Protein AF-A0A1T4X5J5-F1 (afdb_monomer)

pLDDT: mean 80.96, std 17.94, range [27.83, 98.69]

Solvent-accessible surface area (backbone atoms only — not comparable to full-atom values): 34701 Å² total; per-residue (Å²): 102,84,91,79,51,57,72,49,66,31,42,28,34,46,36,58,62,66,48,71,59,71,36,56,87,47,97,46,80,82,33,47,14,43,29,82,81,59,96,52,58,62,82,31,63,36,29,54,43,45,46,61,49,40,46,50,49,56,46,23,37,24,47,37,24,42,35,38,38,34,44,69,53,42,74,35,44,44,94,82,64,77,42,73,54,72,42,67,48,62,58,39,51,51,52,53,37,42,74,51,57,28,44,78,76,51,59,32,37,36,71,53,63,44,67,59,49,25,65,77,67,65,36,59,33,56,35,72,64,31,53,74,75,43,50,88,58,44,48,83,64,69,37,34,32,38,40,30,28,27,32,71,64,69,43,81,80,67,69,70,28,56,44,32,85,89,87,30,64,83,25,82,36,47,67,67,57,47,57,57,65,68,65,38,50,49,81,81,67,52,66,79,44,51,66,81,67,65,66,82,31,61,70,66,85,63,73,95,62,55,25,35,25,66,73,31,33,30,37,35,55,71,13,45,40,38,51,84,73,56,51,60,66,41,40,29,37,22,76,85,28,45,78,31,40,24,71,37,66,44,78,53,44,72,40,65,25,25,35,49,36,28,64,29,25,55,71,35,35,23,21,52,68,21,32,28,43,27,22,52,39,80,62,92,89,72,87,86,64,62,94,83,67,62,59,75,66,61,41,50,56,41,22,73,74,37,73,72,44,80,39,33,48,77,70,38,65,67,18,24,38,33,29,51,57,58,58,74,46,92,66,94,65,50,45,68,54,31,18,51,51,16,27,31,72,48,42,32,45,56,51,100,84,68,47,42,30,36,52,40,48,71,85,51,42,64,64,50,48,64,74,44,45,76,32,52,50,64,75,45,83,53,98,84,32,28,36,37,29,54,47,55,52,93,60,102,71,24,67,59,59,61,50,49,54,57,60,26,38,56,58,73,60,50,27,28,38,24,39,74,62,62,12,38,50,43,70,38,20,37,26,23,49,53,17,25,38,69,53,44,41,45,76,40,73,95,73,54,25,43,33,33,68,39,58,13,60,36,30,43,57,39,49,29,52,30,41,32,57,39,68,66,21,76,25,34,37,39,80,54,56,70,58,50,74,46,74,59,93,87,38,84,41,80,44,65,47,28,28,33,34,37,39,56,79,61,62,80,77,44,44,78,55,98,74,27,37,32,22,40,24,76,45,74,44,81,71,52,67,37,50,24,31,40,65,41,36,54,90,77,36,30,32,29,42,36,63,25,29,34,52,60,91,64,70,43,44,64,63,50,47,51,54,50,55,61,60,43,50,73,68,38,33,37,32,15,78,59,26,49,40,25,59,54,42,38,48,27,43,75,63,48,22,35,56,48,68,37,60,89,46,68,46,18,39,57,45,14,51,53,50,41,54,51,51,52,48,55,49,50,53,48,51,51,52,50,64,73,63,54,76,84,74,71,84,82,72,93,83,68,99,71,93,75,94,78,85,83,134

Sequence (649 aa):
MAEHLADESVDLCVSSIPFGALFMYSGKAEDIGNNADGVDMRANQFGLHMRFFIEQLRRVLKPGRNACIHIQQLLRYVNQHGYMGRRDFRGAVVDLFAAGGLEWVGEVVIPKNPQVIAQRLSLHSLMFVTAKTNATKLAPAVNDYVMIFQKPGDCEPPVRAMRCAEKNPGGWVSSEEWIKWAHGVWDDIQETDVLDGWKSAREKDEEKHVCLASGSLVLTRNGYVPIETVESGDMVLTHMGRWRRVLEKRHMGFKPVVQVEAQGVAELKCTSDHRFWTRNCAGRGGKGRAAGSMNPSGHRRRARSAQPEWMEAHQTLGSYVNLPLPPVEDSPLTADDWWIIGRWLGDGHLDSRERAHISCSHAEAEGLLTRLGKRAGSVAKRETATQIALKDRQGQHSTQFTAMLKRCGRGAAGKRLPVEALSLEPVKAESLLAGYLSADGHYVAKHKRWTASSVSRALLLGMAMVAQRARGVAASVYAGRPAGSTAIQGRTVNTRQDWILGIPPRNVSAMMLNDGAWKKVRKIEATGEAEVWDLQVEGDESFVAEGCVVHNCPLQLEVIRRCVKLYTSPGETVLDPFMGIGSTAYVAIEQGRNAVGFELKESYHALALRNLEKQQREMEDAAVSDLFSLPVLGTLDIDNHRMVEGSLP

Structure (mmCIF, N/CA/C/O backbone):
data_AF-A0A1T4X5J5-F1
#
_entry.id   AF-A0A1T4X5J5-F1
#
loop_
_atom_site.group_PDB
_atom_site.id
_atom_site.type_symbol
_atom_site.label_atom_id
_atom_site.label_alt_id
_atom_site.label_comp_id
_atom_site.label_asym_id
_atom_site.label_entity_id
_atom_site.label_seq_id
_atom_site.pdbx_PDB_ins_code
_atom_site.Cartn_x
_atom_site.Cartn_y
_atom_site.Cartn_z
_atom_site.occupancy
_atom_site.B_iso_or_equiv
_atom_site.auth_seq_id
_atom_site.auth_comp_id
_atom_site.auth_asym_id
_atom_site.auth_atom_id
_atom_site.pdbx_PDB_model_num
ATOM 1 N N . MET A 1 1 ? -14.152 -17.483 28.104 1.00 85.44 1 MET A N 1
ATOM 2 C CA . MET A 1 1 ? -14.584 -16.619 29.232 1.00 85.44 1 MET A CA 1
ATOM 3 C C . MET A 1 1 ? -15.067 -17.419 30.435 1.00 85.44 1 MET A C 1
ATOM 5 O O . MET A 1 1 ? -14.413 -17.318 31.461 1.00 85.44 1 MET A O 1
ATOM 9 N N . ALA A 1 2 ? -16.150 -18.206 30.329 1.00 87.62 2 ALA A N 1
ATOM 10 C CA . ALA A 1 2 ? -16.723 -18.985 31.443 1.00 87.62 2 ALA A CA 1
ATOM 11 C C . ALA A 1 2 ? -15.684 -19.780 32.257 1.00 87.62 2 ALA A C 1
ATOM 13 O O . ALA A 1 2 ? -15.658 -19.688 33.476 1.00 87.62 2 ALA A O 1
ATOM 14 N N . GLU A 1 3 ? -14.787 -20.486 31.572 1.00 88.69 3 GLU A N 1
ATOM 15 C CA . GLU A 1 3 ? -13.794 -21.371 32.199 1.00 88.69 3 GLU A CA 1
ATOM 16 C C . GLU A 1 3 ? -12.540 -20.655 32.728 1.00 88.69 3 GLU A C 1
ATOM 18 O O . GLU A 1 3 ? -11.802 -21.221 33.527 1.00 88.69 3 GLU A O 1
ATOM 23 N N . HIS A 1 4 ? -12.270 -19.426 32.275 1.00 90.88 4 HIS A N 1
ATOM 24 C CA . HIS A 1 4 ? -10.964 -18.773 32.462 1.00 90.88 4 HIS A CA 1
ATOM 25 C C . HIS A 1 4 ? -11.011 -17.483 33.277 1.00 90.88 4 HIS A C 1
ATOM 27 O O . HIS A 1 4 ? -9.964 -16.978 33.669 1.00 90.88 4 HIS A O 1
ATOM 33 N N . LEU A 1 5 ? -12.199 -16.926 33.510 1.00 95.06 5 LEU A N 1
ATOM 34 C CA . LEU A 1 5 ? -12.370 -15.687 34.260 1.00 95.06 5 LEU A CA 1
ATOM 35 C C . LEU A 1 5 ? -13.346 -15.894 35.404 1.00 95.06 5 LEU A C 1
ATOM 37 O O . LEU A 1 5 ? -14.464 -16.376 35.191 1.00 95.06 5 LEU A O 1
ATOM 41 N N . ALA A 1 6 ? -12.918 -15.482 36.594 1.00 96.38 6 ALA A N 1
ATOM 42 C CA . ALA A 1 6 ? -13.771 -15.406 37.765 1.00 96.38 6 ALA A CA 1
ATOM 43 C C . ALA A 1 6 ? -14.861 -14.340 37.580 1.00 96.38 6 ALA A C 1
ATOM 45 O O . ALA A 1 6 ? -14.776 -13.464 36.715 1.00 96.38 6 ALA A O 1
ATOM 46 N N . ASP A 1 7 ? -15.904 -14.436 38.393 1.00 97.19 7 ASP A N 1
ATOM 47 C CA . ASP A 1 7 ? -16.925 -13.399 38.472 1.00 97.19 7 ASP A CA 1
ATOM 48 C C . ASP A 1 7 ? -16.274 -12.090 38.935 1.00 97.19 7 ASP A C 1
ATOM 50 O O . ASP A 1 7 ? -15.387 -12.098 39.789 1.00 97.19 7 ASP A O 1
ATOM 54 N N . GLU A 1 8 ? -16.707 -10.971 38.354 1.00 96.81 8 GLU A N 1
ATOM 55 C CA . GLU A 1 8 ? -16.295 -9.625 38.782 1.00 96.81 8 GLU A CA 1
ATOM 56 C C . GLU A 1 8 ? -14.766 -9.415 38.801 1.00 96.81 8 GLU A C 1
ATOM 58 O O . GLU A 1 8 ? -14.205 -8.738 39.663 1.00 96.81 8 GLU A O 1
ATOM 63 N N . SER A 1 9 ? -14.067 -10.000 37.827 1.00 96.00 9 SER A N 1
ATOM 64 C CA . SER A 1 9 ? -12.610 -9.962 37.725 1.00 96.00 9 SER A CA 1
ATOM 65 C C . SER A 1 9 ? -12.057 -8.869 36.803 1.00 96.00 9 SER A C 1
ATOM 67 O O . SER A 1 9 ? -10.846 -8.666 36.802 1.00 96.00 9 SER A O 1
ATOM 69 N N . VAL A 1 10 ? -12.885 -8.187 35.999 1.00 96.75 10 VAL A N 1
ATOM 70 C CA . VAL A 1 10 ? -12.421 -7.168 35.030 1.00 96.75 10 VAL A CA 1
ATOM 71 C C . VAL A 1 10 ? -13.000 -5.781 35.311 1.00 96.75 10 VAL A C 1
ATOM 73 O O . VAL A 1 10 ? -14.137 -5.647 35.770 1.00 96.75 10 VAL A O 1
ATOM 76 N N . ASP A 1 11 ? -12.211 -4.744 35.025 1.00 98.06 11 ASP A N 1
ATOM 77 C CA . ASP A 1 11 ? -12.502 -3.348 35.378 1.00 98.06 11 ASP A CA 1
ATOM 78 C C . ASP A 1 11 ? -13.024 -2.514 34.199 1.00 98.06 11 ASP A C 1
ATOM 80 O O . ASP A 1 11 ? -13.681 -1.495 34.399 1.00 98.06 11 ASP A O 1
ATOM 84 N N . LEU A 1 12 ? -12.749 -2.940 32.967 1.00 98.06 12 LEU A N 1
ATOM 85 C CA . LEU A 1 12 ? -13.254 -2.329 31.739 1.00 98.06 12 LEU A CA 1
ATOM 86 C C . LEU A 1 12 ? -13.264 -3.376 30.629 1.00 98.06 12 LEU A C 1
ATOM 88 O O . LEU A 1 12 ? -12.326 -4.156 30.514 1.00 98.06 12 LEU A O 1
ATOM 92 N N . CYS A 1 13 ? -14.276 -3.360 29.768 1.00 97.56 13 CYS A N 1
ATOM 93 C CA . CYS A 1 13 ? -14.206 -4.025 28.468 1.00 97.56 13 CYS A CA 1
ATOM 94 C C . CYS A 1 13 ? -14.053 -2.971 27.371 1.00 97.56 13 CYS A C 1
ATOM 96 O O . CYS A 1 13 ? -14.857 -2.046 27.316 1.00 97.56 13 CYS A O 1
ATOM 98 N N . VAL A 1 14 ? -13.071 -3.111 26.480 1.00 95.69 14 VAL A N 1
ATOM 99 C CA . VAL A 1 14 ? -12.978 -2.313 25.246 1.00 95.69 14 VAL A CA 1
ATOM 100 C C . VAL A 1 14 ? -12.821 -3.281 24.095 1.00 95.69 14 VAL A C 1
ATOM 102 O O . VAL A 1 14 ? -11.878 -4.062 24.075 1.00 95.69 14 VAL A O 1
ATOM 105 N N . SER A 1 15 ? -13.767 -3.279 23.164 1.00 90.31 15 SER A N 1
ATOM 106 C CA . SER A 1 15 ? -13.728 -4.248 22.075 1.00 90.31 15 SER A CA 1
ATOM 107 C C . SER A 1 15 ? -14.522 -3.787 20.866 1.00 90.31 15 SER A C 1
ATOM 109 O O . SER A 1 15 ? -15.482 -3.025 20.988 1.00 90.31 15 SER A O 1
ATOM 111 N N . SER A 1 16 ? -14.140 -4.283 19.693 1.00 84.69 16 SER A N 1
ATOM 112 C CA . SER A 1 16 ? -14.941 -4.188 18.478 1.00 84.69 16 SER A CA 1
ATOM 113 C C . SER A 1 16 ? -15.661 -5.512 18.276 1.00 84.69 16 SER A C 1
ATOM 115 O O . SER A 1 16 ? -15.030 -6.514 17.950 1.00 84.69 16 SER A O 1
ATOM 117 N N . ILE A 1 17 ? -16.981 -5.523 18.454 1.00 83.88 17 ILE A N 1
ATOM 118 C CA . ILE A 1 17 ? -17.762 -6.753 18.268 1.00 83.88 17 ILE A CA 1
ATOM 119 C C . ILE A 1 17 ? -17.903 -7.090 16.775 1.00 83.88 17 ILE A C 1
ATOM 121 O O . ILE A 1 17 ? -17.870 -6.182 15.943 1.00 83.88 17 ILE A O 1
ATOM 125 N N . PRO A 1 18 ? -18.122 -8.364 16.411 1.00 71.38 18 PRO A N 1
ATOM 126 C CA . PRO A 1 18 ? -18.452 -8.745 15.041 1.00 71.38 18 PRO A CA 1
ATOM 127 C C . PRO A 1 18 ? -19.659 -7.965 14.498 1.00 71.38 18 PRO A C 1
ATOM 129 O O . PRO A 1 18 ? -20.720 -7.913 15.128 1.00 71.38 18 PRO A O 1
ATOM 132 N N . PHE A 1 19 ? -19.529 -7.381 13.304 1.00 64.38 19 PHE A N 1
ATOM 133 C CA . PHE A 1 19 ? -20.654 -6.739 12.619 1.00 64.38 19 PHE A CA 1
ATOM 134 C C . PHE A 1 19 ? -21.373 -7.808 11.798 1.00 64.38 19 PHE A C 1
ATOM 136 O O . PHE A 1 19 ? -20.808 -8.326 10.834 1.00 64.38 19 PHE A O 1
ATOM 143 N N . GLY A 1 20 ? -22.585 -8.191 12.216 1.00 51.22 20 GLY A N 1
ATOM 144 C CA . GLY A 1 20 ? -23.312 -9.333 11.648 1.00 51.22 20 GLY A CA 1
ATOM 145 C C . GLY A 1 20 ? -23.287 -9.366 10.113 1.00 51.22 20 GLY A C 1
ATOM 146 O O . GLY A 1 20 ? -23.591 -8.360 9.469 1.00 51.22 20 GLY A O 1
ATOM 147 N N . ALA A 1 21 ? -22.903 -10.519 9.551 1.00 42.94 21 ALA A N 1
ATOM 148 C CA . ALA A 1 21 ? -22.738 -10.792 8.115 1.00 42.94 21 ALA A CA 1
ATOM 149 C C . ALA A 1 21 ? -21.656 -9.977 7.366 1.00 42.94 21 ALA A C 1
ATOM 151 O O . ALA A 1 21 ? -21.479 -10.169 6.162 1.00 42.94 21 ALA A O 1
ATOM 152 N N . LEU A 1 22 ? -20.920 -9.085 8.040 1.00 42.25 22 LEU A N 1
ATOM 153 C CA . LEU A 1 22 ? -19.794 -8.347 7.455 1.00 42.25 22 LEU A CA 1
ATOM 154 C C . LEU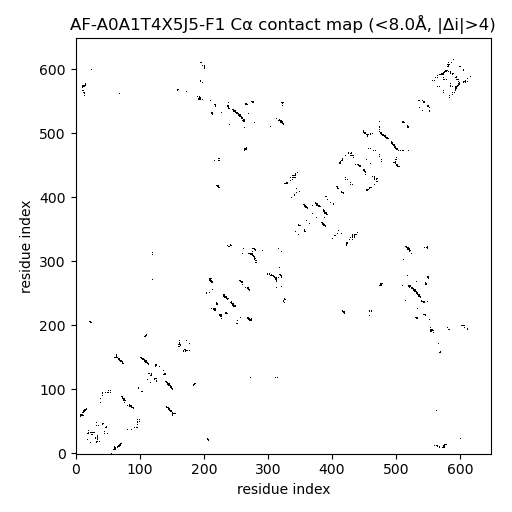 A 1 22 ? -18.424 -8.934 7.833 1.00 42.25 22 LEU A C 1
ATOM 156 O O . LEU A 1 22 ? -17.484 -8.785 7.054 1.00 42.25 22 LEU A O 1
ATOM 160 N N . PHE A 1 23 ? -18.318 -9.575 9.001 1.00 46.19 23 PHE A N 1
ATOM 161 C CA . PHE A 1 23 ? -17.075 -10.108 9.565 1.00 46.19 23 PHE A CA 1
ATOM 162 C C . PHE A 1 23 ? -17.346 -11.532 10.051 1.00 46.19 23 PHE A C 1
ATOM 164 O O . PHE A 1 23 ? -18.145 -11.708 10.966 1.00 46.19 23 PHE A O 1
ATOM 171 N N . MET A 1 24 ? -16.714 -12.526 9.429 1.00 47.69 24 MET A N 1
ATOM 172 C CA . MET A 1 24 ? -16.675 -13.918 9.889 1.00 47.69 24 MET A CA 1
ATOM 173 C C . MET A 1 24 ? -15.277 -14.157 10.469 1.00 47.69 24 MET A C 1
ATOM 175 O O . MET A 1 24 ? -14.316 -13.577 9.967 1.00 47.69 24 MET A O 1
ATOM 179 N N . TYR A 1 25 ? -15.171 -14.906 11.565 1.00 52.28 25 TYR A N 1
ATOM 180 C CA . TYR A 1 25 ? -13.908 -15.193 12.256 1.00 52.28 25 TYR A CA 1
ATOM 181 C C . TYR A 1 25 ? -13.624 -16.700 12.326 1.00 52.28 25 TYR A C 1
ATOM 183 O O . TYR A 1 25 ? -12.489 -17.105 12.579 1.00 52.28 25 TYR A O 1
ATOM 191 N N . SER A 1 26 ? -14.632 -17.542 12.087 1.00 50.41 26 SER A N 1
ATOM 192 C CA . SER A 1 26 ? -14.492 -18.965 11.802 1.00 50.41 26 SER A CA 1
ATOM 193 C C . SER A 1 26 ? -15.698 -19.487 11.014 1.00 50.41 26 SER A C 1
ATOM 195 O O . SER A 1 26 ? -16.817 -19.015 11.184 1.00 50.41 26 SER A O 1
ATOM 197 N N . GLY A 1 27 ? -15.509 -20.561 10.241 1.00 51.41 27 GLY A N 1
ATOM 198 C CA . GLY A 1 27 ? -16.607 -21.246 9.544 1.00 51.41 27 GLY A CA 1
ATOM 199 C C . GLY A 1 27 ? -17.570 -22.023 10.455 1.00 51.41 27 GLY A C 1
ATOM 200 O O . GLY A 1 27 ? -18.414 -22.769 9.960 1.00 51.41 27 GLY A O 1
ATOM 201 N N . LYS A 1 28 ? -17.440 -21.903 11.782 1.00 56.34 28 LYS A N 1
ATOM 202 C CA . LYS A 1 28 ? -18.290 -22.600 12.749 1.00 56.34 28 LYS A CA 1
ATOM 203 C C . LYS A 1 28 ? -19.645 -21.918 12.874 1.00 56.34 28 LYS A C 1
ATOM 205 O O . LYS A 1 28 ? -19.735 -20.697 12.786 1.00 56.34 28 LYS A O 1
ATOM 210 N N . ALA A 1 29 ? -20.687 -22.706 13.117 1.00 57.44 29 ALA A N 1
ATOM 211 C CA . ALA A 1 29 ? -22.035 -22.179 13.289 1.00 57.44 29 ALA A CA 1
ATOM 212 C C . ALA A 1 29 ? -22.171 -21.333 14.562 1.00 57.44 29 ALA A C 1
ATOM 214 O O . ALA A 1 29 ? -23.060 -20.500 14.621 1.00 57.44 29 ALA A O 1
ATOM 215 N N . GLU A 1 30 ? -21.306 -21.519 15.563 1.00 66.19 30 GLU A N 1
ATOM 216 C CA . GLU A 1 30 ? -21.361 -20.784 16.833 1.00 66.19 30 GLU A CA 1
ATOM 217 C C . GLU A 1 30 ? -20.639 -19.424 16.784 1.00 66.19 30 GLU A C 1
ATOM 219 O O . GLU A 1 30 ? -20.669 -18.671 17.758 1.00 66.19 30 GLU A O 1
ATOM 224 N N . ASP A 1 31 ? -19.981 -19.086 15.669 1.00 67.06 31 ASP A N 1
ATOM 225 C CA . ASP A 1 31 ? -19.337 -17.785 15.502 1.00 67.06 31 ASP A CA 1
ATOM 226 C C . ASP A 1 31 ? -20.393 -16.673 15.401 1.00 67.06 31 ASP A C 1
ATOM 228 O O . ASP A 1 31 ? -21.312 -16.702 14.581 1.00 67.06 31 ASP A O 1
ATOM 232 N N . ILE A 1 32 ? -20.258 -15.652 16.247 1.00 73.25 32 ILE A N 1
ATOM 233 C CA . ILE A 1 32 ? -21.113 -14.457 16.258 1.00 73.25 32 ILE A CA 1
ATOM 234 C C . ILE A 1 32 ? -21.062 -13.733 14.896 1.00 73.25 32 ILE A C 1
ATOM 236 O O . ILE A 1 32 ? -22.044 -13.110 14.483 1.00 73.25 32 ILE A O 1
ATOM 240 N N . GLY A 1 33 ? -19.949 -13.842 14.171 1.00 62.94 33 GLY A N 1
ATOM 241 C CA . GLY A 1 33 ? -19.781 -13.311 12.822 1.00 62.94 33 GLY A CA 1
ATOM 242 C C . GLY A 1 33 ? -20.431 -14.141 11.705 1.00 62.94 33 GLY A C 1
ATOM 243 O O . GLY A 1 33 ? -20.899 -13.578 10.711 1.00 62.94 33 GLY A O 1
ATOM 244 N N . ASN A 1 34 ? -20.529 -15.464 11.879 1.00 65.88 34 ASN A N 1
ATOM 245 C CA . ASN A 1 34 ? -20.974 -16.427 10.862 1.00 65.88 34 ASN A CA 1
ATOM 246 C C . ASN A 1 34 ? -22.490 -16.685 10.893 1.00 65.88 34 ASN A C 1
ATOM 248 O O . ASN A 1 34 ? -22.956 -17.815 11.026 1.00 65.88 34 ASN A O 1
ATOM 252 N N . ASN A 1 35 ? -23.282 -15.619 10.801 1.00 65.94 35 ASN A N 1
ATOM 253 C CA . ASN A 1 35 ? -24.736 -15.707 10.907 1.00 65.94 35 ASN A CA 1
ATOM 254 C C . ASN A 1 35 ? -25.425 -15.294 9.609 1.00 65.94 35 ASN A C 1
ATOM 256 O O . ASN A 1 35 ? -25.031 -14.318 8.967 1.00 65.94 35 ASN A O 1
ATOM 260 N N . ALA A 1 36 ? -26.494 -16.012 9.247 1.00 58.25 36 ALA A N 1
ATOM 261 C CA . ALA A 1 36 ? -27.310 -15.669 8.088 1.00 58.25 36 ALA A CA 1
ATOM 262 C C . ALA A 1 36 ? -27.851 -14.235 8.214 1.00 58.25 36 ALA A C 1
ATOM 264 O O . ALA A 1 36 ? -28.400 -13.840 9.252 1.00 58.25 36 ALA A O 1
ATOM 265 N N . ASP A 1 37 ? -27.687 -13.451 7.147 1.00 58.66 37 ASP A N 1
ATOM 266 C CA . ASP A 1 37 ? -28.062 -12.047 7.179 1.00 58.66 37 ASP A CA 1
ATOM 267 C C . ASP A 1 37 ? -29.589 -11.884 7.258 1.00 58.66 37 ASP A C 1
ATOM 269 O O . ASP A 1 37 ? -30.342 -12.508 6.510 1.00 58.66 37 ASP A O 1
ATOM 273 N N . GLY A 1 38 ? -30.059 -11.059 8.194 1.00 61.56 38 GLY A N 1
ATOM 274 C CA . GLY A 1 38 ? -31.473 -10.966 8.554 1.00 61.56 38 GLY A CA 1
ATOM 275 C C . GLY A 1 38 ? -31.917 -9.547 8.891 1.00 61.56 38 GLY A C 1
ATOM 276 O O . GLY A 1 38 ? -31.186 -8.757 9.483 1.00 61.56 38 GLY A O 1
ATOM 277 N N . VAL A 1 39 ? -33.156 -9.210 8.532 1.00 62.94 39 VAL A N 1
ATOM 278 C CA . VAL A 1 39 ? -33.751 -7.882 8.765 1.00 62.94 39 VAL A CA 1
ATOM 279 C C . VAL A 1 39 ? -33.794 -7.514 10.250 1.00 62.94 39 VAL A C 1
ATOM 281 O O . VAL A 1 39 ? -33.568 -6.344 10.563 1.00 62.94 39 VAL A O 1
ATOM 284 N N . ASP A 1 40 ? -34.077 -8.481 11.125 1.00 75.00 40 ASP A N 1
ATOM 285 C CA . ASP A 1 40 ? -34.136 -8.315 12.578 1.00 75.00 40 ASP A CA 1
ATOM 286 C C . ASP A 1 40 ? -32.905 -8.947 13.235 1.00 75.00 40 ASP A C 1
ATOM 288 O O . ASP A 1 40 ? -32.778 -10.168 13.309 1.00 75.00 40 ASP A O 1
ATOM 292 N N . MET A 1 41 ? -31.991 -8.099 13.709 1.00 75.56 41 MET A N 1
ATOM 293 C CA . MET A 1 41 ? -30.733 -8.534 14.325 1.00 75.56 41 MET A CA 1
ATOM 294 C C . MET A 1 41 ? -30.901 -8.998 15.776 1.00 75.56 41 MET A C 1
ATOM 296 O O . MET A 1 41 ? -29.967 -9.535 16.358 1.00 75.56 41 MET A O 1
ATOM 300 N N . ARG A 1 42 ? -32.080 -8.801 16.376 1.00 76.69 42 ARG A N 1
ATOM 301 C CA . ARG A 1 42 ? -32.369 -9.253 17.745 1.00 76.69 42 ARG A CA 1
ATOM 302 C C . ARG A 1 42 ? -32.877 -10.689 17.762 1.00 76.69 42 ARG A C 1
ATOM 304 O O . ARG A 1 42 ? -32.589 -11.427 18.701 1.00 76.69 42 ARG A O 1
ATOM 311 N N . ALA A 1 43 ? -33.654 -11.053 16.743 1.00 75.06 43 ALA A N 1
ATOM 312 C CA . ALA A 1 43 ? -34.307 -12.354 16.624 1.00 75.06 43 ALA A CA 1
ATOM 313 C C . ALA A 1 43 ? -33.531 -13.364 15.760 1.00 75.06 43 ALA A C 1
ATOM 315 O O . ALA A 1 43 ? -33.882 -14.542 15.745 1.00 75.06 43 ALA A O 1
ATOM 316 N N . ASN A 1 44 ? -32.500 -12.927 15.030 1.00 76.50 44 ASN A N 1
ATOM 317 C CA . ASN A 1 44 ? -31.660 -13.818 14.230 1.00 76.50 44 ASN A CA 1
ATOM 318 C C . ASN A 1 44 ? -30.546 -14.482 15.069 1.00 76.50 44 ASN A C 1
ATOM 320 O O . ASN A 1 44 ? -30.388 -14.217 16.262 1.00 76.50 44 ASN A O 1
ATOM 324 N N . GLN A 1 45 ? -29.755 -15.349 14.432 1.00 79.06 45 GLN A N 1
ATOM 325 C CA . GLN A 1 45 ? -28.675 -16.088 15.098 1.00 79.06 45 GLN A CA 1
ATOM 326 C C . GLN A 1 45 ? -27.601 -15.172 15.711 1.00 79.06 45 GLN A C 1
ATOM 328 O O . GLN A 1 45 ? -27.090 -15.482 16.783 1.00 79.06 45 GLN A O 1
ATOM 333 N N . PHE A 1 46 ? -27.339 -13.999 15.116 1.00 82.81 46 PHE A N 1
ATOM 334 C CA . PHE A 1 46 ? -26.459 -12.993 15.722 1.00 82.81 46 PHE A CA 1
ATOM 335 C C . PHE A 1 46 ? -26.973 -12.571 17.103 1.00 82.81 46 PHE A C 1
ATOM 337 O O . PHE A 1 46 ? -26.226 -12.625 18.078 1.00 82.81 46 PHE A O 1
ATOM 344 N N . GLY A 1 47 ? -28.258 -12.216 17.211 1.00 85.62 47 GLY A N 1
ATOM 345 C CA . GLY A 1 47 ? -28.871 -11.851 18.488 1.00 85.62 47 GLY A CA 1
ATOM 346 C C . GLY A 1 47 ? -28.814 -12.981 19.519 1.00 85.62 47 GLY A C 1
ATOM 347 O O . GLY A 1 47 ? -28.578 -12.719 20.697 1.00 85.62 47 GLY A O 1
ATOM 348 N N . LEU A 1 48 ? -28.968 -14.237 19.087 1.00 86.62 48 LEU A N 1
ATOM 349 C CA . LEU A 1 48 ? -28.826 -15.406 19.958 1.00 86.62 48 LEU A CA 1
ATOM 350 C C . LEU A 1 48 ? -27.389 -15.567 20.479 1.00 86.62 48 LEU A C 1
ATOM 352 O O . LEU A 1 48 ? -27.202 -15.670 21.689 1.00 86.62 48 LEU A O 1
ATOM 356 N N . HIS A 1 49 ? -26.377 -15.556 19.604 1.00 86.94 49 HIS A N 1
ATOM 357 C CA . HIS A 1 49 ? -24.980 -15.740 20.023 1.00 86.94 49 HIS A CA 1
ATOM 358 C C . HIS A 1 49 ? -24.487 -14.571 20.882 1.00 86.94 49 HIS A C 1
ATOM 360 O O . HIS A 1 49 ? -23.799 -14.778 21.882 1.00 86.94 49 HIS A O 1
ATOM 366 N N . MET A 1 50 ? -24.914 -13.346 20.561 1.00 89.56 50 MET A N 1
ATOM 367 C CA . MET A 1 50 ? -24.605 -12.171 21.371 1.00 89.56 50 MET A CA 1
ATOM 368 C C . MET A 1 50 ? -25.134 -12.282 22.802 1.00 89.56 50 MET A C 1
ATOM 370 O O . MET A 1 50 ? -24.459 -11.814 23.712 1.00 89.56 50 MET A O 1
ATOM 374 N N . ARG A 1 51 ? -26.288 -12.921 23.046 1.00 90.44 51 ARG A N 1
ATOM 375 C CA . ARG A 1 51 ? -26.816 -13.094 24.415 1.00 90.44 51 ARG A CA 1
ATOM 376 C C . ARG A 1 51 ? -25.878 -13.911 25.299 1.00 90.44 51 ARG A C 1
ATOM 378 O O . ARG A 1 51 ? -25.615 -13.490 26.420 1.00 90.44 51 ARG A O 1
ATOM 385 N N . PHE A 1 52 ? -25.327 -15.011 24.783 1.00 90.75 52 PHE A N 1
ATOM 386 C CA . PHE A 1 52 ? -24.351 -15.821 25.521 1.00 90.75 52 PHE A CA 1
ATOM 387 C C . PHE A 1 52 ? -23.076 -15.032 25.831 1.00 90.75 52 PHE A C 1
ATOM 389 O O . PHE A 1 52 ? -22.541 -15.110 26.936 1.00 90.75 52 PHE A O 1
ATOM 396 N N . PHE A 1 53 ? -22.606 -14.229 24.874 1.00 92.44 53 PHE A N 1
ATOM 397 C CA . PHE A 1 53 ? -21.472 -13.337 25.095 1.00 92.44 53 PHE A CA 1
ATOM 398 C C . PHE A 1 53 ? -21.768 -12.289 26.180 1.00 92.44 53 PHE A C 1
ATOM 400 O O . PHE A 1 53 ? -20.981 -12.131 27.111 1.00 92.44 53 PHE A O 1
ATOM 407 N N . ILE A 1 54 ? -22.908 -11.600 26.088 1.00 95.88 54 ILE A N 1
ATOM 408 C CA . ILE A 1 54 ? -23.296 -10.528 27.015 1.00 95.88 54 ILE A CA 1
ATOM 409 C C . ILE A 1 54 ? -23.487 -11.070 28.435 1.00 95.88 54 ILE A C 1
ATOM 411 O O . ILE A 1 54 ? -23.059 -10.426 29.391 1.00 95.88 54 ILE A O 1
ATOM 415 N N . GLU A 1 55 ? -24.076 -12.259 28.584 1.00 95.56 55 GLU A N 1
ATOM 416 C CA . GLU A 1 55 ? -24.211 -12.936 29.877 1.00 95.56 55 GLU A CA 1
ATOM 417 C C . GLU A 1 55 ? -22.842 -13.125 30.545 1.00 95.56 55 GLU A C 1
ATOM 419 O O . GLU A 1 55 ? -22.646 -12.758 31.706 1.00 95.56 55 GLU A O 1
ATOM 424 N N . GLN A 1 56 ? -21.859 -13.619 29.787 1.00 95.94 56 GLN A N 1
ATOM 425 C CA . GLN A 1 56 ? -20.502 -13.803 30.293 1.00 95.94 56 GLN A CA 1
ATOM 426 C C . GLN A 1 56 ? -19.790 -12.477 30.551 1.00 95.94 56 GLN A C 1
ATOM 428 O O . GLN A 1 56 ? -19.099 -12.357 31.560 1.00 95.94 56 GLN A O 1
ATOM 433 N N . LEU A 1 57 ? -19.974 -11.474 29.689 1.00 96.94 57 LEU A N 1
ATOM 434 C CA . LEU A 1 57 ? -19.421 -10.137 29.889 1.00 96.94 57 LEU A CA 1
ATOM 435 C C . LEU A 1 57 ? -19.939 -9.510 31.188 1.00 96.94 57 LEU A C 1
ATOM 437 O O . LEU A 1 57 ? -19.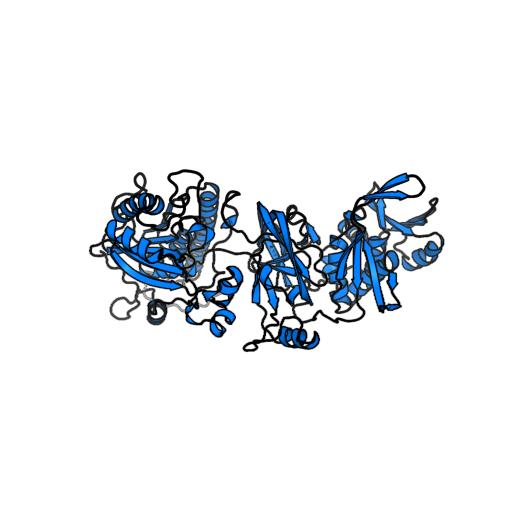147 -9.023 31.991 1.00 96.94 57 LEU A O 1
ATOM 441 N N . ARG A 1 58 ? -21.250 -9.573 31.437 1.00 97.62 58 ARG A N 1
ATOM 442 C CA . ARG A 1 58 ? -21.851 -9.065 32.676 1.00 97.62 58 ARG A CA 1
ATOM 443 C C . ARG A 1 58 ? -21.340 -9.802 33.913 1.00 97.62 58 ARG A C 1
ATOM 445 O O . ARG A 1 58 ? -21.148 -9.173 34.953 1.00 97.62 58 ARG A O 1
ATOM 452 N N . ARG A 1 59 ? -21.152 -11.120 33.821 1.00 97.62 59 ARG A N 1
ATOM 453 C CA . ARG A 1 59 ? -20.627 -11.931 34.926 1.00 97.62 59 ARG A CA 1
ATOM 454 C C . ARG A 1 59 ? -19.223 -11.478 35.332 1.00 97.62 59 ARG A C 1
ATOM 456 O O . ARG A 1 59 ? -18.981 -11.250 36.513 1.00 97.62 59 ARG A O 1
ATOM 463 N N . VAL A 1 60 ? -18.318 -11.313 34.366 1.00 97.75 60 VAL A N 1
ATOM 464 C CA . VAL A 1 60 ? -16.906 -10.992 34.650 1.00 97.75 60 VAL A CA 1
ATOM 465 C C . VAL A 1 60 ? -16.665 -9.517 34.969 1.00 97.75 60 VAL A C 1
ATOM 467 O O . VAL A 1 60 ? -15.700 -9.197 35.655 1.00 97.75 60 VAL A O 1
ATOM 470 N N . LEU A 1 61 ? -17.501 -8.601 34.476 1.00 97.62 61 LEU A N 1
ATOM 471 C CA . LEU A 1 61 ? -17.349 -7.167 34.725 1.00 97.62 61 LEU A CA 1
ATOM 472 C C . LEU A 1 61 ? -17.691 -6.843 36.187 1.00 97.62 61 LEU A C 1
ATOM 474 O O . LEU A 1 61 ? -18.686 -7.344 36.712 1.00 97.62 61 LEU A O 1
ATOM 478 N N . LYS A 1 62 ? -16.892 -6.018 36.869 1.00 98.00 62 LYS A N 1
ATOM 479 C CA . LYS A 1 62 ? -17.224 -5.560 38.231 1.00 98.00 62 LYS A CA 1
ATOM 480 C C . LYS A 1 62 ? -18.442 -4.623 38.238 1.00 98.00 62 LYS A C 1
ATOM 482 O O . LYS A 1 62 ? -18.702 -3.958 37.231 1.00 98.00 62 LYS A O 1
ATOM 487 N N . PRO A 1 63 ? -19.203 -4.549 39.345 1.00 97.94 63 PRO A N 1
ATOM 488 C CA . PRO A 1 63 ? -20.274 -3.566 39.500 1.00 97.94 63 PRO A CA 1
ATOM 489 C C . PRO A 1 63 ? -19.780 -2.134 39.238 1.00 97.94 63 PRO A C 1
ATOM 491 O O . PRO A 1 63 ? -18.635 -1.796 39.541 1.00 97.94 63 PRO A O 1
ATOM 494 N N . GLY A 1 64 ? -20.611 -1.314 38.594 1.00 96.75 64 GLY A N 1
ATOM 495 C CA . GLY A 1 64 ? -20.291 0.075 38.250 1.00 96.75 64 GLY A CA 1
ATOM 496 C C . GLY A 1 64 ? -19.256 0.265 37.136 1.00 96.75 64 GLY A C 1
ATOM 497 O O . GLY A 1 64 ? -18.959 1.405 36.773 1.00 96.75 64 GLY A O 1
ATOM 498 N N . ARG A 1 65 ? -18.705 -0.811 36.557 1.00 97.44 65 ARG A N 1
ATOM 499 C CA . ARG A 1 65 ? -17.698 -0.737 35.485 1.00 97.44 65 ARG A CA 1
ATOM 500 C C . ARG A 1 65 ? -18.297 -0.726 34.089 1.00 97.44 65 ARG A C 1
ATOM 502 O O . ARG A 1 65 ? -19.426 -1.171 33.873 1.00 97.44 65 ARG A O 1
ATOM 509 N N . ASN A 1 66 ? -17.522 -0.209 33.135 1.00 97.81 66 ASN A N 1
ATOM 510 C CA . ASN A 1 66 ? -17.983 0.046 31.777 1.00 97.81 66 ASN A CA 1
ATOM 511 C C . ASN A 1 66 ? -17.590 -1.047 30.775 1.00 97.81 66 ASN A C 1
ATOM 513 O O . ASN A 1 66 ? -16.573 -1.726 30.908 1.00 97.81 66 ASN A O 1
ATOM 517 N N . ALA A 1 67 ? -18.389 -1.158 29.718 1.00 97.88 67 ALA A N 1
ATOM 518 C CA . ALA A 1 67 ? -18.042 -1.843 28.485 1.00 97.88 67 ALA A CA 1
ATOM 519 C C . ALA A 1 67 ? -18.176 -0.864 27.310 1.00 97.88 67 ALA A C 1
ATOM 521 O O . ALA A 1 67 ? -19.272 -0.402 26.999 1.00 97.88 67 ALA A O 1
ATOM 522 N N . CYS A 1 68 ? -17.054 -0.542 26.674 1.00 97.44 68 CYS A N 1
ATOM 523 C CA . CYS A 1 68 ? -16.949 0.293 25.485 1.00 97.44 68 CYS A CA 1
ATOM 524 C C . CYS A 1 68 ? -16.907 -0.598 24.239 1.00 97.44 68 CYS A C 1
ATOM 526 O O . CYS A 1 68 ? -15.912 -1.268 23.964 1.00 97.44 68 CYS A O 1
ATOM 528 N N . ILE A 1 69 ? -18.000 -0.607 23.486 1.00 95.56 69 ILE A N 1
ATOM 529 C CA . ILE A 1 69 ? -18.213 -1.502 22.355 1.00 95.56 69 ILE A CA 1
ATOM 530 C C . ILE A 1 69 ? -18.202 -0.702 21.060 1.00 95.56 69 ILE A C 1
ATOM 532 O O . ILE A 1 69 ? -19.128 0.055 20.770 1.00 95.56 69 ILE A O 1
ATOM 536 N N . HIS A 1 70 ? -17.143 -0.873 20.279 1.00 91.69 70 HIS A N 1
ATOM 537 C CA . HIS A 1 70 ? -17.022 -0.281 18.958 1.00 91.69 70 HIS A CA 1
ATOM 538 C C . HIS A 1 70 ? -17.922 -1.009 17.951 1.00 91.69 70 HIS A C 1
ATOM 540 O O . HIS A 1 70 ? -17.886 -2.239 17.852 1.00 91.69 70 HIS A O 1
ATOM 546 N N . ILE A 1 71 ? -18.713 -0.239 17.197 1.00 87.75 71 ILE A N 1
ATOM 547 C CA . ILE A 1 71 ? -19.571 -0.722 16.118 1.00 87.75 71 ILE A CA 1
ATOM 548 C C . ILE A 1 71 ? -19.551 0.162 14.876 1.00 87.75 71 ILE A C 1
ATOM 550 O O . ILE A 1 71 ? -19.491 1.383 14.976 1.00 87.75 71 ILE A O 1
ATOM 554 N N . GLN A 1 72 ? -19.724 -0.445 13.702 1.00 80.75 72 GLN A N 1
ATOM 555 C CA . GLN A 1 72 ? -20.071 0.276 12.476 1.00 80.75 72 GLN A CA 1
ATOM 556 C C . GLN A 1 72 ? -21.575 0.153 12.191 1.00 80.75 72 GLN A C 1
ATOM 558 O O . GLN A 1 72 ? -22.139 -0.942 12.238 1.00 80.75 72 GLN A O 1
ATOM 563 N N . GLN A 1 73 ? -22.236 1.260 11.827 1.00 82.94 73 GLN A N 1
ATOM 564 C CA . GLN A 1 73 ? -23.649 1.204 11.441 1.00 82.94 73 GLN A CA 1
ATOM 565 C C . GLN A 1 73 ? -23.851 0.592 10.044 1.00 82.94 73 GLN A C 1
ATOM 567 O O . GLN A 1 73 ? -23.122 0.878 9.090 1.00 82.94 73 GLN A O 1
ATOM 572 N N . LEU A 1 74 ? -24.889 -0.238 9.917 1.00 76.50 74 LEU A N 1
ATOM 573 C CA . LEU A 1 74 ? -25.110 -1.101 8.757 1.00 76.50 74 LEU A CA 1
ATOM 574 C C . LEU A 1 74 ? -26.097 -0.515 7.729 1.00 76.50 74 LEU A C 1
ATOM 576 O O . LEU A 1 74 ? -27.042 0.215 8.048 1.00 76.50 74 LEU A O 1
ATOM 580 N N . LEU A 1 75 ? -25.908 -0.882 6.460 1.00 74.00 75 LEU A N 1
ATOM 581 C CA . LEU A 1 75 ? -26.767 -0.488 5.336 1.00 74.00 75 LEU A CA 1
ATOM 582 C C . LEU A 1 75 ? -27.672 -1.647 4.893 1.00 74.00 75 LEU A C 1
ATOM 584 O O . LEU A 1 75 ? -27.329 -2.813 5.069 1.00 74.00 75 LEU A O 1
ATOM 588 N N . ARG A 1 76 ? -28.828 -1.327 4.293 1.00 71.25 76 ARG A N 1
ATOM 589 C CA . ARG A 1 76 ? -29.700 -2.296 3.605 1.00 71.25 76 ARG A CA 1
ATOM 590 C C . ARG A 1 76 ? -29.545 -2.185 2.099 1.00 71.25 76 ARG A C 1
ATOM 592 O O . ARG A 1 76 ? -29.624 -1.091 1.534 1.00 71.25 76 ARG A O 1
ATOM 599 N N . TYR A 1 77 ? -29.453 -3.343 1.463 1.00 64.75 77 TYR A N 1
ATOM 600 C CA . TYR A 1 77 ? -29.410 -3.496 0.014 1.00 64.75 77 TYR A CA 1
ATOM 601 C C . TYR A 1 77 ? -30.664 -4.202 -0.492 1.00 64.75 77 TYR A C 1
ATOM 603 O O . TYR A 1 77 ? -31.097 -5.184 0.109 1.00 64.75 77 TYR A O 1
ATOM 611 N N . VAL A 1 78 ? -31.191 -3.754 -1.636 1.00 62.25 78 VAL A N 1
ATOM 612 C CA . VAL A 1 78 ? -32.399 -4.320 -2.269 1.00 62.25 78 VAL A CA 1
ATOM 613 C C . VAL A 1 78 ? -32.265 -5.828 -2.480 1.00 62.25 78 VAL A C 1
ATOM 615 O O . VAL A 1 78 ? -33.160 -6.579 -2.113 1.00 62.25 78 VAL A O 1
ATOM 618 N N . ASN A 1 79 ? -31.116 -6.269 -2.991 1.00 53.41 79 ASN A N 1
ATOM 619 C CA . ASN A 1 79 ? -30.889 -7.664 -3.369 1.00 53.41 79 ASN A CA 1
ATOM 620 C C . ASN A 1 79 ? -30.793 -8.620 -2.167 1.00 53.41 79 ASN A C 1
ATOM 622 O O . ASN A 1 79 ? -30.992 -9.814 -2.336 1.00 53.41 79 ASN A O 1
ATOM 626 N N . GLN A 1 80 ? -30.477 -8.105 -0.974 1.00 58.75 80 GLN A N 1
ATOM 627 C CA . GLN A 1 80 ? -30.341 -8.903 0.253 1.00 58.75 80 GLN A CA 1
ATOM 628 C C . GLN A 1 80 ? -31.547 -8.750 1.189 1.00 58.75 80 GLN A C 1
ATOM 630 O O . GLN A 1 80 ? -31.920 -9.688 1.877 1.00 58.75 80 GLN A O 1
ATOM 635 N N . HIS A 1 81 ? -32.164 -7.566 1.223 1.00 65.69 81 HIS A N 1
ATOM 636 C CA . HIS A 1 81 ? -33.131 -7.185 2.257 1.00 65.69 81 HIS A CA 1
ATOM 637 C C . HIS A 1 81 ? -34.506 -6.793 1.695 1.00 65.69 81 HIS A C 1
ATOM 639 O O . HIS A 1 81 ? -35.370 -6.353 2.451 1.00 65.69 81 HIS A O 1
ATOM 645 N N . GLY A 1 82 ? -34.703 -6.872 0.375 1.00 61.53 82 GLY A N 1
ATOM 646 C CA . GLY A 1 82 ? -35.948 -6.506 -0.310 1.00 61.53 82 GLY A CA 1
ATOM 647 C C . GLY A 1 82 ? -36.157 -5.000 -0.516 1.00 61.53 82 GLY A C 1
ATOM 648 O O . GLY A 1 82 ? -36.995 -4.606 -1.321 1.00 61.53 82 GLY A O 1
ATOM 649 N N . TYR A 1 83 ? -35.388 -4.139 0.159 1.00 64.62 83 TYR A N 1
ATOM 650 C CA . TYR A 1 83 ? -35.440 -2.683 -0.005 1.00 64.62 83 TYR A CA 1
ATOM 651 C C . TYR A 1 83 ? -34.113 -2.007 0.373 1.00 64.62 83 TYR A C 1
ATOM 653 O O . TYR A 1 83 ? -33.279 -2.568 1.084 1.00 64.62 83 TYR A O 1
ATOM 661 N N . MET A 1 84 ? -33.909 -0.784 -0.122 1.00 68.00 84 MET A N 1
ATOM 662 C CA . MET A 1 84 ? -32.731 0.038 0.177 1.00 68.00 84 MET A CA 1
ATOM 663 C C . MET A 1 84 ? -32.987 0.906 1.411 1.00 68.00 84 MET A C 1
ATOM 665 O O . MET A 1 84 ? -34.061 1.489 1.544 1.00 68.00 84 MET A O 1
ATOM 669 N N . GLY A 1 85 ? -32.006 1.023 2.305 1.00 74.12 85 GLY A N 1
ATOM 670 C CA . GLY A 1 85 ? -32.169 1.798 3.535 1.00 74.12 85 GLY A CA 1
ATOM 671 C C . GLY A 1 85 ? -31.029 1.603 4.526 1.00 74.12 85 GLY A C 1
ATOM 672 O O . GLY A 1 85 ? -29.909 1.269 4.148 1.00 74.12 85 GLY A O 1
ATOM 673 N N . ARG A 1 86 ? -31.320 1.803 5.811 1.00 76.12 86 ARG A N 1
ATOM 674 C CA . ARG A 1 86 ? -30.377 1.576 6.912 1.00 76.12 86 ARG A CA 1
ATOM 675 C C . ARG A 1 86 ? -30.846 0.421 7.784 1.00 76.12 86 ARG A C 1
ATOM 677 O O . ARG A 1 86 ? -32.045 0.138 7.856 1.00 76.12 86 ARG A O 1
ATOM 684 N N . ARG A 1 87 ? -29.901 -0.246 8.436 1.00 77.50 87 ARG A N 1
ATOM 685 C CA . ARG A 1 87 ? -30.188 -1.165 9.537 1.00 77.50 87 ARG A CA 1
ATOM 686 C C . ARG A 1 87 ? -29.761 -0.477 10.808 1.00 77.50 87 ARG A C 1
ATOM 688 O O . ARG A 1 87 ? -28.663 0.071 10.870 1.00 77.50 87 ARG A O 1
ATOM 695 N N . ASP A 1 88 ? -30.645 -0.499 11.790 1.00 81.94 88 ASP A N 1
ATOM 696 C CA . ASP A 1 88 ? -30.306 0.016 13.098 1.00 81.94 88 ASP A CA 1
ATOM 697 C C . ASP A 1 88 ? -29.548 -1.048 13.895 1.00 81.94 88 ASP A C 1
ATOM 699 O O . ASP A 1 88 ? -30.108 -1.733 14.748 1.00 81.94 88 ASP A O 1
ATOM 703 N N . PHE A 1 89 ? -28.278 -1.245 13.538 1.00 85.81 89 PHE A N 1
ATOM 704 C CA . PHE A 1 89 ? -27.411 -2.179 14.246 1.00 85.81 89 PHE A CA 1
ATOM 705 C C . PHE A 1 89 ? -27.111 -1.666 15.648 1.00 85.81 89 PHE A C 1
ATOM 707 O O . PHE A 1 89 ? -27.224 -2.409 16.615 1.00 85.81 89 PHE A O 1
ATOM 714 N N . ARG A 1 90 ? -26.845 -0.366 15.761 1.00 90.50 90 ARG A N 1
ATOM 715 C CA . ARG A 1 90 ? -26.736 0.326 17.040 1.00 90.50 90 ARG A CA 1
ATOM 716 C C . ARG A 1 90 ? -27.912 0.034 17.977 1.00 90.50 90 ARG A C 1
ATOM 718 O O . ARG A 1 90 ? -27.674 -0.402 19.097 1.00 90.50 90 ARG A O 1
ATOM 725 N N . GLY A 1 91 ? -29.152 0.262 17.543 1.00 90.69 91 GLY A N 1
ATOM 726 C CA . GLY A 1 91 ? -30.339 0.003 18.364 1.00 90.69 91 GLY A CA 1
ATOM 727 C C . GLY A 1 91 ? -30.452 -1.464 18.775 1.00 90.69 91 GLY A C 1
ATOM 728 O O . GLY A 1 91 ? -30.709 -1.758 19.937 1.00 90.69 91 GLY A O 1
ATOM 729 N N . ALA A 1 92 ? -30.149 -2.394 17.864 1.00 89.44 92 ALA A N 1
ATOM 730 C CA . ALA A 1 92 ? -30.115 -3.816 18.195 1.00 89.44 92 ALA A CA 1
ATOM 731 C C . ALA A 1 92 ? -29.065 -4.148 19.270 1.00 89.44 92 ALA A C 1
ATOM 733 O O . ALA A 1 92 ? -29.349 -4.935 20.169 1.00 89.44 92 ALA A O 1
ATOM 734 N N . VAL A 1 93 ? -27.874 -3.544 19.206 1.00 92.19 93 VAL A N 1
ATOM 735 C CA . VAL A 1 93 ? -26.820 -3.727 20.216 1.00 92.19 93 VAL A CA 1
ATOM 736 C C . VAL A 1 93 ? -27.256 -3.152 21.565 1.00 92.19 93 VAL A C 1
ATOM 738 O O . VAL A 1 93 ? -27.088 -3.829 22.575 1.00 92.19 93 VAL A O 1
ATOM 741 N N . VAL A 1 94 ? -27.877 -1.965 21.594 1.00 95.19 94 VAL A N 1
ATOM 742 C CA . VAL A 1 94 ? -28.436 -1.387 22.831 1.00 95.19 94 VAL A CA 1
ATOM 743 C C . VAL A 1 94 ? -29.459 -2.328 23.460 1.00 95.19 94 VAL A C 1
ATOM 745 O O . VAL A 1 94 ? -29.327 -2.668 24.633 1.00 95.19 94 VAL A O 1
ATOM 748 N N . ASP A 1 95 ? -30.426 -2.802 22.675 1.00 93.44 95 ASP A N 1
ATOM 749 C CA . ASP A 1 95 ? -31.478 -3.701 23.154 1.00 93.44 95 ASP A CA 1
ATOM 750 C C . ASP A 1 95 ? -30.907 -5.023 23.686 1.00 93.44 95 ASP A C 1
ATOM 752 O O . ASP A 1 95 ? -31.337 -5.511 24.730 1.00 93.44 95 ASP A O 1
ATOM 756 N N . LEU A 1 96 ? -29.937 -5.617 22.981 1.00 93.88 96 LEU A N 1
ATOM 757 C CA . LEU A 1 96 ? -29.316 -6.881 23.384 1.00 93.88 96 LEU A CA 1
ATOM 758 C C . LEU A 1 96 ? -28.536 -6.735 24.696 1.00 93.88 96 LEU A C 1
ATOM 760 O O . LEU A 1 96 ? -28.682 -7.576 25.584 1.00 93.88 96 LEU A O 1
ATOM 764 N N . PHE A 1 97 ? -27.738 -5.673 24.839 1.00 96.19 97 PHE A N 1
ATOM 765 C CA . PHE A 1 97 ? -26.971 -5.415 26.062 1.00 96.19 97 PHE A CA 1
ATOM 766 C C . PHE A 1 97 ? -27.887 -5.083 27.242 1.00 96.19 97 PHE A C 1
ATOM 768 O O . PHE A 1 97 ? -27.706 -5.644 28.325 1.00 96.19 97 PHE A O 1
ATOM 775 N N . ALA A 1 98 ? -28.923 -4.270 27.018 1.00 95.44 98 ALA A N 1
ATOM 776 C CA . ALA A 1 98 ? -29.933 -3.964 28.025 1.00 95.44 98 ALA A CA 1
ATOM 777 C C . ALA A 1 98 ? -30.695 -5.221 28.473 1.00 95.44 98 ALA A C 1
ATOM 779 O O . ALA A 1 98 ? -30.895 -5.424 29.668 1.00 95.44 98 ALA A O 1
ATOM 780 N N . ALA A 1 99 ? -31.056 -6.115 27.545 1.00 94.38 99 ALA A N 1
ATOM 781 C CA . ALA A 1 99 ? -31.687 -7.396 27.874 1.00 94.38 99 ALA A CA 1
ATOM 782 C C . ALA A 1 99 ? -30.759 -8.330 28.671 1.00 94.38 99 ALA A C 1
ATOM 784 O O . ALA A 1 99 ? -31.229 -9.089 29.516 1.00 94.38 99 ALA A O 1
ATOM 785 N N . GLY A 1 100 ? -29.443 -8.250 28.448 1.00 94.75 100 GLY A N 1
ATOM 786 C CA . GLY A 1 100 ? -28.437 -8.895 29.297 1.00 94.75 100 GLY A CA 1
ATOM 787 C C . GLY A 1 100 ? -28.193 -8.180 30.634 1.00 94.75 100 GLY A C 1
ATOM 788 O O . GLY A 1 100 ? -27.477 -8.695 31.491 1.00 94.75 100 GLY A O 1
ATOM 789 N N . GLY A 1 101 ? -28.811 -7.014 30.840 1.00 95.69 1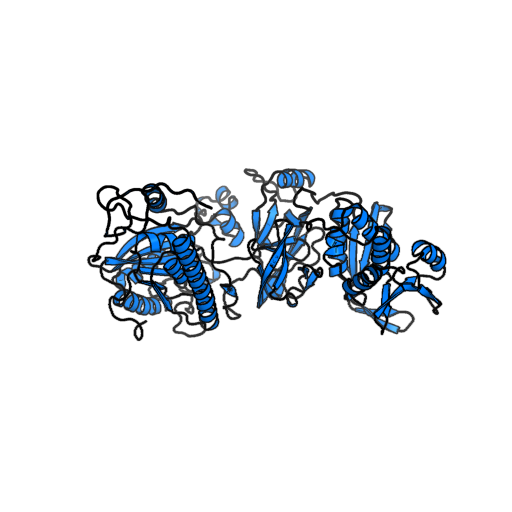01 GLY A N 1
ATOM 790 C CA . GLY A 1 101 ? -28.717 -6.142 32.011 1.00 95.69 101 GLY A CA 1
ATOM 791 C C . GLY A 1 101 ? -27.367 -5.455 32.187 1.00 95.69 101 GLY A C 1
ATOM 792 O O . GLY A 1 101 ? -26.867 -5.338 33.306 1.00 95.69 101 GLY A O 1
ATOM 793 N N . LEU A 1 102 ? -26.797 -5.008 31.071 1.00 97.44 102 LEU A N 1
ATOM 794 C CA . LEU A 1 102 ? -25.825 -3.923 31.025 1.00 97.44 102 LEU A CA 1
ATOM 795 C C . LEU A 1 102 ? -26.554 -2.650 30.576 1.00 97.44 102 LEU A C 1
ATOM 797 O O . LEU A 1 102 ? -27.202 -2.629 29.531 1.00 97.44 102 LEU A O 1
ATOM 801 N N . GLU A 1 103 ? -26.465 -1.591 31.370 1.00 96.88 103 GLU A N 1
ATOM 802 C CA . GLU A 1 103 ? -27.173 -0.334 31.134 1.00 96.88 103 GLU A CA 1
ATOM 803 C C . GLU A 1 103 ? -26.442 0.500 30.090 1.00 96.88 103 GLU A C 1
ATOM 805 O O . GLU A 1 103 ? -25.235 0.700 30.182 1.00 96.88 103 GLU A O 1
ATOM 810 N N . TRP A 1 104 ? -27.153 1.004 29.085 1.00 97.06 104 TRP A N 1
ATOM 811 C CA . TRP A 1 104 ? -26.573 1.940 28.127 1.00 97.06 104 TRP A CA 1
ATOM 812 C C . TRP A 1 104 ? -26.465 3.328 28.764 1.00 97.06 104 TRP A C 1
ATOM 814 O O . TRP A 1 104 ? -27.482 3.944 29.079 1.00 97.06 104 TRP A O 1
ATOM 824 N N . VAL A 1 105 ? -25.239 3.815 28.955 1.00 95.31 105 VAL A N 1
ATOM 825 C CA . VAL A 1 105 ? -24.963 5.071 29.680 1.00 95.31 105 VAL A CA 1
ATOM 826 C C . VAL A 1 105 ? -24.451 6.187 28.777 1.00 95.31 105 VAL A C 1
ATOM 828 O O . VAL A 1 105 ? -24.417 7.348 29.177 1.00 95.31 105 VAL A O 1
ATOM 831 N N . GLY A 1 106 ? -24.057 5.861 27.549 1.00 93.81 106 GLY A N 1
ATOM 832 C CA . GLY A 1 106 ? -23.614 6.866 26.602 1.00 93.81 106 GLY A CA 1
ATOM 833 C C . GLY A 1 106 ? -23.013 6.278 25.344 1.00 93.81 106 GLY A C 1
ATOM 834 O O . GLY A 1 106 ? -23.002 5.069 25.111 1.00 93.81 106 GLY A O 1
ATOM 835 N N . GLU A 1 107 ? -22.511 7.167 24.506 1.00 95.19 107 GLU A N 1
ATOM 836 C CA . GLU A 1 107 ? -21.877 6.797 23.257 1.00 95.19 107 GLU A CA 1
ATOM 837 C C . GLU A 1 107 ? -21.049 7.934 22.690 1.00 95.19 107 GLU A C 1
ATOM 839 O O . GLU A 1 107 ? -21.202 9.098 23.065 1.00 95.19 107 GLU A O 1
ATOM 844 N N . VAL A 1 108 ? -20.242 7.581 21.701 1.00 94.75 108 VAL A N 1
ATOM 845 C CA . VAL A 1 108 ? -19.495 8.533 20.900 1.00 94.75 108 VAL A CA 1
ATOM 846 C C . VAL A 1 108 ? -19.636 8.177 19.432 1.00 94.75 108 VAL A C 1
ATOM 848 O O . VAL A 1 108 ? -19.560 7.009 19.057 1.00 94.75 108 VAL A O 1
ATOM 851 N N . VAL A 1 109 ? -19.806 9.195 18.594 1.00 94.25 109 VAL A N 1
ATOM 852 C CA . VAL A 1 109 ? -19.762 9.082 17.138 1.00 94.25 109 VAL A CA 1
ATOM 853 C C . VAL A 1 109 ? -18.335 9.291 16.641 1.00 94.25 109 VAL A C 1
ATOM 855 O O . VAL A 1 109 ? -17.707 10.303 16.946 1.00 94.25 109 VAL A O 1
ATOM 858 N N . ILE A 1 110 ? -17.850 8.383 15.801 1.00 89.38 110 ILE A N 1
ATOM 859 C CA . ILE A 1 110 ? -16.615 8.558 15.035 1.00 89.38 110 ILE A CA 1
ATOM 860 C C . ILE A 1 110 ? -17.038 8.878 13.595 1.00 89.38 110 ILE A C 1
ATOM 862 O O . ILE A 1 110 ? -17.446 7.978 12.846 1.00 89.38 110 ILE A O 1
ATOM 866 N N . PRO A 1 111 ? -17.047 10.169 13.209 1.00 83.69 111 PRO A N 1
ATOM 867 C CA . PRO A 1 111 ? -17.564 10.586 11.925 1.00 83.69 111 PRO A CA 1
ATOM 868 C C . PRO A 1 111 ? -16.672 10.062 10.809 1.00 83.69 111 PRO A C 1
ATOM 870 O O . PRO A 1 111 ? -15.448 10.181 10.835 1.00 83.69 111 PRO A O 1
ATOM 873 N N . LYS A 1 112 ? -17.309 9.519 9.778 1.00 69.62 112 LYS A N 1
ATOM 874 C CA . LYS A 1 112 ? -16.621 9.129 8.553 1.00 69.62 112 LYS A CA 1
ATOM 875 C C . LYS A 1 112 ? -16.792 10.202 7.501 1.00 69.62 112 LYS A C 1
ATOM 877 O O . LYS A 1 112 ? -17.808 10.895 7.452 1.00 69.62 112 LYS A O 1
ATOM 882 N N . ASN A 1 113 ? -15.823 10.313 6.599 1.00 67.75 113 ASN A N 1
ATOM 883 C CA . ASN A 1 113 ? -15.937 11.261 5.502 1.00 67.75 113 ASN A CA 1
ATOM 884 C C . ASN A 1 113 ? -17.091 10.833 4.561 1.00 67.75 113 ASN A C 1
ATOM 886 O O . ASN A 1 113 ? -16.984 9.809 3.875 1.00 67.75 113 ASN A O 1
ATOM 890 N N . PRO A 1 114 ? -18.191 11.610 4.477 1.00 65.56 114 PRO A N 1
ATOM 891 C CA . PRO A 1 114 ? -19.373 11.214 3.719 1.00 65.56 114 PRO A CA 1
ATOM 892 C C . PRO A 1 114 ? -19.098 11.142 2.220 1.00 65.56 114 PRO A C 1
ATOM 894 O O . PRO A 1 114 ? -19.752 10.382 1.513 1.00 65.56 114 PRO A O 1
ATOM 897 N N . GLN A 1 115 ? -18.122 11.904 1.724 1.00 56.91 115 GLN A N 1
ATOM 898 C CA . GLN A 1 115 ? -17.739 11.891 0.320 1.00 56.91 115 GLN A CA 1
ATOM 899 C C . GLN A 1 115 ? -16.957 10.619 -0.027 1.00 56.91 115 GLN A C 1
ATOM 901 O O . GLN A 1 115 ? -17.243 10.010 -1.056 1.00 56.91 115 GLN A O 1
ATOM 906 N N . VAL A 1 116 ? -16.065 10.174 0.865 1.00 53.41 116 VAL A N 1
ATOM 907 C CA . VAL A 1 116 ? -15.346 8.893 0.736 1.00 53.41 116 VAL A CA 1
ATOM 908 C C . VAL A 1 116 ? -16.333 7.724 0.754 1.00 53.41 116 VAL A C 1
ATOM 910 O O . VAL A 1 116 ? -16.289 6.870 -0.127 1.00 53.41 116 VAL A O 1
ATOM 913 N N . ILE A 1 117 ? -17.297 7.720 1.683 1.00 52.44 117 ILE A N 1
ATOM 914 C CA . ILE A 1 117 ? -18.342 6.683 1.761 1.00 52.44 117 ILE A CA 1
ATOM 915 C C . ILE A 1 117 ? -19.245 6.686 0.521 1.00 52.44 117 ILE A C 1
ATOM 917 O O . ILE A 1 117 ? -19.542 5.624 -0.031 1.00 52.44 117 ILE A O 1
ATOM 921 N N . ALA A 1 118 ? -19.687 7.865 0.069 1.00 55.12 118 ALA A N 1
ATOM 922 C CA . ALA A 1 118 ? -20.540 8.006 -1.111 1.00 55.12 118 ALA A CA 1
ATOM 923 C C . ALA A 1 118 ? -19.896 7.400 -2.357 1.00 55.12 118 ALA A C 1
ATOM 925 O O . ALA A 1 118 ? -20.580 6.776 -3.168 1.00 55.12 118 ALA A O 1
ATOM 926 N N . GLN A 1 119 ? -18.588 7.610 -2.499 1.00 43.69 119 GLN A N 1
ATOM 927 C CA . GLN A 1 119 ? -17.810 7.114 -3.618 1.00 43.69 119 GLN A CA 1
ATOM 928 C C . GLN A 1 119 ? -17.532 5.607 -3.462 1.00 43.69 119 GLN A C 1
ATOM 930 O O . GLN A 1 119 ? -17.847 4.867 -4.390 1.00 43.69 119 GLN A O 1
ATOM 935 N N . ARG A 1 120 ? -17.086 5.138 -2.280 1.00 45.19 120 ARG A N 1
ATOM 936 C CA . ARG A 1 120 ? -16.765 3.722 -1.985 1.00 45.19 120 ARG A CA 1
ATOM 937 C C . ARG A 1 120 ? -17.948 2.779 -2.181 1.00 45.19 120 ARG A C 1
ATOM 939 O O . ARG A 1 120 ? -17.809 1.696 -2.741 1.00 45.19 120 ARG A O 1
ATOM 946 N N . LEU A 1 121 ? -19.115 3.177 -1.679 1.00 47.03 121 LEU A N 1
ATOM 947 C CA . LEU A 1 121 ? -20.306 2.326 -1.606 1.00 47.03 121 LEU A CA 1
ATOM 948 C C . LEU A 1 121 ? -21.369 2.698 -2.652 1.00 47.03 121 LEU A C 1
ATOM 950 O O . LEU A 1 121 ? -22.462 2.136 -2.641 1.00 47.03 121 LEU A O 1
ATOM 954 N N . SER A 1 122 ? -21.067 3.651 -3.547 1.00 59.06 122 SER A N 1
ATOM 955 C CA . SER A 1 122 ? -21.998 4.170 -4.563 1.00 59.06 122 SER A CA 1
ATOM 956 C C . SER A 1 122 ? -23.377 4.534 -3.991 1.00 59.06 122 SER A C 1
ATOM 958 O O . SER A 1 122 ? -24.416 4.323 -4.620 1.00 59.06 122 SER A O 1
ATOM 960 N N . LEU A 1 123 ? -23.407 5.089 -2.776 1.00 66.31 123 LEU A N 1
ATOM 961 C CA . LEU A 1 123 ? -24.659 5.356 -2.072 1.00 66.31 123 LEU A CA 1
ATOM 962 C C . LEU A 1 123 ? -25.357 6.567 -2.673 1.00 66.31 123 LEU A C 1
ATOM 964 O O . LEU A 1 123 ? -24.985 7.714 -2.419 1.00 66.31 123 LEU A O 1
ATOM 968 N N . HIS A 1 124 ? -26.431 6.311 -3.423 1.00 74.50 124 HIS A N 1
ATOM 969 C CA . HIS A 1 124 ? -27.290 7.350 -3.990 1.00 74.50 124 HIS A CA 1
ATOM 970 C C . HIS A 1 124 ? -27.766 8.362 -2.942 1.00 74.50 124 HIS A C 1
ATOM 972 O O . HIS A 1 124 ? -27.920 9.538 -3.269 1.00 74.50 124 HIS A O 1
ATOM 978 N N . SER A 1 125 ? -27.939 7.949 -1.686 1.00 78.19 125 SER A N 1
ATOM 979 C CA . SER A 1 125 ? -28.346 8.830 -0.591 1.00 78.19 125 SER A CA 1
ATOM 980 C C . SER A 1 125 ? -27.336 9.931 -0.255 1.00 78.19 125 SER A C 1
ATOM 982 O O . SER A 1 125 ? -27.713 10.949 0.314 1.00 78.19 125 SER A O 1
ATOM 984 N N . LEU A 1 126 ? -26.069 9.777 -0.636 1.00 79.69 126 LEU A N 1
ATOM 985 C CA . LEU A 1 126 ? -25.026 10.783 -0.420 1.00 79.69 126 LEU A CA 1
ATOM 986 C C . LEU A 1 126 ? -24.690 11.571 -1.694 1.00 79.69 126 LEU A C 1
ATOM 988 O O . LEU A 1 126 ? -23.879 12.496 -1.671 1.00 79.69 126 LEU A O 1
ATOM 992 N N . MET A 1 127 ? -25.309 11.229 -2.829 1.00 77.00 127 MET A N 1
ATOM 993 C CA . MET A 1 127 ? -24.982 11.840 -4.112 1.00 77.00 127 MET A CA 1
ATOM 994 C C . MET A 1 127 ? -25.675 13.185 -4.308 1.00 77.00 127 MET A C 1
ATOM 996 O O . MET A 1 127 ? -26.895 13.329 -4.231 1.00 77.00 127 MET A O 1
ATOM 1000 N N . PHE A 1 128 ? -24.908 14.179 -4.748 1.00 79.12 128 PHE A N 1
ATOM 1001 C CA . PHE A 1 128 ? -25.456 15.491 -5.073 1.00 79.12 128 PHE A CA 1
ATOM 1002 C C . PHE A 1 128 ? -26.449 15.495 -6.255 1.00 79.12 128 PHE A C 1
ATOM 1004 O O . PHE A 1 128 ? -27.153 16.490 -6.450 1.00 79.12 128 PHE A O 1
ATOM 1011 N N . VAL A 1 129 ? -26.471 14.453 -7.095 1.00 76.31 129 VAL A N 1
ATOM 1012 C CA . VAL A 1 129 ? -27.481 14.286 -8.161 1.00 76.31 129 VAL A CA 1
ATOM 1013 C C . VAL A 1 129 ? -28.841 13.960 -7.551 1.00 76.31 129 VAL A C 1
ATOM 1015 O O . VAL A 1 129 ? -29.841 14.550 -7.953 1.00 76.31 129 VAL A O 1
ATOM 1018 N N . THR A 1 130 ? -28.870 13.117 -6.521 1.00 78.81 130 THR A N 1
ATOM 1019 C CA . THR A 1 130 ? -30.067 12.835 -5.723 1.00 78.81 130 THR A CA 1
ATOM 1020 C C . THR A 1 130 ? -30.599 14.119 -5.099 1.00 78.81 130 THR A C 1
ATOM 1022 O O . THR A 1 130 ? -31.764 14.435 -5.281 1.00 78.81 130 THR A O 1
ATOM 1025 N N . ALA A 1 131 ? -29.725 14.964 -4.538 1.00 81.44 131 ALA A N 1
ATOM 1026 C CA . ALA A 1 131 ? -30.104 16.288 -4.024 1.00 81.44 131 ALA A CA 1
ATOM 1027 C C . ALA A 1 131 ? -30.842 17.172 -5.046 1.00 81.44 131 ALA A C 1
ATOM 1029 O O . ALA A 1 131 ? -31.710 17.955 -4.684 1.00 81.44 131 ALA A O 1
ATOM 1030 N N . LYS A 1 132 ? -30.461 17.076 -6.327 1.00 82.94 132 LYS A N 1
ATOM 1031 C CA . LYS A 1 132 ? -31.036 17.879 -7.418 1.00 82.94 132 LYS A CA 1
ATOM 1032 C C . LYS A 1 132 ? -32.338 17.324 -7.973 1.00 82.94 132 LYS A C 1
ATOM 1034 O O . LYS A 1 132 ? -33.092 18.074 -8.574 1.00 82.94 132 LYS A O 1
ATOM 1039 N N . THR A 1 133 ? -32.517 16.013 -7.885 1.00 88.19 133 THR A N 1
ATOM 1040 C CA . THR A 1 133 ? -33.622 15.298 -8.532 1.00 88.19 133 THR A CA 1
ATOM 1041 C C . THR A 1 133 ? -34.715 14.988 -7.528 1.00 88.19 133 THR A C 1
ATOM 1043 O O . THR A 1 133 ? -35.883 15.241 -7.792 1.00 88.19 133 THR A O 1
ATOM 1046 N N . ASN A 1 134 ? -34.335 14.474 -6.363 1.00 83.38 134 ASN A N 1
ATOM 1047 C CA . ASN A 1 134 ? -35.229 14.224 -5.255 1.00 83.38 134 ASN A CA 1
ATOM 1048 C C . ASN A 1 134 ? -34.453 14.231 -3.928 1.00 83.38 134 ASN A C 1
ATOM 1050 O O . ASN A 1 134 ? -33.899 13.213 -3.503 1.00 83.38 134 ASN A O 1
ATOM 1054 N N . ALA A 1 135 ? -34.432 15.389 -3.266 1.00 87.25 135 ALA A N 1
ATOM 1055 C CA . ALA A 1 135 ? -33.721 15.572 -2.006 1.00 87.25 135 ALA A CA 1
ATOM 1056 C C . ALA A 1 135 ? -34.253 14.682 -0.868 1.00 87.25 135 ALA A C 1
ATOM 1058 O O . ALA A 1 135 ? -33.501 14.405 0.060 1.00 87.25 135 ALA A O 1
ATOM 1059 N N . THR A 1 136 ? -35.485 14.161 -0.951 1.00 85.69 136 THR A N 1
ATOM 1060 C CA . THR A 1 136 ? -36.028 13.252 0.078 1.00 85.69 136 THR A CA 1
ATOM 1061 C C . THR A 1 136 ? -35.345 11.885 0.087 1.00 85.69 136 THR A C 1
ATOM 1063 O O . THR A 1 136 ? -35.467 11.139 1.052 1.00 85.69 136 THR A O 1
ATOM 1066 N N . LYS A 1 137 ? -34.584 11.559 -0.965 1.00 81.69 137 LYS A N 1
ATOM 1067 C CA . LYS A 1 137 ? -33.744 10.359 -1.031 1.00 81.69 137 LYS A CA 1
ATOM 1068 C C . LYS A 1 137 ? -32.337 10.581 -0.468 1.00 81.69 137 LYS A C 1
ATOM 1070 O O . LYS A 1 137 ? -31.549 9.636 -0.456 1.00 81.69 137 LYS A O 1
ATOM 1075 N N . LEU A 1 138 ? -31.994 11.803 -0.047 1.00 85.31 138 LEU A N 1
ATOM 1076 C CA . LEU A 1 138 ? -30.721 12.075 0.613 1.00 85.31 138 LEU A CA 1
ATOM 1077 C C . LEU A 1 138 ? -30.712 11.554 2.044 1.00 85.31 138 LEU A C 1
ATOM 1079 O O . LEU A 1 138 ? -31.727 11.568 2.736 1.00 85.31 138 LEU A O 1
ATOM 1083 N N . ALA A 1 139 ? -29.538 11.137 2.503 1.00 85.31 139 ALA A N 1
ATOM 1084 C CA . ALA A 1 139 ? -29.361 10.654 3.857 1.00 85.31 139 ALA A CA 1
ATOM 1085 C C . ALA A 1 139 ? -27.881 10.795 4.281 1.00 85.31 139 ALA A C 1
ATOM 1087 O O . ALA A 1 139 ? -27.017 10.459 3.473 1.00 85.31 139 ALA A O 1
ATOM 1088 N N . PRO A 1 140 ? -27.572 11.244 5.519 1.00 85.12 140 PRO A N 1
ATOM 1089 C CA . PRO A 1 140 ? -26.195 11.339 6.025 1.00 85.12 140 PRO A CA 1
ATOM 1090 C C . PRO A 1 140 ? -25.420 10.015 5.985 1.00 85.12 140 PRO A C 1
ATOM 1092 O O . PRO A 1 140 ? -26.023 8.936 5.936 1.00 85.12 140 PRO A O 1
ATOM 1095 N N . ALA A 1 141 ? -24.088 10.094 6.004 1.00 81.00 141 ALA A N 1
ATOM 1096 C CA . ALA A 1 141 ? -23.243 8.907 5.954 1.00 81.00 141 ALA A CA 1
ATOM 1097 C C . ALA A 1 141 ? -23.381 8.083 7.236 1.00 81.00 141 ALA A C 1
ATOM 1099 O O . ALA A 1 141 ? -23.756 8.607 8.284 1.00 81.00 141 ALA A O 1
ATOM 1100 N N . VAL A 1 142 ? -23.124 6.780 7.123 1.00 81.62 142 VAL A N 1
ATOM 1101 C CA . VAL A 1 142 ? -23.021 5.916 8.299 1.00 81.62 142 VAL A CA 1
ATOM 1102 C C . VAL A 1 142 ? -21.703 6.210 9.005 1.00 81.62 142 VAL A C 1
ATOM 1104 O O . VAL A 1 142 ? -20.670 6.344 8.351 1.00 81.62 142 VAL A O 1
ATOM 1107 N N . ASN A 1 143 ? -21.772 6.345 10.323 1.00 86.56 143 ASN A N 1
ATOM 1108 C CA . ASN A 1 143 ? -20.618 6.560 11.182 1.00 86.56 143 ASN A CA 1
ATOM 1109 C C . ASN A 1 143 ? -20.293 5.274 11.939 1.00 86.56 143 ASN A C 1
ATOM 1111 O O . ASN A 1 143 ? -21.138 4.372 12.037 1.00 86.56 143 ASN A O 1
ATOM 1115 N N . ASP A 1 144 ? -19.092 5.246 12.500 1.00 88.12 144 ASP A N 1
ATOM 1116 C CA . ASP A 1 144 ? -18.752 4.281 13.535 1.00 88.12 144 ASP A CA 1
ATOM 1117 C C . ASP A 1 144 ? -19.161 4.869 14.890 1.00 88.12 144 ASP A C 1
ATOM 1119 O O . ASP A 1 144 ? -19.312 6.087 15.047 1.00 88.12 144 ASP A O 1
ATOM 1123 N N . TYR A 1 145 ? -19.380 3.999 15.864 1.00 92.81 145 TYR A N 1
ATOM 1124 C CA . TYR A 1 145 ? -19.801 4.356 17.207 1.00 92.81 145 TYR A CA 1
ATOM 1125 C C . TYR A 1 145 ? -18.971 3.596 18.226 1.00 92.81 145 TYR A C 1
ATOM 1127 O O . TYR A 1 145 ? -18.642 2.432 18.018 1.00 92.81 145 TYR A O 1
ATOM 1135 N N . VAL A 1 146 ? -18.703 4.230 19.360 1.00 94.62 146 VAL A N 1
ATOM 1136 C CA . VAL A 1 146 ? -18.343 3.526 20.590 1.00 94.62 146 VAL A CA 1
ATOM 1137 C C . VAL A 1 146 ? -19.545 3.606 21.511 1.00 94.62 146 VAL A C 1
ATOM 1139 O O . VAL A 1 146 ? -19.910 4.688 21.962 1.00 94.62 146 VAL A O 1
ATOM 1142 N N . MET A 1 147 ? -20.172 2.466 21.764 1.00 96.44 147 MET A N 1
ATOM 1143 C CA . MET A 1 147 ? -21.309 2.331 22.666 1.00 96.44 147 MET A CA 1
ATOM 1144 C C . MET A 1 147 ? -20.794 2.070 24.075 1.00 96.44 147 MET A C 1
ATOM 1146 O O . MET A 1 147 ? -19.985 1.168 24.270 1.00 96.44 147 MET A O 1
ATOM 1150 N N . ILE A 1 148 ? -21.245 2.846 25.055 1.00 97.38 148 ILE A N 1
ATOM 1151 C CA . ILE A 1 148 ? -20.784 2.735 26.437 1.00 97.38 148 ILE A CA 1
ATOM 1152 C C . ILE A 1 148 ? -21.916 2.138 27.259 1.00 97.38 148 ILE A C 1
ATOM 1154 O O . ILE A 1 148 ? -22.976 2.744 27.433 1.00 97.38 148 ILE A O 1
ATOM 1158 N N . PHE A 1 149 ? -21.668 0.939 27.764 1.00 98.19 149 PHE A N 1
ATOM 1159 C CA . PHE A 1 149 ? -22.543 0.247 28.692 1.00 98.19 149 PHE A CA 1
ATOM 1160 C C . PHE A 1 149 ? -21.920 0.222 30.087 1.00 98.19 149 PHE A C 1
ATOM 1162 O O . PHE A 1 149 ? -20.704 0.353 30.219 1.00 98.19 149 PHE A O 1
ATOM 1169 N N . GLN A 1 150 ? -22.727 0.054 31.126 1.00 97.88 150 GLN A N 1
ATOM 1170 C CA . GLN A 1 150 ? -22.278 -0.073 32.507 1.00 97.88 150 GLN A CA 1
ATOM 1171 C C . GLN A 1 150 ? -22.979 -1.251 33.179 1.00 97.88 150 GLN A C 1
ATOM 1173 O O . GLN A 1 150 ? -24.174 -1.475 32.981 1.00 97.88 150 GLN A O 1
ATOM 1178 N N . LYS A 1 151 ? -22.241 -2.027 33.976 1.00 98.00 151 LYS A N 1
ATOM 1179 C CA . LYS A 1 151 ? -22.866 -3.008 34.864 1.00 98.00 151 LYS A CA 1
ATOM 1180 C C . LYS A 1 151 ? -23.510 -2.267 36.042 1.00 98.00 151 LYS A C 1
ATOM 1182 O O . LYS A 1 151 ? -22.805 -1.485 36.678 1.00 98.00 151 LYS A O 1
ATOM 1187 N N . PRO A 1 152 ? -24.786 -2.532 36.373 1.00 97.06 152 PRO A N 1
ATOM 1188 C CA . PRO A 1 152 ? -25.433 -1.913 37.526 1.00 97.06 152 PRO A CA 1
ATOM 1189 C C . PRO A 1 152 ? -24.636 -2.094 38.825 1.00 97.06 152 PRO A C 1
ATOM 1191 O O . PRO A 1 152 ? -24.017 -3.141 39.040 1.00 97.06 152 PRO A O 1
ATOM 1194 N N . GLY A 1 153 ? -24.693 -1.085 39.694 1.00 94.94 153 GLY A N 1
ATOM 1195 C CA . GLY A 1 153 ? -23.980 -1.024 40.972 1.00 94.94 153 GLY A CA 1
ATOM 1196 C C . GLY A 1 153 ? -22.939 0.096 41.016 1.00 94.94 153 GLY A C 1
ATOM 1197 O O . GLY A 1 153 ? -22.719 0.790 40.025 1.00 94.94 153 GLY A O 1
ATOM 1198 N N . ASP A 1 154 ? -22.304 0.262 42.173 1.00 93.94 154 ASP A N 1
ATOM 1199 C CA . ASP A 1 154 ? -21.305 1.306 42.392 1.00 93.94 154 ASP A CA 1
ATOM 1200 C C . ASP A 1 154 ? -19.893 0.818 42.048 1.00 93.94 154 ASP A C 1
ATOM 1202 O O . ASP A 1 154 ? -19.525 -0.331 42.300 1.00 93.94 154 ASP A O 1
ATOM 1206 N N . CYS A 1 155 ? -19.089 1.712 41.469 1.00 92.88 155 CYS A N 1
ATOM 1207 C CA . CYS A 1 155 ? -17.681 1.454 41.188 1.00 92.88 155 CYS A CA 1
ATOM 1208 C C . CYS A 1 155 ? -16.854 1.723 42.448 1.00 92.88 155 CYS A C 1
ATOM 1210 O O . CYS A 1 155 ? -16.550 2.879 42.745 1.00 92.88 155 CYS A O 1
ATOM 1212 N N . GLU A 1 156 ? -16.447 0.663 43.145 1.00 88.56 156 GLU A N 1
ATOM 1213 C CA . GLU A 1 156 ? -15.619 0.761 44.349 1.00 88.56 156 GLU A CA 1
ATOM 1214 C C . GLU A 1 156 ? -14.252 0.062 44.173 1.00 88.56 156 GLU A C 1
ATOM 1216 O O . GLU A 1 156 ? -14.211 -1.133 43.862 1.00 88.56 156 GLU A O 1
ATOM 1221 N N . PRO A 1 157 ? -13.121 0.775 44.368 1.00 88.56 157 PRO A N 1
ATOM 1222 C CA . PRO A 1 157 ? -13.031 2.225 44.568 1.00 88.56 157 PRO A CA 1
ATOM 1223 C C . PRO A 1 157 ? -13.412 3.006 43.292 1.00 88.56 157 PRO A C 1
ATOM 1225 O O . PRO A 1 157 ? -13.310 2.471 42.183 1.00 88.56 157 PRO A O 1
ATOM 1228 N N . PRO A 1 158 ? -13.811 4.285 43.409 1.00 91.00 158 PRO A N 1
ATOM 1229 C CA . PRO A 1 158 ? -14.176 5.092 42.251 1.00 91.00 158 PRO A CA 1
ATOM 1230 C C . PRO A 1 158 ? -12.959 5.419 41.380 1.00 91.00 158 PRO A C 1
ATOM 1232 O O . PRO A 1 158 ? -11.898 5.792 41.888 1.00 91.00 158 PRO A O 1
ATOM 1235 N N . VAL A 1 159 ? -13.139 5.386 40.056 1.00 92.88 159 VAL A N 1
ATOM 1236 C CA . VAL A 1 159 ? -12.112 5.815 39.094 1.00 92.88 159 VAL A CA 1
ATOM 1237 C C . VAL A 1 159 ? -11.992 7.338 39.109 1.00 92.88 159 VAL A C 1
ATOM 1239 O O . VAL A 1 159 ? -12.840 8.068 38.594 1.00 92.88 159 VAL A O 1
ATOM 1242 N N . ARG A 1 160 ? -10.905 7.842 39.695 1.00 91.88 160 ARG A N 1
ATOM 1243 C CA . ARG A 1 160 ? -10.604 9.279 39.762 1.00 91.88 160 ARG A CA 1
ATOM 1244 C C . ARG A 1 160 ? -9.642 9.669 38.639 1.00 91.88 160 ARG A C 1
ATOM 1246 O O . ARG A 1 160 ? -8.468 9.922 38.883 1.00 91.88 160 ARG A O 1
ATOM 1253 N N . ALA A 1 161 ? -10.131 9.718 37.401 1.00 91.94 161 ALA A N 1
ATOM 1254 C CA . ALA A 1 161 ? -9.285 10.027 36.241 1.00 91.94 161 ALA A CA 1
ATOM 1255 C C . ALA A 1 161 ? -8.922 11.519 36.122 1.00 91.94 161 ALA A C 1
ATOM 1257 O O . ALA A 1 161 ? -7.801 11.873 35.752 1.00 91.94 161 ALA A O 1
ATOM 1258 N N . MET A 1 162 ? -9.867 12.401 36.459 1.00 93.69 162 MET A N 1
ATOM 1259 C CA . MET A 1 162 ? -9.739 13.848 36.267 1.00 93.69 162 MET A CA 1
ATOM 1260 C C . MET A 1 162 ? -8.705 14.469 37.199 1.00 93.69 162 MET A C 1
ATOM 1262 O O . MET A 1 162 ? -8.801 14.327 38.421 1.00 93.69 162 MET A O 1
ATOM 1266 N N . ARG A 1 163 ? -7.765 15.230 36.637 1.00 89.06 163 ARG A N 1
ATOM 1267 C CA . ARG A 1 163 ? -6.838 16.050 37.416 1.00 89.06 163 ARG A CA 1
ATOM 1268 C C . ARG A 1 163 ? -7.594 17.198 38.072 1.00 89.06 163 ARG A C 1
ATOM 1270 O O . ARG A 1 163 ? -8.191 18.037 37.405 1.00 89.06 163 ARG A O 1
ATOM 1277 N N . CYS A 1 164 ? -7.526 17.256 39.394 1.00 86.06 164 CYS A N 1
ATOM 1278 C CA . CYS A 1 164 ? -8.079 18.338 40.194 1.00 86.06 164 CYS A CA 1
ATOM 1279 C C . CYS A 1 164 ? -7.062 18.682 41.275 1.00 86.06 164 CYS A C 1
ATOM 1281 O O . CYS A 1 164 ? -6.807 17.851 42.139 1.00 86.06 164 CYS A O 1
ATOM 1283 N N . ALA A 1 165 ? -6.494 19.890 41.243 1.00 81.19 165 ALA A N 1
ATOM 1284 C CA . ALA A 1 165 ? -5.433 20.288 42.173 1.00 81.19 165 ALA A CA 1
ATOM 1285 C C . ALA A 1 165 ? -5.806 20.058 43.652 1.00 81.19 165 ALA A C 1
ATOM 1287 O O . ALA A 1 165 ? -4.954 19.680 44.446 1.00 81.19 165 ALA A O 1
ATOM 1288 N N . GLU A 1 166 ? -7.085 20.224 43.999 1.00 82.94 166 GLU A N 1
ATOM 1289 C CA . GLU A 1 166 ? -7.582 20.106 45.372 1.00 82.94 166 GLU A CA 1
ATOM 1290 C C . GLU A 1 166 ? -7.978 18.674 45.767 1.00 82.94 166 GLU A C 1
ATOM 1292 O O . GLU A 1 166 ? -7.704 18.246 46.883 1.00 82.94 166 GLU A O 1
ATOM 1297 N N . LYS A 1 167 ? -8.650 17.929 44.876 1.00 81.50 167 LYS A N 1
ATOM 1298 C CA . LYS A 1 167 ? -9.292 16.638 45.214 1.00 81.50 167 LYS A CA 1
ATOM 1299 C C . LYS A 1 167 ? -8.607 15.416 44.608 1.00 81.50 167 LYS A C 1
ATOM 1301 O O . LYS A 1 167 ? -8.794 14.305 45.099 1.00 81.50 167 LYS A O 1
ATOM 1306 N N . ASN A 1 168 ? -7.867 15.605 43.520 1.00 87.31 168 ASN A N 1
ATOM 1307 C CA . ASN A 1 168 ? -7.163 14.544 42.810 1.00 87.31 168 ASN A CA 1
ATOM 1308 C C . ASN A 1 168 ? -5.956 15.106 42.036 1.00 87.31 168 ASN A C 1
ATOM 1310 O O . ASN A 1 168 ? -5.975 15.161 40.798 1.00 87.31 168 ASN A O 1
ATOM 1314 N N . PRO A 1 169 ? -4.915 15.583 42.743 1.00 82.75 169 PRO A N 1
ATOM 1315 C CA . PRO A 1 169 ? -3.752 16.194 42.099 1.00 82.75 169 PRO A CA 1
ATOM 1316 C C . PRO A 1 169 ? -3.014 15.207 41.180 1.00 82.75 169 PRO A C 1
ATOM 1318 O O . PRO A 1 169 ? -2.419 15.625 40.190 1.00 82.75 169 PRO A O 1
ATOM 1321 N N . GLY A 1 170 ? -3.120 13.902 41.461 1.00 84.25 170 GLY A N 1
ATOM 1322 C CA . GLY A 1 170 ? -2.558 12.813 40.657 1.00 84.25 170 GLY A CA 1
ATOM 1323 C C . GLY A 1 170 ? -3.400 12.369 39.455 1.00 84.25 170 GLY A C 1
ATOM 1324 O O . GLY A 1 170 ? -3.028 11.404 38.794 1.00 84.25 170 GLY A O 1
ATOM 1325 N N . GLY A 1 171 ? -4.522 13.034 39.150 1.00 88.62 171 GLY A N 1
ATOM 1326 C CA . GLY A 1 171 ? -5.329 12.687 37.979 1.00 88.62 171 GLY A CA 1
ATOM 1327 C C . GLY A 1 171 ? -4.547 12.820 36.665 1.00 88.62 171 GLY A C 1
ATOM 1328 O O . GLY A 1 171 ? -3.701 13.710 36.499 1.00 88.62 171 GLY A O 1
ATOM 1329 N N . TRP A 1 172 ? -4.836 11.920 35.727 1.00 93.06 172 TRP A N 1
ATOM 1330 C CA . TRP A 1 172 ? -4.113 11.752 34.462 1.00 93.06 172 TRP A CA 1
ATOM 1331 C C . TRP A 1 172 ? -4.891 12.248 33.236 1.00 93.06 172 TRP A C 1
ATOM 1333 O O . TRP A 1 172 ? -4.324 12.298 32.146 1.00 93.06 172 TRP A O 1
ATOM 1343 N N . VAL A 1 173 ? -6.165 12.623 33.398 1.00 91.50 173 VAL A N 1
ATOM 1344 C CA . VAL A 1 173 ? -6.975 13.301 32.373 1.00 91.50 173 VAL A CA 1
ATOM 1345 C C . VAL A 1 173 ? -7.080 14.782 32.715 1.00 91.50 173 VAL A C 1
ATOM 1347 O O . VAL A 1 173 ? -7.511 15.143 33.814 1.00 91.50 173 VAL A O 1
ATOM 1350 N N . SER A 1 174 ? -6.682 15.653 31.791 1.00 91.50 174 SER A N 1
ATOM 1351 C CA . SER A 1 174 ? -6.834 17.099 31.957 1.00 91.50 174 SER A CA 1
ATOM 1352 C C . SER A 1 174 ? -8.271 17.558 31.680 1.00 91.50 174 SER A C 1
ATOM 1354 O O . SER A 1 174 ? -9.043 16.886 30.995 1.00 91.50 174 SER A O 1
ATOM 1356 N N . SER A 1 175 ? -8.635 18.745 32.173 1.00 89.31 175 SER A N 1
ATOM 1357 C CA . SER A 1 175 ? -9.925 19.363 31.839 1.00 89.31 175 SER A CA 1
ATOM 1358 C C . SER A 1 175 ? -10.102 19.565 30.333 1.00 89.31 175 SER A C 1
ATOM 1360 O O . SER A 1 175 ? -11.200 19.373 29.827 1.00 89.31 175 SER A O 1
ATOM 1362 N N . GLU A 1 176 ? -9.034 19.909 29.610 1.00 87.88 176 GLU A N 1
ATOM 1363 C CA . GLU A 1 176 ? -9.067 20.104 28.156 1.00 87.88 176 GLU A CA 1
ATOM 1364 C C . GLU A 1 176 ? -9.301 18.788 27.408 1.00 87.88 176 GLU A C 1
ATOM 1366 O O . GLU A 1 176 ? -10.135 18.735 26.504 1.00 87.88 176 GLU A O 1
ATOM 1371 N N . GLU A 1 177 ? -8.611 17.717 27.817 1.00 89.69 177 GLU A N 1
ATOM 1372 C CA . GLU A 1 177 ? -8.817 16.372 27.273 1.00 89.69 177 GLU A CA 1
ATOM 1373 C C . GLU A 1 177 ? -10.257 15.912 27.500 1.00 89.69 177 GLU A C 1
ATOM 1375 O O . GLU A 1 177 ? -10.921 15.475 26.561 1.00 89.69 177 GLU A O 1
ATOM 1380 N N . TRP A 1 178 ? -10.774 16.070 28.722 1.00 92.31 178 TRP A N 1
ATOM 1381 C CA . TRP A 1 178 ? -12.148 15.688 29.028 1.00 92.31 178 TRP A CA 1
ATOM 1382 C C . TRP A 1 178 ? -13.172 16.497 28.240 1.00 92.31 178 TRP A C 1
ATOM 1384 O O . TRP A 1 178 ? -14.064 15.902 27.643 1.00 92.31 178 TRP A O 1
ATOM 1394 N N . ILE A 1 179 ? -13.041 17.829 28.194 1.00 89.25 179 ILE A N 1
ATOM 1395 C CA . ILE A 1 179 ? -13.942 18.686 27.411 1.00 89.25 179 ILE A CA 1
ATOM 1396 C C . ILE A 1 179 ? -13.973 18.199 25.965 1.00 89.25 179 ILE A C 1
ATOM 1398 O O . ILE A 1 179 ? -15.053 17.972 25.425 1.00 89.25 179 ILE A O 1
ATOM 1402 N N . LYS A 1 180 ? -12.795 17.959 25.375 1.00 88.38 180 LYS A N 1
ATOM 1403 C CA . LYS A 1 180 ? -12.662 17.443 24.014 1.00 88.38 180 LYS A CA 1
ATOM 1404 C C . LYS A 1 180 ? -13.386 16.107 23.831 1.00 88.38 180 LYS A C 1
ATOM 1406 O O . LYS A 1 180 ? -14.138 15.946 22.873 1.00 88.38 180 LYS A O 1
ATOM 1411 N N . TRP A 1 181 ? -13.192 15.150 24.734 1.00 92.00 181 TRP A N 1
ATOM 1412 C CA . TRP A 1 181 ? -13.779 13.814 24.600 1.00 92.00 181 TRP A CA 1
ATOM 1413 C C . TRP A 1 181 ? -15.276 13.768 24.928 1.00 92.00 181 TRP A C 1
ATOM 1415 O O . TRP A 1 181 ? -15.986 12.930 24.371 1.00 92.00 181 TRP A O 1
ATOM 1425 N N . ALA A 1 182 ? -15.770 14.696 25.751 1.00 90.44 182 ALA A N 1
ATOM 1426 C CA . ALA A 1 182 ? -17.174 14.822 26.135 1.00 90.44 182 ALA A CA 1
ATOM 1427 C C . ALA A 1 182 ? -18.075 15.419 25.036 1.00 90.44 182 ALA A C 1
ATOM 1429 O O . ALA A 1 182 ? -19.296 15.362 25.164 1.00 90.44 182 ALA A O 1
ATOM 1430 N N . HIS A 1 183 ? -17.517 15.940 23.933 1.00 86.38 183 HIS A N 1
ATOM 1431 C CA . HIS A 1 183 ? -18.299 16.445 22.791 1.00 86.38 183 HIS A CA 1
ATOM 1432 C C . HIS A 1 183 ? -19.185 15.378 22.115 1.00 86.38 183 HIS A C 1
ATOM 1434 O O . HIS A 1 183 ? -20.019 15.725 21.278 1.00 86.38 183 HIS A O 1
ATOM 1440 N N . GLY A 1 184 ? -19.006 14.088 22.431 1.00 83.56 184 GLY A N 1
ATOM 1441 C CA . GLY A 1 184 ? -19.799 12.981 21.878 1.00 83.56 184 GLY A CA 1
ATOM 1442 C C . GLY A 1 184 ? -19.527 12.690 20.396 1.00 83.56 184 GLY A C 1
ATOM 1443 O O . GLY A 1 184 ? -20.104 11.764 19.828 1.00 83.56 184 GLY A O 1
ATOM 1444 N N . VAL A 1 185 ? -18.628 13.453 19.770 1.00 92.25 185 VAL A N 1
ATOM 1445 C CA . VAL A 1 185 ? -18.134 13.264 18.406 1.00 92.25 185 VAL A CA 1
ATOM 1446 C C . VAL A 1 185 ? -16.615 13.370 18.446 1.00 92.25 185 VAL A C 1
ATOM 1448 O O . VAL A 1 185 ? -16.085 14.397 18.861 1.00 92.25 185 VAL A O 1
ATOM 1451 N N . TRP A 1 186 ? -15.913 12.318 18.031 1.00 91.50 186 TRP A N 1
ATOM 1452 C CA . TRP A 1 186 ? -14.449 12.304 17.958 1.00 91.50 186 TRP A CA 1
ATOM 1453 C C . TRP A 1 186 ? -14.004 12.413 16.501 1.00 91.50 186 TRP A C 1
ATOM 1455 O O . TRP A 1 186 ? -13.782 11.411 15.825 1.00 91.50 186 TRP A O 1
ATOM 1465 N N . ASP A 1 187 ? -13.911 13.641 16.002 1.00 85.50 187 ASP A N 1
ATOM 1466 C CA . ASP A 1 187 ? -13.535 13.956 14.618 1.00 85.50 187 ASP A CA 1
ATOM 1467 C C . ASP A 1 187 ? -12.018 13.967 14.365 1.00 85.50 187 ASP A C 1
ATOM 1469 O O . ASP A 1 187 ? -11.572 14.148 13.232 1.00 85.50 187 ASP A O 1
ATOM 1473 N N . ASP A 1 188 ? -11.231 13.731 15.411 1.00 79.88 188 ASP A N 1
ATOM 1474 C CA . ASP A 1 188 ? -9.773 13.745 15.400 1.00 79.88 188 ASP A CA 1
ATOM 1475 C C . ASP A 1 188 ? -9.138 12.346 15.479 1.00 79.88 188 ASP A C 1
ATOM 1477 O O . ASP A 1 188 ? -7.917 12.221 15.570 1.00 79.88 188 ASP A O 1
ATOM 1481 N N . ILE A 1 189 ? -9.953 11.289 15.414 1.00 77.94 189 ILE A N 1
ATOM 1482 C CA . ILE A 1 189 ? -9.476 9.908 15.302 1.00 77.94 189 ILE A CA 1
ATOM 1483 C C . ILE A 1 189 ? -8.852 9.702 13.919 1.00 77.94 189 ILE A C 1
ATOM 1485 O O . ILE A 1 189 ? -9.536 9.751 12.894 1.00 77.94 189 ILE A O 1
ATOM 1489 N N . GLN A 1 190 ? -7.548 9.435 13.882 1.00 60.81 190 GLN A N 1
ATOM 1490 C CA . GLN A 1 190 ? -6.843 9.143 12.637 1.00 60.81 190 GLN A CA 1
ATOM 1491 C C . GLN A 1 190 ? -6.999 7.674 12.256 1.00 60.81 190 GLN A C 1
ATOM 1493 O O . GLN A 1 190 ? -6.577 6.796 13.000 1.00 60.81 190 GLN A O 1
ATOM 1498 N N . GLU A 1 191 ? -7.534 7.399 11.059 1.00 54.97 191 GLU A N 1
ATOM 1499 C CA . GLU A 1 191 ? -7.711 6.025 10.550 1.00 54.97 191 GLU A CA 1
ATOM 1500 C C . GLU A 1 191 ? -6.407 5.219 10.405 1.00 54.97 191 GLU A C 1
ATOM 1502 O O . GLU A 1 191 ? -6.465 4.017 10.183 1.00 54.97 191 GLU A O 1
ATOM 1507 N N . THR A 1 192 ? -5.252 5.871 10.521 1.00 47.09 192 THR A N 1
ATOM 1508 C CA . THR A 1 192 ? -3.912 5.307 10.314 1.00 47.09 192 THR A CA 1
ATOM 1509 C C . THR A 1 192 ? -3.132 5.042 11.606 1.00 47.09 192 THR A C 1
ATOM 1511 O O . THR A 1 192 ? -2.012 4.567 11.520 1.00 47.09 192 THR A O 1
ATOM 1514 N N . ASP A 1 193 ? -3.655 5.376 12.792 1.00 60.62 193 ASP A N 1
ATOM 1515 C CA . ASP A 1 193 ? -2.952 5.167 14.076 1.00 60.62 193 ASP A CA 1
ATOM 1516 C C . ASP A 1 193 ? -3.306 3.806 14.678 1.00 60.62 193 ASP A C 1
ATOM 1518 O O . ASP A 1 193 ? -4.392 3.672 15.210 1.00 60.62 193 ASP A O 1
ATOM 1522 N N . VAL A 1 194 ? -2.461 2.784 14.565 1.00 58.47 194 VAL A N 1
ATOM 1523 C CA . VAL A 1 194 ? -2.849 1.357 14.540 1.00 58.47 194 VAL A CA 1
ATOM 1524 C C . VAL A 1 194 ? -1.672 0.426 14.873 1.00 58.47 194 VAL A C 1
ATOM 1526 O O . VAL A 1 194 ? -0.525 0.809 14.673 1.00 58.47 194 VAL A O 1
ATOM 1529 N N . LEU A 1 195 ? -1.915 -0.814 15.323 1.00 50.62 195 LEU A N 1
ATOM 1530 C CA . LEU A 1 195 ? -0.825 -1.766 15.600 1.00 50.62 195 LEU A CA 1
ATOM 1531 C C . LEU A 1 195 ? -0.238 -2.434 14.349 1.00 50.62 195 LEU A C 1
ATOM 1533 O O . LEU A 1 195 ? -0.944 -2.838 13.417 1.00 50.62 195 LEU A O 1
ATOM 1537 N N . ASP A 1 196 ? 1.076 -2.647 14.404 1.00 44.25 196 ASP A N 1
ATOM 1538 C CA . ASP A 1 196 ? 1.841 -3.364 13.394 1.00 44.25 196 ASP A CA 1
ATOM 1539 C C . ASP A 1 196 ? 1.492 -4.862 13.329 1.00 44.25 196 ASP A C 1
ATOM 1541 O O . ASP A 1 196 ? 1.023 -5.486 14.282 1.00 44.25 196 ASP A O 1
ATOM 1545 N N . GLY A 1 197 ? 1.686 -5.449 12.146 1.00 44.97 197 GLY A N 1
ATOM 1546 C CA . GLY A 1 197 ? 1.432 -6.857 11.860 1.00 44.97 197 GLY A CA 1
ATOM 1547 C C . GLY A 1 197 ? -0.036 -7.277 11.826 1.00 44.97 197 GLY A C 1
ATOM 1548 O O . GLY A 1 197 ? -0.299 -8.380 11.390 1.00 44.97 197 GLY A O 1
ATOM 1549 N N . TRP A 1 198 ? -1.021 -6.460 12.216 1.00 38.19 198 TRP A N 1
ATOM 1550 C CA . TRP A 1 198 ? -2.435 -6.849 12.441 1.00 38.19 198 TRP A CA 1
ATOM 1551 C C . TRP A 1 198 ? -3.142 -7.732 11.374 1.00 38.19 198 TRP A C 1
ATOM 1553 O O . TRP A 1 198 ? -4.216 -8.305 11.597 1.00 38.19 198 TRP A O 1
ATOM 1563 N N . LYS A 1 199 ? -2.555 -7.805 10.180 1.00 39.59 199 LYS A N 1
ATOM 1564 C CA . LYS A 1 199 ? -2.975 -8.597 9.033 1.00 39.59 199 LYS A CA 1
ATOM 1565 C C . LYS A 1 199 ? -2.121 -9.866 8.762 1.00 39.59 199 LYS A C 1
ATOM 1567 O O . LYS A 1 199 ? -2.639 -10.712 8.044 1.00 39.59 199 LYS A O 1
ATOM 1572 N N . SER A 1 200 ? -0.896 -10.080 9.296 1.00 35.78 200 SER A N 1
ATOM 1573 C CA . SER A 1 200 ? -0.092 -11.346 9.127 1.00 35.78 200 SER A CA 1
ATOM 1574 C C . SER A 1 200 ? -0.813 -12.572 9.591 1.00 35.78 200 SER A C 1
ATOM 1576 O O . SER A 1 200 ? -0.507 -13.711 9.256 1.00 35.78 200 SER A O 1
ATOM 1578 N N . ALA A 1 201 ? -1.715 -12.280 10.487 1.00 33.59 201 ALA A N 1
ATOM 1579 C CA . ALA A 1 201 ? -2.255 -13.192 11.403 1.00 33.59 201 ALA A CA 1
ATOM 1580 C C . ALA A 1 201 ? -3.604 -13.727 10.855 1.00 33.59 201 ALA A C 1
ATOM 1582 O O . ALA A 1 201 ? -4.232 -14.568 11.485 1.00 33.59 201 ALA A O 1
ATOM 1583 N N . ARG A 1 202 ? -4.095 -13.246 9.693 1.00 38.94 202 ARG A N 1
ATOM 1584 C CA . ARG A 1 202 ? -5.457 -13.542 9.194 1.00 38.94 202 ARG A CA 1
ATOM 1585 C C . ARG A 1 202 ? -5.424 -14.651 8.146 1.00 38.94 202 ARG A C 1
ATOM 1587 O O . ARG A 1 202 ? -4.680 -14.551 7.176 1.00 38.94 202 ARG A O 1
ATOM 1594 N N . GLU A 1 203 ? -6.238 -15.690 8.321 1.00 38.75 203 GLU A N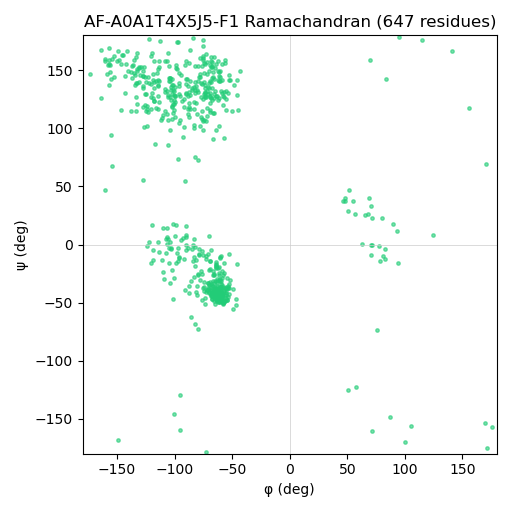 1
ATOM 1595 C CA . GLU A 1 203 ? -6.414 -16.727 7.296 1.00 38.75 203 GLU A CA 1
ATOM 1596 C C . GLU A 1 203 ? -7.296 -16.270 6.118 1.00 38.75 203 GLU A C 1
ATOM 1598 O O . GLU A 1 203 ? -8.073 -15.322 6.215 1.00 38.75 203 GLU A O 1
ATOM 1603 N N . LYS A 1 204 ? -7.117 -16.975 4.994 1.00 32.81 204 LYS A N 1
ATOM 1604 C CA . LYS A 1 204 ? -7.272 -16.557 3.589 1.00 32.81 204 LYS A CA 1
ATOM 1605 C C . LYS A 1 204 ? -8.621 -15.995 3.106 1.00 32.81 204 LYS A C 1
ATOM 1607 O O . LYS A 1 204 ? -8.599 -15.387 2.038 1.00 32.81 204 LYS A O 1
ATOM 1612 N N . ASP A 1 205 ? -9.739 -16.149 3.816 1.00 30.42 205 ASP A N 1
ATOM 1613 C CA . ASP A 1 205 ? -11.077 -15.931 3.219 1.00 30.42 205 ASP A CA 1
ATOM 1614 C C . ASP A 1 205 ? -11.905 -14.752 3.756 1.00 30.42 205 ASP A C 1
ATOM 1616 O O . ASP A 1 205 ? -13.020 -14.523 3.289 1.00 30.42 205 ASP A O 1
ATOM 1620 N N . GLU A 1 206 ? -11.395 -13.941 4.684 1.00 38.34 206 GLU A N 1
ATOM 1621 C CA . GLU A 1 206 ? -12.255 -12.989 5.404 1.00 38.34 206 GLU A CA 1
ATOM 1622 C C . GLU A 1 206 ? -11.760 -11.533 5.280 1.00 38.34 206 GLU A C 1
ATOM 1624 O O . GLU A 1 206 ? -10.655 -11.187 5.684 1.00 38.34 206 GLU A O 1
ATOM 1629 N N . GLU A 1 207 ? -12.637 -10.700 4.696 1.00 36.00 207 GLU A N 1
ATOM 1630 C CA . GLU A 1 207 ? -12.577 -9.254 4.397 1.00 36.00 207 GLU A CA 1
ATOM 1631 C C . GLU A 1 207 ? -11.871 -8.754 3.115 1.00 36.00 207 GLU A C 1
ATOM 1633 O O . GLU A 1 207 ? -10.846 -9.242 2.621 1.00 36.00 207 GLU A O 1
ATOM 1638 N N . LYS A 1 208 ? -12.481 -7.706 2.532 1.00 36.78 208 LYS A N 1
ATOM 1639 C CA . LYS A 1 208 ? -11.998 -6.973 1.352 1.00 36.78 208 LYS A CA 1
ATOM 1640 C C . LYS A 1 208 ? -10.715 -6.226 1.701 1.00 36.78 208 LYS A C 1
ATOM 1642 O O . LYS A 1 208 ? -10.717 -5.099 2.185 1.00 36.78 208 LYS A O 1
ATOM 1647 N N . HIS A 1 209 ? -9.613 -6.923 1.480 1.00 39.91 209 HIS A N 1
ATOM 1648 C CA . HIS A 1 209 ? -8.278 -6.376 1.568 1.00 39.91 209 HIS A CA 1
ATOM 1649 C C . HIS A 1 209 ? -7.930 -5.612 0.291 1.00 39.91 209 HIS A C 1
ATOM 1651 O O . HIS A 1 209 ? -8.104 -6.114 -0.815 1.00 39.91 209 HIS A O 1
ATOM 1657 N N . VAL A 1 210 ? -7.397 -4.413 0.496 1.00 50.16 210 VAL A N 1
ATOM 1658 C CA . VAL A 1 210 ? -6.676 -3.591 -0.474 1.00 50.16 210 VAL A CA 1
ATOM 1659 C C . VAL A 1 210 ? -5.436 -4.368 -0.922 1.00 50.16 210 VAL A C 1
ATOM 1661 O O . VAL A 1 210 ? -4.477 -4.467 -0.169 1.00 50.16 210 VAL A O 1
ATOM 1664 N N . CYS A 1 211 ? -5.460 -4.981 -2.108 1.00 66.94 211 CYS A N 1
ATOM 1665 C CA . CYS A 1 211 ? -4.371 -5.862 -2.564 1.00 66.94 211 CYS A CA 1
ATOM 1666 C C . CYS A 1 211 ? -3.964 -5.595 -4.013 1.00 66.94 211 CYS A C 1
ATOM 1668 O O . CYS A 1 211 ? -4.752 -5.040 -4.782 1.00 66.94 211 CYS A O 1
ATOM 1670 N N . LEU A 1 212 ? -2.749 -6.001 -4.384 1.00 82.31 212 LEU A N 1
ATOM 1671 C CA . LEU A 1 212 ? -2.262 -5.996 -5.765 1.00 82.31 212 LEU A CA 1
ATOM 1672 C C . LEU A 1 212 ? -2.258 -7.414 -6.330 1.00 82.31 212 LEU A C 1
ATOM 1674 O O . LEU A 1 212 ? -1.947 -8.358 -5.613 1.00 82.31 212 LEU A O 1
ATOM 1678 N N . ALA A 1 213 ? -2.575 -7.577 -7.611 1.00 85.38 213 ALA A N 1
ATOM 1679 C CA . ALA A 1 213 ? -2.547 -8.886 -8.254 1.00 85.38 213 ALA A CA 1
ATOM 1680 C C . ALA A 1 213 ? -1.118 -9.443 -8.358 1.00 85.38 213 ALA A C 1
ATOM 1682 O O . ALA A 1 213 ? -0.161 -8.687 -8.543 1.00 85.38 213 ALA A O 1
ATOM 1683 N N . SER A 1 214 ? -0.997 -10.766 -8.298 1.00 86.56 214 SER A N 1
ATOM 1684 C CA . SER A 1 214 ? 0.215 -11.536 -8.590 1.00 86.56 214 SER A CA 1
ATOM 1685 C C . SER A 1 214 ? 0.832 -11.076 -9.916 1.00 86.56 214 SER A C 1
ATOM 1687 O O . SER A 1 214 ? 0.121 -10.777 -10.883 1.00 86.56 214 SER A O 1
ATOM 1689 N N . GLY A 1 215 ? 2.154 -10.927 -9.947 1.00 87.62 215 GLY A N 1
ATOM 1690 C CA . GLY A 1 215 ? 2.875 -10.347 -11.074 1.00 87.62 215 GLY A CA 1
ATOM 1691 C C . GLY A 1 215 ? 2.907 -8.814 -11.103 1.00 87.62 215 GLY A C 1
ATOM 1692 O O . GLY A 1 215 ? 3.585 -8.265 -11.975 1.00 87.62 215 GLY A O 1
ATOM 1693 N N . SER A 1 216 ? 2.233 -8.102 -10.187 1.00 91.50 216 SER A N 1
ATOM 1694 C CA . SER A 1 216 ? 2.394 -6.644 -10.034 1.00 91.50 216 SER A CA 1
ATOM 1695 C C . SER A 1 216 ? 3.808 -6.319 -9.557 1.00 91.50 216 SER A C 1
ATOM 1697 O O . SER A 1 216 ? 4.286 -6.884 -8.580 1.00 91.50 216 SER A O 1
ATOM 1699 N N . LEU A 1 217 ? 4.492 -5.399 -10.228 1.00 94.69 217 LEU A N 1
ATOM 1700 C CA . LEU A 1 217 ? 5.884 -5.063 -9.957 1.00 94.69 217 LEU A CA 1
ATOM 1701 C C . LEU A 1 217 ? 6.003 -3.991 -8.872 1.00 94.69 217 LEU A C 1
ATOM 1703 O O . LEU A 1 217 ? 5.598 -2.848 -9.077 1.00 94.69 217 LEU A O 1
ATOM 1707 N N . VAL A 1 218 ? 6.645 -4.335 -7.762 1.00 95.06 218 VAL A N 1
ATOM 1708 C CA . VAL A 1 218 ? 6.970 -3.438 -6.648 1.00 95.06 218 VAL A CA 1
ATOM 1709 C C . VAL A 1 218 ? 8.397 -2.926 -6.798 1.00 95.06 218 VAL A C 1
ATOM 1711 O O . VAL A 1 218 ? 9.314 -3.675 -7.144 1.00 95.06 218 VAL A O 1
ATOM 1714 N N . LEU A 1 219 ? 8.599 -1.631 -6.558 1.00 97.06 219 LEU A N 1
ATOM 1715 C CA . LEU A 1 219 ? 9.923 -1.026 -6.613 1.00 97.06 219 LEU A CA 1
ATOM 1716 C C . LEU A 1 219 ? 10.707 -1.296 -5.323 1.00 97.06 219 LEU A C 1
ATOM 1718 O O . LEU A 1 219 ? 10.402 -0.726 -4.275 1.00 97.06 219 LEU A O 1
ATOM 1722 N N . THR A 1 220 ? 11.771 -2.091 -5.439 1.00 97.06 220 THR A N 1
ATOM 1723 C CA . THR A 1 220 ? 12.724 -2.373 -4.355 1.00 97.06 220 THR A CA 1
ATOM 1724 C C . THR A 1 220 ? 14.103 -1.773 -4.642 1.00 97.06 220 THR A C 1
ATOM 1726 O O . THR A 1 220 ? 14.375 -1.301 -5.753 1.00 97.06 220 THR A O 1
ATOM 1729 N N . ARG A 1 221 ? 15.037 -1.865 -3.685 1.00 94.94 221 ARG A N 1
ATOM 1730 C CA . ARG A 1 221 ? 16.452 -1.524 -3.938 1.00 94.94 221 ARG A CA 1
ATOM 1731 C C . ARG A 1 221 ? 17.129 -2.396 -5.008 1.00 94.94 221 ARG A C 1
ATOM 1733 O O . ARG A 1 221 ? 18.115 -1.974 -5.608 1.00 94.94 221 ARG A O 1
ATOM 1740 N N . ASN A 1 222 ? 16.585 -3.573 -5.313 1.00 93.56 222 ASN A N 1
ATOM 1741 C CA . ASN A 1 222 ? 17.065 -4.439 -6.395 1.00 93.56 222 ASN A CA 1
ATOM 1742 C C . ASN A 1 222 ? 16.381 -4.160 -7.746 1.00 93.56 222 ASN A C 1
ATOM 1744 O O . ASN A 1 222 ? 16.627 -4.884 -8.716 1.00 93.56 222 ASN A O 1
ATOM 1748 N N . GLY A 1 223 ? 15.551 -3.116 -7.815 1.00 95.31 223 GLY A N 1
ATOM 1749 C CA . GLY A 1 223 ? 14.726 -2.754 -8.961 1.00 95.31 223 GLY A CA 1
ATOM 1750 C C . GLY A 1 223 ? 13.276 -3.204 -8.811 1.00 95.31 223 GLY A C 1
ATOM 1751 O O . GLY A 1 223 ? 12.843 -3.641 -7.745 1.00 95.31 223 GLY A O 1
ATOM 1752 N N . TYR A 1 224 ? 12.515 -3.087 -9.897 1.00 96.12 224 TYR A N 1
ATOM 1753 C CA . TYR A 1 224 ? 11.155 -3.617 -9.956 1.00 96.12 224 TYR A CA 1
ATOM 1754 C C . TYR A 1 224 ? 11.176 -5.147 -9.927 1.00 96.12 224 TYR A C 1
ATOM 1756 O O . TYR A 1 224 ? 11.813 -5.771 -10.780 1.00 96.12 224 TYR A O 1
ATOM 1764 N N . VAL A 1 225 ? 10.469 -5.733 -8.966 1.00 94.81 225 VAL A N 1
ATOM 1765 C CA . VAL A 1 225 ? 10.317 -7.185 -8.798 1.00 94.81 225 VAL A CA 1
ATOM 1766 C C . VAL A 1 225 ? 8.842 -7.528 -8.575 1.00 94.81 225 VAL A C 1
ATOM 1768 O O . VAL A 1 225 ? 8.112 -6.678 -8.067 1.00 94.81 225 VAL A O 1
ATOM 1771 N N . PRO A 1 226 ? 8.366 -8.720 -8.969 1.00 94.56 226 PRO A N 1
ATOM 1772 C CA . PRO A 1 226 ? 6.984 -9.115 -8.708 1.00 94.56 226 PRO A CA 1
ATOM 1773 C C . PRO A 1 226 ? 6.668 -9.116 -7.209 1.00 94.56 226 PRO A C 1
ATOM 1775 O O . PRO A 1 226 ? 7.516 -9.509 -6.404 1.00 94.56 226 PRO A O 1
ATOM 1778 N N . ILE A 1 227 ? 5.466 -8.680 -6.835 1.00 92.06 227 ILE A N 1
ATOM 1779 C CA . ILE A 1 227 ? 5.033 -8.539 -5.439 1.00 92.06 227 ILE A CA 1
ATOM 1780 C C . ILE A 1 227 ? 5.156 -9.855 -4.667 1.00 92.06 227 ILE A C 1
ATOM 1782 O O . ILE A 1 227 ? 5.605 -9.858 -3.525 1.00 92.06 227 ILE A O 1
ATOM 1786 N N . GLU A 1 228 ? 4.866 -10.981 -5.315 1.00 89.50 228 GLU A N 1
ATOM 1787 C CA . GLU A 1 228 ? 4.986 -12.321 -4.747 1.00 89.50 228 GLU A CA 1
ATOM 1788 C C . GLU A 1 228 ? 6.434 -12.706 -4.400 1.00 89.50 228 GLU A C 1
ATOM 1790 O O . GLU A 1 228 ? 6.655 -13.598 -3.583 1.00 89.50 228 GLU A O 1
ATOM 1795 N N . THR A 1 229 ? 7.430 -12.018 -4.970 1.00 92.81 229 THR A N 1
ATOM 1796 C CA . THR A 1 229 ? 8.865 -12.253 -4.714 1.00 92.81 229 THR A CA 1
ATOM 1797 C C . THR A 1 229 ? 9.484 -11.296 -3.698 1.00 92.81 229 THR A C 1
ATOM 1799 O O . THR A 1 229 ? 10.633 -11.495 -3.323 1.00 92.81 229 THR A O 1
ATOM 1802 N N . VAL A 1 230 ? 8.755 -10.266 -3.257 1.00 90.38 230 VAL A N 1
ATOM 1803 C CA . VAL A 1 230 ? 9.238 -9.320 -2.236 1.00 90.38 230 VAL A CA 1
ATOM 1804 C C . VAL A 1 230 ? 9.301 -10.029 -0.888 1.00 90.38 230 VAL A C 1
ATOM 1806 O O . VAL A 1 230 ? 8.351 -10.707 -0.527 1.00 90.38 230 VAL A O 1
ATOM 1809 N N . GLU A 1 231 ? 10.370 -9.889 -0.118 1.0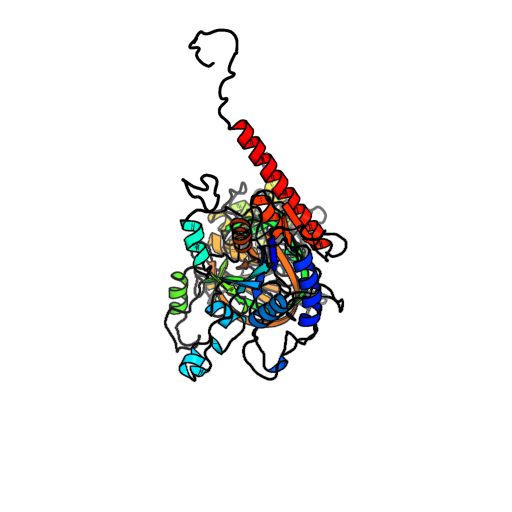0 86.25 231 GLU A N 1
ATOM 1810 C CA . GLU A 1 231 ? 10.491 -10.547 1.189 1.00 86.25 231 GLU A CA 1
ATOM 1811 C C . GLU A 1 231 ? 10.513 -9.544 2.347 1.00 86.25 231 GLU A C 1
ATOM 1813 O O . GLU A 1 231 ? 10.846 -8.367 2.186 1.00 86.25 231 GLU A O 1
ATOM 1818 N N . SER A 1 232 ? 10.170 -10.010 3.551 1.00 79.31 232 SER A N 1
ATOM 1819 C CA . SER A 1 232 ? 10.360 -9.218 4.770 1.00 79.31 232 SER A CA 1
ATOM 1820 C C . SER A 1 232 ? 11.824 -8.790 4.904 1.00 79.31 232 SER A C 1
ATOM 1822 O O . SER A 1 232 ? 12.747 -9.593 4.784 1.00 79.31 232 SER A O 1
ATOM 1824 N N . GLY A 1 233 ? 12.040 -7.509 5.186 1.00 79.31 233 GLY A N 1
ATOM 1825 C CA . GLY A 1 233 ? 13.354 -6.876 5.230 1.00 79.31 233 GLY A CA 1
ATOM 1826 C C . GLY A 1 233 ? 13.775 -6.202 3.925 1.00 79.31 233 GLY A C 1
ATOM 1827 O O . GLY A 1 233 ? 14.672 -5.357 3.979 1.00 79.31 233 GLY A O 1
ATOM 1828 N N . ASP A 1 234 ? 13.121 -6.489 2.794 1.00 91.38 234 ASP A N 1
ATOM 1829 C CA . ASP A 1 234 ? 13.366 -5.745 1.559 1.00 91.38 234 ASP A CA 1
ATOM 1830 C C . ASP A 1 234 ? 13.035 -4.263 1.740 1.00 91.38 234 ASP A C 1
ATOM 1832 O O . ASP A 1 234 ? 12.155 -3.876 2.502 1.00 91.38 234 ASP A O 1
ATOM 1836 N N . MET A 1 235 ? 13.748 -3.405 1.017 1.00 93.94 235 MET A N 1
ATOM 1837 C CA . MET A 1 235 ? 13.540 -1.959 1.067 1.00 93.94 235 MET A CA 1
ATOM 1838 C C . MET A 1 235 ? 12.707 -1.511 -0.130 1.00 93.94 235 MET A C 1
ATOM 1840 O O . MET A 1 235 ? 13.142 -1.697 -1.270 1.00 93.94 235 MET A O 1
ATOM 1844 N N . VAL A 1 236 ? 11.564 -0.871 0.126 1.00 95.88 236 VAL A N 1
ATOM 1845 C CA . VAL A 1 236 ? 10.636 -0.331 -0.885 1.00 95.88 236 VAL A CA 1
ATOM 1846 C C . VAL A 1 236 ? 10.557 1.193 -0.828 1.00 95.88 236 VAL A C 1
ATOM 1848 O O . VAL A 1 236 ? 10.793 1.802 0.216 1.00 95.88 236 VAL A O 1
ATOM 1851 N N . LEU A 1 237 ? 10.272 1.825 -1.970 1.00 96.06 237 LEU A N 1
ATOM 1852 C CA . LEU A 1 237 ? 10.172 3.285 -2.075 1.00 96.06 237 LEU A CA 1
ATOM 1853 C C . LEU A 1 237 ? 8.760 3.758 -1.717 1.00 96.06 237 LEU A C 1
ATOM 1855 O O . LEU A 1 237 ? 7.794 3.273 -2.304 1.00 96.06 237 LEU A O 1
ATOM 1859 N N . THR A 1 238 ? 8.645 4.733 -0.818 1.00 89.75 238 THR A N 1
ATOM 1860 C CA . THR A 1 238 ? 7.360 5.240 -0.307 1.00 89.75 238 THR A CA 1
ATOM 1861 C C . THR A 1 238 ? 6.903 6.513 -1.021 1.00 89.75 238 THR A C 1
ATOM 1863 O O . THR A 1 238 ? 7.640 7.113 -1.812 1.00 89.75 238 THR A O 1
ATOM 1866 N N . HIS A 1 239 ? 5.691 6.978 -0.705 1.00 88.25 239 HIS A N 1
ATOM 1867 C CA . HIS A 1 239 ? 5.142 8.243 -1.211 1.00 88.25 239 HIS A CA 1
ATOM 1868 C C . HIS A 1 239 ? 5.984 9.482 -0.863 1.00 88.25 239 HIS A C 1
ATOM 1870 O O . HIS A 1 239 ? 5.916 10.489 -1.564 1.00 88.25 239 HIS A O 1
ATOM 1876 N N . MET A 1 240 ? 6.801 9.399 0.190 1.00 82.56 240 MET A N 1
ATOM 1877 C CA . MET A 1 240 ? 7.709 10.468 0.613 1.00 82.56 240 MET A CA 1
ATOM 1878 C C . MET A 1 240 ? 9.041 10.464 -0.153 1.00 82.56 240 MET A C 1
ATOM 1880 O O . MET A 1 240 ? 9.906 11.293 0.119 1.00 82.56 240 MET A O 1
ATOM 1884 N N . GLY A 1 241 ? 9.241 9.528 -1.089 1.00 88.19 241 GLY A N 1
ATOM 1885 C CA . GLY A 1 241 ? 10.491 9.403 -1.839 1.00 88.19 241 GLY A CA 1
ATOM 1886 C C . GLY A 1 241 ? 11.656 8.865 -1.006 1.00 88.19 241 GLY A C 1
ATOM 1887 O O . GLY A 1 241 ? 12.808 9.097 -1.361 1.00 88.19 241 GLY A O 1
ATOM 1888 N N . ARG A 1 242 ? 11.380 8.145 0.090 1.00 88.75 242 ARG A N 1
ATOM 1889 C CA . ARG A 1 242 ? 12.391 7.493 0.937 1.00 88.75 242 ARG A CA 1
ATOM 1890 C C . ARG A 1 242 ? 12.212 5.980 0.959 1.00 88.75 242 ARG A C 1
ATOM 1892 O O . ARG A 1 242 ? 11.136 5.471 0.658 1.00 88.75 242 ARG A O 1
ATOM 1899 N N . TRP A 1 243 ? 13.283 5.267 1.291 1.00 93.00 243 TRP A N 1
ATOM 1900 C CA . TRP A 1 243 ? 13.266 3.812 1.412 1.00 93.00 243 TRP A CA 1
ATOM 1901 C C . TRP A 1 243 ? 12.792 3.393 2.804 1.00 93.00 243 TRP A C 1
ATOM 1903 O O . TRP A 1 243 ? 13.299 3.907 3.802 1.00 93.00 243 TRP A O 1
ATOM 1913 N N . ARG A 1 244 ? 11.865 2.438 2.869 1.00 89.06 244 ARG A N 1
ATOM 1914 C CA . ARG A 1 244 ? 11.373 1.829 4.112 1.00 89.06 244 ARG A CA 1
ATOM 1915 C C . ARG A 1 244 ? 11.380 0.313 4.011 1.00 89.06 244 ARG A C 1
ATOM 1917 O O . ARG A 1 244 ? 11.272 -0.230 2.910 1.00 89.06 244 ARG A O 1
ATOM 1924 N N . ARG A 1 245 ? 11.531 -0.358 5.153 1.00 78.50 245 ARG A N 1
ATOM 1925 C CA . ARG A 1 245 ? 11.551 -1.820 5.209 1.00 78.50 245 ARG A CA 1
ATOM 1926 C C . ARG A 1 245 ? 10.149 -2.373 4.998 1.00 78.50 245 ARG A C 1
ATOM 1928 O O . ARG A 1 245 ? 9.184 -1.887 5.584 1.00 78.50 245 ARG A O 1
ATOM 1935 N N . VAL A 1 246 ? 10.056 -3.427 4.202 1.00 75.94 246 VAL A N 1
ATOM 1936 C CA . VAL A 1 246 ? 8.915 -4.333 4.192 1.00 75.94 246 VAL A CA 1
ATOM 1937 C C . VAL A 1 246 ? 8.968 -5.092 5.505 1.00 75.94 246 VAL A C 1
ATOM 1939 O O . VAL A 1 246 ? 9.914 -5.829 5.776 1.00 75.94 246 VAL A O 1
ATOM 1942 N N . LEU A 1 247 ? 7.975 -4.870 6.349 1.00 63.53 247 LEU A N 1
ATOM 1943 C CA . LEU A 1 247 ? 7.805 -5.627 7.580 1.00 63.53 247 LEU A CA 1
ATOM 1944 C C . LEU A 1 247 ? 7.279 -7.024 7.242 1.00 63.53 247 LEU A C 1
ATOM 1946 O O . LEU A 1 247 ? 7.704 -8.018 7.831 1.00 63.53 247 LEU A O 1
ATOM 1950 N N . GLU A 1 248 ? 6.406 -7.110 6.235 1.00 58.53 248 GLU A N 1
ATOM 1951 C CA . GLU A 1 248 ? 5.662 -8.327 5.942 1.00 58.53 248 GLU A CA 1
ATOM 1952 C C . GLU A 1 248 ? 5.126 -8.397 4.503 1.00 58.53 248 GLU A C 1
ATOM 1954 O O . GLU A 1 248 ? 4.711 -7.377 3.948 1.00 58.53 248 GLU A O 1
ATOM 1959 N N . LYS A 1 249 ? 5.065 -9.612 3.937 1.00 74.56 249 LYS A N 1
ATOM 1960 C CA . LYS A 1 249 ? 4.354 -9.951 2.691 1.00 74.56 249 LYS A CA 1
ATOM 1961 C C . LYS A 1 249 ? 3.259 -10.973 2.991 1.00 74.56 249 LYS A C 1
ATOM 1963 O O . LYS A 1 249 ? 3.531 -11.988 3.628 1.00 74.56 249 LYS A O 1
ATOM 1968 N N . ARG A 1 250 ? 2.058 -10.765 2.442 1.00 56.12 250 ARG A N 1
ATOM 1969 C CA . ARG A 1 250 ? 0.930 -11.699 2.576 1.00 56.12 250 ARG A CA 1
ATOM 1970 C C . ARG A 1 250 ? 0.350 -12.134 1.249 1.00 56.12 250 ARG A C 1
ATOM 1972 O O . ARG A 1 250 ? 0.143 -11.310 0.361 1.00 56.12 250 ARG A O 1
ATOM 1979 N N . HIS A 1 251 ? 0.009 -13.417 1.176 1.00 69.00 251 HIS A N 1
ATOM 1980 C CA . HIS A 1 251 ? -0.805 -13.985 0.111 1.00 69.00 251 HIS A CA 1
ATOM 1981 C C . HIS A 1 251 ? -2.283 -13.956 0.518 1.00 69.00 251 HIS A C 1
ATOM 1983 O O . HIS A 1 251 ? -2.672 -14.598 1.491 1.00 69.00 251 HIS A O 1
ATOM 1989 N N . MET A 1 252 ? -3.104 -13.240 -0.245 1.00 56.12 252 MET A N 1
ATOM 1990 C CA . MET A 1 252 ? -4.492 -12.926 0.102 1.00 56.12 252 MET A CA 1
ATOM 1991 C C . MET A 1 252 ? -5.519 -13.718 -0.727 1.00 56.12 252 MET A C 1
ATOM 1993 O O . MET A 1 252 ? -6.693 -13.353 -0.741 1.00 56.12 252 MET A O 1
ATOM 1997 N N . GLY A 1 253 ? -5.087 -14.776 -1.424 1.00 61.38 253 GLY A N 1
ATOM 1998 C CA . GLY A 1 253 ? -5.954 -15.626 -2.243 1.00 61.38 253 GLY A CA 1
ATOM 1999 C C . GLY A 1 253 ? -6.434 -14.944 -3.525 1.00 61.38 253 GLY A C 1
ATOM 2000 O O . GLY A 1 253 ? -5.835 -13.974 -3.986 1.00 61.38 253 GLY A O 1
ATOM 2001 N N . PHE A 1 254 ? -7.511 -15.460 -4.120 1.00 70.25 254 PHE A N 1
ATOM 2002 C CA . PHE A 1 254 ? -8.113 -14.884 -5.325 1.00 70.25 254 PHE A CA 1
ATOM 2003 C C . PHE A 1 254 ? -9.172 -13.846 -4.951 1.00 70.25 254 PHE A C 1
ATOM 2005 O O . PHE A 1 254 ? -10.051 -14.122 -4.141 1.00 70.25 254 PHE A O 1
ATOM 2012 N N . LYS A 1 255 ? -9.098 -12.644 -5.535 1.00 59.88 255 LYS A N 1
ATOM 2013 C CA . LYS A 1 255 ? -10.089 -11.576 -5.321 1.00 59.88 255 LYS A CA 1
ATOM 2014 C C . LYS A 1 255 ? -10.476 -10.892 -6.628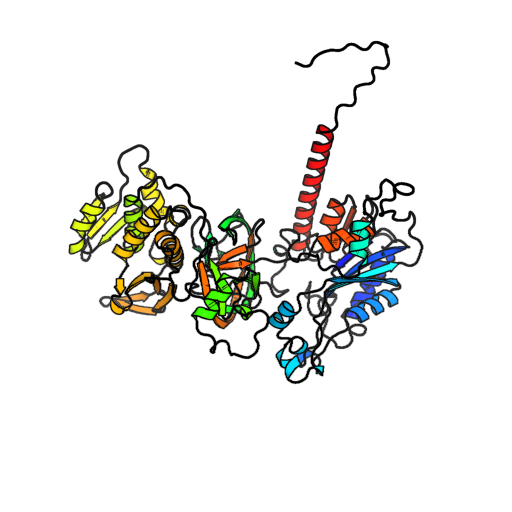 1.00 59.88 255 LYS A C 1
ATOM 2016 O O . LYS A 1 255 ? -9.647 -10.827 -7.539 1.00 59.88 255 LYS A O 1
ATOM 2021 N N . PRO A 1 256 ? -11.684 -10.303 -6.712 1.00 67.12 256 PRO A N 1
ATOM 2022 C CA . PRO A 1 256 ? -12.049 -9.418 -7.809 1.00 67.12 256 PRO A CA 1
ATOM 2023 C C . PRO A 1 256 ? -11.091 -8.229 -7.913 1.00 67.12 256 PRO A C 1
ATOM 2025 O O . PRO A 1 256 ? -10.876 -7.498 -6.941 1.00 67.12 256 PRO A O 1
ATOM 2028 N N . VAL A 1 257 ? -10.549 -8.009 -9.108 1.00 79.25 257 VAL A N 1
ATOM 2029 C CA . VAL A 1 257 ? -9.572 -6.956 -9.386 1.00 79.25 257 VAL A CA 1
ATOM 2030 C C . VAL A 1 257 ? -10.036 -6.017 -10.493 1.00 79.25 257 VAL A C 1
ATOM 2032 O O . VAL A 1 257 ? -10.652 -6.407 -11.492 1.00 79.25 257 VAL A O 1
ATOM 2035 N N . VAL A 1 258 ? -9.686 -4.748 -10.325 1.00 81.44 258 VAL A N 1
ATOM 2036 C CA . VAL A 1 258 ? -9.748 -3.721 -11.356 1.00 81.44 258 VAL A CA 1
ATOM 2037 C C . VAL A 1 258 ? -8.345 -3.435 -11.876 1.00 81.44 258 VAL A C 1
ATOM 2039 O O . VAL A 1 258 ? -7.376 -3.421 -11.119 1.00 81.44 258 VAL A O 1
ATOM 2042 N N . GLN A 1 259 ? -8.234 -3.173 -13.170 1.00 88.56 259 GLN A N 1
ATOM 2043 C CA . GLN A 1 259 ? -7.024 -2.649 -13.779 1.00 88.56 259 GLN A CA 1
ATOM 2044 C C . GLN A 1 259 ? -7.113 -1.127 -13.845 1.00 88.56 259 GLN A C 1
ATOM 2046 O O . GLN A 1 259 ? -8.046 -0.575 -14.432 1.00 88.56 259 GLN A O 1
ATOM 2051 N N . VAL A 1 260 ? -6.133 -0.451 -13.248 1.00 86.81 260 VAL A N 1
ATOM 2052 C CA . VAL A 1 260 ? -6.003 1.008 -13.279 1.00 86.81 260 VAL A CA 1
ATOM 2053 C C . VAL A 1 260 ? -4.940 1.382 -14.306 1.00 86.81 260 VAL A C 1
ATOM 2055 O O . VAL A 1 260 ? -3.751 1.133 -14.120 1.00 86.81 260 VAL A O 1
ATOM 2058 N N . GLU A 1 261 ? -5.357 2.028 -15.395 1.00 89.56 261 GLU A N 1
ATOM 2059 C CA . GLU A 1 261 ? -4.441 2.518 -16.423 1.00 89.56 261 GLU A CA 1
ATOM 2060 C C . GLU A 1 261 ? -4.193 4.020 -16.255 1.00 89.56 261 GLU A C 1
ATOM 2062 O O . GLU A 1 261 ? -5.077 4.865 -16.458 1.00 89.56 261 GLU A O 1
ATOM 2067 N N . ALA A 1 262 ? -2.945 4.376 -15.964 1.00 86.00 262 ALA A N 1
ATOM 2068 C CA . ALA A 1 262 ? -2.450 5.745 -16.026 1.00 86.00 262 ALA A CA 1
ATOM 2069 C C . ALA A 1 262 ? -1.294 5.852 -17.025 1.00 86.00 262 ALA A C 1
ATOM 2071 O O . ALA A 1 262 ? -0.711 4.859 -17.455 1.00 86.00 262 ALA A O 1
ATOM 2072 N N . GLN A 1 263 ? -0.935 7.077 -17.420 1.00 81.25 263 GLN A N 1
ATOM 2073 C CA . GLN A 1 263 ? 0.236 7.275 -18.282 1.00 81.25 263 GLN A CA 1
ATOM 2074 C C . GLN A 1 263 ? 1.477 6.635 -17.635 1.00 81.25 263 GLN A C 1
ATOM 2076 O O . GLN A 1 263 ? 1.906 7.089 -16.582 1.00 81.25 263 GLN A O 1
ATOM 2081 N N . GLY A 1 264 ? 2.056 5.609 -18.265 1.00 72.19 264 GLY A N 1
ATOM 2082 C CA . GLY A 1 264 ? 3.236 4.926 -17.724 1.00 72.19 264 GLY A CA 1
ATOM 2083 C C . GLY A 1 264 ? 2.976 4.130 -16.446 1.00 72.19 264 GLY A C 1
ATOM 2084 O O . GLY A 1 264 ? 3.888 4.003 -15.638 1.00 72.19 264 GLY A O 1
ATOM 2085 N N . VAL A 1 265 ? 1.740 3.675 -16.239 1.00 79.50 265 VAL A N 1
ATOM 2086 C CA . VAL A 1 265 ? 1.385 2.593 -15.312 1.00 79.50 265 VAL A CA 1
ATOM 2087 C C . VAL A 1 265 ? 0.933 1.444 -16.201 1.00 79.50 265 VAL A C 1
ATOM 2089 O O . VAL A 1 265 ? -0.074 1.572 -16.895 1.00 79.50 265 VAL A O 1
ATOM 2092 N N . ALA A 1 266 ? 1.766 0.411 -16.299 1.00 67.62 266 ALA A N 1
ATOM 2093 C CA . ALA A 1 266 ? 1.739 -0.517 -17.426 1.00 67.62 266 ALA A CA 1
ATOM 2094 C C . ALA A 1 266 ? 0.662 -1.600 -17.289 1.00 67.62 266 ALA A C 1
ATOM 2096 O O . ALA A 1 266 ? 0.017 -1.928 -18.283 1.00 67.62 266 ALA A O 1
ATOM 2097 N N . GLU A 1 267 ? 0.473 -2.146 -16.085 1.00 77.75 267 GLU A N 1
ATOM 2098 C CA . GLU A 1 267 ? -0.479 -3.239 -15.855 1.00 77.75 267 GLU A CA 1
ATOM 2099 C C . GLU A 1 267 ? -0.878 -3.376 -14.375 1.00 77.75 267 GLU A C 1
ATOM 2101 O O . GLU A 1 267 ? -0.852 -4.464 -13.805 1.00 77.75 267 GLU A O 1
ATOM 2106 N N . LEU A 1 268 ? -1.218 -2.269 -13.710 1.00 85.50 268 LEU A N 1
ATOM 2107 C CA . LEU A 1 268 ? -1.583 -2.337 -12.297 1.00 85.50 268 LEU A CA 1
ATOM 2108 C C . LEU A 1 268 ? -2.991 -2.895 -12.112 1.00 85.50 268 LEU A C 1
ATOM 2110 O O . LEU A 1 268 ? -3.979 -2.213 -12.390 1.00 85.50 268 LEU A O 1
ATOM 2114 N N . LYS A 1 269 ? -3.057 -4.126 -11.610 1.00 89.56 269 LYS A N 1
ATOM 2115 C CA . LYS A 1 269 ? -4.286 -4.796 -11.191 1.00 89.56 269 LYS A CA 1
ATOM 2116 C C . LYS A 1 269 ? -4.341 -4.816 -9.674 1.00 89.56 269 LYS A C 1
ATOM 2118 O O . LYS A 1 269 ? -3.395 -5.247 -9.018 1.00 89.56 269 LYS A O 1
ATOM 2123 N N . CYS A 1 270 ? -5.440 -4.339 -9.118 1.00 82.94 270 CYS A N 1
ATOM 2124 C CA . CYS A 1 270 ? -5.633 -4.245 -7.681 1.00 82.94 270 CYS A CA 1
ATOM 2125 C C . CYS A 1 270 ? -7.106 -4.408 -7.322 1.00 82.94 270 CYS A C 1
ATOM 2127 O O . CYS A 1 270 ? -7.977 -4.361 -8.188 1.00 82.94 270 CYS A O 1
ATOM 2129 N N . THR A 1 271 ? -7.412 -4.611 -6.049 1.00 72.94 271 THR A N 1
ATOM 2130 C CA . THR A 1 271 ? -8.808 -4.599 -5.600 1.00 72.94 271 THR A CA 1
ATOM 2131 C C . THR A 1 271 ? -9.422 -3.206 -5.788 1.00 72.94 271 THR A C 1
ATOM 2133 O O . THR A 1 271 ? -8.731 -2.185 -5.791 1.00 72.94 271 THR A O 1
ATOM 2136 N N . SER A 1 272 ? -10.741 -3.128 -5.981 1.00 73.38 272 SER A N 1
ATOM 2137 C CA . SER A 1 272 ? -11.419 -1.863 -6.322 1.00 73.38 272 SER A CA 1
ATOM 2138 C C . SER A 1 272 ? -11.287 -0.767 -5.260 1.00 73.38 272 SER A C 1
ATOM 2140 O O . SER A 1 272 ? -11.436 0.415 -5.569 1.00 73.38 272 SER A O 1
ATOM 2142 N N . ASP A 1 273 ? -11.058 -1.158 -4.013 1.00 62.97 273 ASP A N 1
ATOM 2143 C CA . ASP A 1 273 ? -10.858 -0.299 -2.847 1.00 62.97 273 ASP A CA 1
ATOM 2144 C C . ASP A 1 273 ? -9.385 0.070 -2.616 1.00 62.97 273 ASP A C 1
ATOM 2146 O O . ASP A 1 273 ? -9.084 0.831 -1.696 1.00 62.97 273 ASP A O 1
ATOM 2150 N N . HIS A 1 274 ? -8.461 -0.415 -3.455 1.00 68.12 274 HIS A N 1
ATOM 2151 C CA . HIS A 1 274 ? -7.038 -0.172 -3.267 1.00 68.12 274 HIS A CA 1
ATOM 2152 C C . HIS A 1 274 ? -6.710 1.317 -3.358 1.00 68.12 274 HIS A C 1
ATOM 2154 O O . HIS A 1 274 ? -7.064 1.966 -4.341 1.00 68.12 274 HIS A O 1
ATOM 2160 N N . ARG A 1 275 ? -6.068 1.884 -2.333 1.00 81.75 275 ARG A N 1
ATOM 2161 C CA . ARG A 1 275 ? -5.859 3.335 -2.233 1.00 81.75 275 ARG A CA 1
ATOM 2162 C C . ARG A 1 275 ? -4.572 3.770 -2.926 1.00 81.75 275 ARG A C 1
ATOM 2164 O O . ARG A 1 275 ? -3.517 3.172 -2.748 1.00 81.75 275 ARG A O 1
ATOM 2171 N N . PHE A 1 276 ? -4.675 4.861 -3.673 1.00 88.62 276 PHE A N 1
ATOM 2172 C CA . PHE A 1 276 ? -3.606 5.498 -4.433 1.00 88.62 276 PHE A CA 1
ATOM 2173 C C . PHE A 1 276 ? -3.305 6.884 -3.886 1.00 88.62 276 PHE A C 1
ATOM 2175 O O . PHE A 1 276 ? -4.221 7.598 -3.476 1.00 88.62 276 PHE A O 1
ATOM 2182 N N . TRP A 1 277 ? -2.044 7.308 -3.964 1.00 89.06 277 TRP A N 1
ATOM 2183 C CA . TRP A 1 277 ? -1.682 8.696 -3.683 1.00 89.06 277 TRP A CA 1
ATOM 2184 C C . TRP A 1 277 ? -2.049 9.571 -4.880 1.00 89.06 277 TRP A C 1
ATOM 2186 O O . TRP A 1 277 ? -1.448 9.453 -5.957 1.00 89.06 277 TRP A O 1
ATOM 2196 N N . THR A 1 278 ? -3.066 10.420 -4.717 1.00 89.38 278 THR A N 1
ATOM 2197 C CA . THR A 1 278 ? -3.704 11.126 -5.833 1.00 89.38 278 THR A CA 1
ATOM 2198 C C . THR A 1 278 ? -3.778 12.638 -5.671 1.00 89.38 278 THR A C 1
ATOM 2200 O O . THR A 1 278 ? -3.850 13.157 -4.570 1.00 89.38 278 THR A O 1
ATOM 2203 N N . ARG A 1 279 ? -3.811 13.365 -6.794 1.00 88.31 279 ARG A N 1
ATOM 2204 C CA . ARG A 1 279 ? -4.252 14.767 -6.865 1.00 88.31 279 ARG A CA 1
ATOM 2205 C C . ARG A 1 279 ? -5.525 14.856 -7.692 1.00 88.31 279 ARG A C 1
ATOM 2207 O O . ARG A 1 279 ? -5.530 14.549 -8.892 1.00 88.31 279 ARG A O 1
ATOM 2214 N N . ASN A 1 280 ? -6.600 15.288 -7.047 1.00 79.38 280 ASN A N 1
ATOM 2215 C CA . ASN A 1 280 ? -7.928 15.349 -7.637 1.00 79.38 280 ASN A CA 1
ATOM 2216 C C . ASN A 1 280 ? -8.103 16.571 -8.563 1.00 79.38 280 ASN A C 1
ATOM 2218 O O . ASN A 1 280 ? -7.583 17.661 -8.322 1.00 79.38 280 ASN A O 1
ATOM 2222 N N . CYS A 1 281 ? -8.851 16.383 -9.652 1.00 63.38 281 CYS A N 1
ATOM 2223 C CA . CYS A 1 281 ? -9.175 17.425 -10.635 1.00 63.38 281 CYS A CA 1
ATOM 2224 C C . CYS A 1 281 ? -10.566 18.051 -10.435 1.00 63.38 281 CYS A C 1
ATOM 2226 O O . CYS A 1 281 ? -10.863 19.095 -11.036 1.00 63.38 281 CYS A O 1
ATOM 2228 N N . ALA A 1 282 ? -11.438 17.413 -9.649 1.00 54.47 282 ALA A N 1
ATOM 2229 C CA . ALA A 1 282 ? -12.783 17.894 -9.374 1.00 54.47 282 ALA A CA 1
ATOM 2230 C C . ALA A 1 282 ? -12.701 19.114 -8.445 1.00 54.47 282 ALA A C 1
ATOM 2232 O O . ALA A 1 282 ? -12.308 19.021 -7.288 1.00 54.47 282 ALA A O 1
ATOM 2233 N N . GLY A 1 283 ? -13.029 20.297 -8.969 1.00 41.00 283 GLY A N 1
ATOM 2234 C CA . GLY A 1 283 ? -13.023 21.515 -8.163 1.00 41.00 283 GLY A CA 1
ATOM 2235 C C . GLY A 1 283 ? -14.108 21.476 -7.085 1.00 41.00 283 GLY A C 1
ATOM 2236 O O . GLY A 1 283 ? -15.225 21.029 -7.358 1.00 41.00 283 GLY A O 1
ATOM 2237 N N . ARG A 1 284 ? -13.805 22.038 -5.906 1.00 36.22 284 ARG A N 1
ATOM 2238 C CA . ARG A 1 284 ? -14.813 22.542 -4.959 1.00 36.22 284 ARG A CA 1
ATOM 2239 C C . ARG A 1 284 ? -15.854 23.359 -5.753 1.00 36.22 284 ARG A C 1
ATOM 2241 O O . ARG A 1 284 ? -15.500 24.351 -6.382 1.00 36.22 284 ARG A O 1
ATOM 2248 N N . GLY A 1 285 ? -17.114 22.917 -5.790 1.00 31.22 285 GLY A N 1
ATOM 2249 C CA . GLY A 1 285 ? -18.251 23.748 -6.226 1.00 31.22 285 GLY A CA 1
ATOM 2250 C C . GLY A 1 285 ? -18.711 23.718 -7.697 1.00 31.22 285 GLY A C 1
ATOM 2251 O O . GLY A 1 285 ? -19.539 24.543 -8.062 1.00 31.22 285 GLY A O 1
ATOM 2252 N N . GLY A 1 286 ? -18.264 22.802 -8.565 1.00 27.83 286 GLY A N 1
ATOM 2253 C CA . GLY A 1 286 ? -18.657 22.816 -9.990 1.00 27.83 286 GLY A CA 1
ATOM 2254 C C . GLY A 1 286 ? -19.444 21.595 -10.470 1.00 27.83 286 GLY A C 1
ATOM 2255 O O . GLY A 1 286 ? -18.856 20.674 -11.028 1.00 27.83 286 GLY A O 1
ATOM 2256 N N . LYS A 1 287 ? -20.773 21.590 -10.330 1.00 32.16 287 LYS A N 1
ATOM 2257 C CA . LYS A 1 287 ? -21.650 20.618 -11.011 1.00 32.16 287 LYS A CA 1
ATOM 2258 C C . LYS A 1 287 ? -21.822 20.987 -12.490 1.00 32.16 287 LYS A C 1
ATOM 2260 O O . LYS A 1 287 ? -22.142 22.129 -12.788 1.00 32.16 287 LYS A O 1
ATOM 2265 N N . GLY A 1 288 ? -21.784 19.991 -13.380 1.00 32.81 288 GLY A N 1
ATOM 2266 C CA . GLY A 1 288 ? -22.550 20.049 -14.639 1.00 32.81 288 GLY A CA 1
ATOM 2267 C C . GLY A 1 288 ? -21.791 19.871 -15.951 1.00 32.81 288 GLY A C 1
ATOM 2268 O O . GLY A 1 288 ? -22.389 20.031 -17.006 1.00 32.81 288 GLY A O 1
ATOM 2269 N N . ARG A 1 289 ? -20.509 19.516 -15.932 1.00 32.81 289 ARG A N 1
ATOM 2270 C CA . ARG A 1 289 ? -19.795 19.139 -17.154 1.00 32.81 289 ARG A CA 1
ATOM 2271 C C . ARG A 1 289 ? -19.289 17.720 -16.969 1.00 32.81 289 ARG A C 1
ATOM 2273 O O . ARG A 1 289 ? -18.513 17.476 -16.052 1.00 32.81 289 ARG A O 1
ATOM 2280 N N . ALA A 1 290 ? -19.778 16.789 -17.793 1.00 35.53 290 ALA A N 1
ATOM 2281 C CA . ALA A 1 290 ? -19.209 15.449 -17.904 1.00 35.53 290 ALA A CA 1
ATOM 2282 C C . ALA A 1 290 ? -17.676 15.559 -17.935 1.00 35.53 290 ALA A C 1
ATOM 2284 O O . ALA A 1 290 ? -17.149 16.543 -18.464 1.00 35.53 290 ALA A O 1
ATOM 2285 N N . ALA A 1 291 ? -16.950 14.564 -17.422 1.00 38.94 291 ALA A N 1
ATOM 2286 C CA . ALA A 1 291 ? -15.482 14.530 -17.459 1.00 38.94 291 ALA A CA 1
ATOM 2287 C C . ALA A 1 291 ? -14.877 14.735 -18.877 1.00 38.94 291 ALA A C 1
ATOM 2289 O O . ALA A 1 291 ? -13.669 14.923 -19.003 1.00 38.94 291 ALA A O 1
ATOM 2290 N N . GLY A 1 292 ? -15.710 14.754 -19.929 1.00 37.88 292 GLY A N 1
ATOM 2291 C CA . GLY A 1 292 ? -15.387 15.140 -21.305 1.00 37.88 292 GLY A CA 1
ATOM 2292 C C . GLY A 1 292 ? -15.628 16.607 -21.721 1.00 37.88 292 GLY A C 1
ATOM 2293 O O . GLY A 1 292 ? -15.474 16.897 -22.899 1.00 37.88 292 GLY A O 1
ATOM 2294 N N . SER A 1 293 ? -16.004 17.542 -20.834 1.00 38.88 293 SER A N 1
ATOM 2295 C CA . SER A 1 293 ? -16.364 18.931 -21.218 1.00 38.88 293 SER A CA 1
ATOM 2296 C C . SER A 1 293 ? -15.403 20.031 -20.718 1.00 38.88 293 SER A C 1
ATOM 2298 O O . SER A 1 293 ? -15.512 21.194 -21.123 1.00 38.88 293 SER A O 1
ATOM 2300 N N . MET A 1 294 ? -14.412 19.698 -19.888 1.00 43.97 294 MET A N 1
ATOM 2301 C CA . MET A 1 294 ? -13.282 20.595 -19.615 1.00 43.97 294 MET A CA 1
ATOM 2302 C C . MET A 1 294 ? -12.101 20.242 -20.511 1.00 43.97 294 MET A C 1
ATOM 2304 O O . MET A 1 294 ? -11.782 19.071 -20.712 1.00 43.97 294 MET A O 1
ATOM 2308 N N . ASN A 1 295 ? -11.423 21.267 -21.035 1.00 51.22 295 ASN A N 1
ATOM 2309 C CA . ASN A 1 295 ? -10.219 21.028 -21.813 1.00 51.22 295 ASN A CA 1
ATOM 2310 C C . ASN A 1 295 ? -9.139 20.346 -20.932 1.00 51.22 295 ASN A C 1
ATOM 2312 O O . ASN A 1 295 ? -9.075 20.583 -19.718 1.00 51.22 295 ASN A O 1
ATOM 2316 N N . PRO A 1 296 ? -8.258 19.513 -21.514 1.00 55.41 296 PRO A N 1
ATOM 2317 C CA . PRO A 1 296 ? -7.212 18.815 -20.765 1.00 55.41 296 PRO A CA 1
ATOM 2318 C C . PRO A 1 296 ? -6.304 19.738 -19.932 1.00 55.41 296 PRO A C 1
ATOM 2320 O O . PRO A 1 296 ? -5.807 19.327 -18.882 1.00 55.41 296 PRO A O 1
ATOM 2323 N N . SER A 1 297 ? -6.111 20.993 -20.355 1.00 59.19 297 SER A N 1
ATOM 2324 C CA . SER A 1 297 ? -5.307 21.980 -19.622 1.00 59.19 297 SER A CA 1
ATOM 2325 C C . SER A 1 297 ? -5.943 22.453 -18.308 1.00 59.19 297 SER A C 1
ATOM 2327 O O . SER A 1 297 ? -5.217 22.711 -17.349 1.00 59.19 297 SER A O 1
ATOM 2329 N N . GLY A 1 298 ? -7.275 22.518 -18.215 1.00 63.47 298 GLY A N 1
ATOM 2330 C CA . GLY A 1 298 ? -7.992 22.930 -17.005 1.00 63.47 298 GLY A CA 1
ATOM 2331 C C . GLY A 1 298 ? -7.907 21.896 -15.881 1.00 63.47 298 GLY A C 1
ATOM 2332 O O . GLY A 1 298 ? -7.715 22.264 -14.723 1.00 63.47 298 GLY A O 1
ATOM 2333 N N . HIS A 1 299 ? -7.959 20.603 -16.228 1.00 68.06 299 HIS A N 1
ATOM 2334 C CA . HIS A 1 299 ? -7.781 19.505 -15.265 1.00 68.06 299 HIS A CA 1
ATOM 2335 C C . HIS A 1 299 ? -6.377 19.539 -14.661 1.00 68.06 299 HIS A C 1
ATOM 2337 O O . HIS A 1 299 ? -6.213 19.521 -13.444 1.00 68.06 299 HIS A O 1
ATOM 2343 N N . ARG A 1 300 ? -5.365 19.677 -15.525 1.00 75.62 300 ARG A N 1
ATOM 2344 C CA . ARG A 1 300 ? -3.959 19.753 -15.123 1.00 75.62 300 ARG A CA 1
ATOM 2345 C C . ARG A 1 300 ? -3.688 20.950 -14.208 1.00 75.62 300 ARG A C 1
ATOM 2347 O O . ARG A 1 300 ? -2.982 20.817 -13.215 1.00 75.62 300 ARG A O 1
ATOM 2354 N N . ARG A 1 301 ? -4.260 22.122 -14.511 1.00 79.19 301 ARG A N 1
ATOM 2355 C CA . ARG A 1 301 ? -4.102 23.322 -13.674 1.00 79.19 301 ARG A CA 1
ATOM 2356 C C . ARG A 1 301 ? -4.689 23.125 -12.273 1.00 79.19 301 ARG A C 1
ATOM 2358 O O . ARG A 1 301 ? -4.032 23.493 -11.309 1.00 79.19 301 ARG A O 1
ATOM 2365 N N . ARG A 1 302 ? -5.883 22.531 -12.160 1.00 78.56 302 ARG A N 1
ATOM 2366 C CA . ARG A 1 302 ? -6.532 22.275 -10.862 1.00 78.56 302 ARG A CA 1
ATOM 2367 C C . ARG A 1 302 ? -5.790 21.247 -10.024 1.00 78.56 302 ARG A C 1
ATOM 2369 O O . ARG A 1 302 ? -5.524 21.518 -8.858 1.00 78.56 302 ARG A O 1
ATOM 2376 N N . ALA A 1 303 ? -5.409 20.122 -10.625 1.00 81.69 303 ALA A N 1
ATOM 2377 C CA . ALA A 1 303 ? -4.657 19.086 -9.927 1.00 81.69 303 ALA A CA 1
ATOM 2378 C C . ALA A 1 303 ? -3.316 19.611 -9.394 1.00 81.69 303 ALA A C 1
ATOM 2380 O O . ALA A 1 303 ? -2.928 19.270 -8.285 1.00 81.69 303 ALA A O 1
ATOM 2381 N N . ARG A 1 304 ? -2.638 20.501 -10.136 1.00 84.38 304 ARG A N 1
ATOM 2382 C CA . ARG A 1 304 ? -1.395 21.148 -9.682 1.00 84.38 304 ARG A CA 1
ATOM 2383 C C . ARG A 1 304 ? -1.571 21.945 -8.381 1.00 84.38 304 ARG A C 1
ATOM 2385 O O . ARG A 1 304 ? -0.643 21.998 -7.588 1.00 84.38 304 ARG A O 1
ATOM 2392 N N . SER A 1 305 ? -2.731 22.568 -8.181 1.00 79.88 305 SER A N 1
ATOM 2393 C CA . SER A 1 305 ? -3.064 23.344 -6.976 1.00 79.88 305 SER A CA 1
ATOM 2394 C C . SER A 1 305 ? -3.755 22.535 -5.870 1.00 79.88 305 SER A C 1
ATOM 2396 O O . SER A 1 305 ? -3.898 23.039 -4.762 1.00 79.88 305 SER A O 1
ATOM 2398 N N . ALA A 1 306 ? -4.222 21.318 -6.159 1.00 78.75 306 ALA A N 1
ATOM 2399 C CA . ALA A 1 306 ? -4.893 20.468 -5.181 1.00 78.75 306 ALA A CA 1
ATOM 2400 C C . ALA A 1 306 ? -3.867 19.823 -4.245 1.00 78.75 306 ALA A C 1
ATOM 2402 O O . ALA A 1 306 ? -2.820 19.370 -4.714 1.00 78.75 306 ALA A O 1
ATOM 2403 N N . GLN A 1 307 ? -4.175 19.756 -2.948 1.00 76.38 307 GLN A N 1
ATOM 2404 C CA . GLN A 1 307 ? -3.397 18.933 -2.023 1.00 76.38 307 GLN A CA 1
ATOM 2405 C C . GLN A 1 307 ? -3.568 17.451 -2.389 1.00 76.38 307 GLN A C 1
ATOM 2407 O O . GLN A 1 307 ? -4.654 17.069 -2.838 1.00 76.38 307 GLN A O 1
ATOM 2412 N N . PRO A 1 308 ? -2.507 16.640 -2.277 1.00 79.44 308 PRO A N 1
ATOM 2413 C CA . PRO A 1 308 ? -2.607 15.218 -2.533 1.00 79.44 308 PRO A CA 1
ATOM 2414 C C . PRO A 1 308 ? -3.385 14.499 -1.418 1.00 79.44 308 PRO A C 1
ATOM 2416 O O . PRO A 1 308 ? -3.343 14.904 -0.260 1.00 79.44 308 PRO A O 1
ATOM 2419 N N . GLU A 1 309 ? -4.111 13.449 -1.788 1.00 78.56 309 GLU A N 1
ATOM 2420 C CA . GLU A 1 309 ? -4.980 12.663 -0.913 1.00 78.56 309 GLU A CA 1
ATOM 2421 C C . GLU A 1 309 ? -4.999 11.186 -1.335 1.00 78.56 309 GLU A C 1
ATOM 2423 O O . GLU A 1 309 ? -4.765 10.848 -2.504 1.00 78.56 309 GLU A O 1
ATOM 2428 N N . TRP A 1 310 ? -5.311 10.301 -0.390 1.00 79.25 310 TRP A N 1
ATOM 2429 C CA . TRP A 1 310 ? -5.538 8.885 -0.669 1.00 79.25 310 TRP A CA 1
ATOM 2430 C C . TRP A 1 310 ? -6.918 8.676 -1.291 1.00 79.25 310 TRP A C 1
ATOM 2432 O O . TRP A 1 310 ? -7.928 9.094 -0.730 1.00 79.25 310 TRP A O 1
ATOM 2442 N N . MET A 1 311 ? -6.966 8.009 -2.442 1.00 76.06 311 MET A N 1
ATOM 2443 C CA . MET A 1 311 ? -8.203 7.767 -3.186 1.00 76.06 311 MET A CA 1
ATOM 2444 C C . MET A 1 311 ? -8.275 6.317 -3.649 1.00 76.06 311 MET A C 1
ATOM 2446 O O . MET A 1 311 ? -7.285 5.765 -4.123 1.00 76.06 311 MET A O 1
ATOM 2450 N N . GLU A 1 312 ? -9.441 5.697 -3.519 1.00 78.19 312 GLU A N 1
ATOM 2451 C CA . GLU A 1 312 ? -9.642 4.295 -3.892 1.00 78.19 312 GLU A CA 1
ATOM 2452 C C . GLU A 1 312 ? -9.594 4.105 -5.411 1.00 78.19 312 GLU A C 1
ATOM 2454 O O . GLU A 1 312 ? -9.993 4.995 -6.169 1.00 78.19 312 GLU A O 1
ATOM 2459 N N . ALA A 1 313 ? -9.144 2.929 -5.854 1.00 75.25 313 ALA A N 1
ATOM 2460 C CA . ALA A 1 313 ? -8.853 2.609 -7.247 1.00 75.25 313 ALA A CA 1
ATOM 2461 C C . ALA A 1 313 ? -9.978 3.058 -8.181 1.00 75.25 313 ALA A C 1
ATOM 2463 O O . ALA A 1 313 ? -9.725 3.832 -9.103 1.00 75.25 313 ALA A O 1
ATOM 2464 N N . HIS A 1 314 ? -11.223 2.669 -7.882 1.00 75.81 314 HIS A N 1
ATOM 2465 C CA . HIS A 1 314 ? -12.411 2.966 -8.693 1.00 75.81 314 HIS A CA 1
ATOM 2466 C C . HIS A 1 314 ? -12.769 4.461 -8.801 1.00 75.81 314 HIS A C 1
ATOM 2468 O O . HIS A 1 314 ? -13.523 4.853 -9.691 1.00 75.81 314 HIS A O 1
ATOM 2474 N N . GLN A 1 315 ? -12.230 5.305 -7.923 1.00 76.69 315 GLN A N 1
ATOM 2475 C CA . GLN A 1 315 ? -12.497 6.747 -7.866 1.00 76.69 315 GLN A CA 1
ATOM 2476 C C . GLN A 1 315 ? -11.420 7.556 -8.589 1.00 76.69 315 GLN A C 1
ATOM 2478 O O . GLN A 1 315 ? -11.620 8.732 -8.895 1.00 76.69 315 GLN A O 1
ATOM 2483 N N . THR A 1 316 ? -10.281 6.933 -8.899 1.00 80.56 316 THR A N 1
ATOM 2484 C CA . THR A 1 316 ? -9.112 7.630 -9.442 1.00 80.56 316 THR A CA 1
ATOM 2485 C C . THR A 1 316 ? -9.285 8.117 -10.885 1.00 80.56 316 THR A C 1
ATOM 2487 O O . THR A 1 316 ? -8.436 8.865 -11.375 1.00 80.56 316 THR A O 1
ATOM 2490 N N . LEU A 1 317 ? -10.369 7.752 -11.586 1.00 85.94 317 LEU A N 1
ATOM 2491 C CA . LEU A 1 317 ? -10.567 8.088 -12.998 1.00 85.94 317 LEU A CA 1
ATOM 2492 C C . LEU A 1 317 ? -10.524 9.603 -13.231 1.00 85.94 317 LEU A C 1
ATOM 2494 O O . LEU A 1 317 ? -11.340 10.370 -12.726 1.00 85.94 317 LEU A O 1
ATOM 2498 N N . GLY A 1 318 ? -9.580 10.041 -14.064 1.00 82.19 318 GLY A N 1
ATOM 2499 C CA . GLY A 1 318 ? -9.382 11.453 -14.376 1.00 82.19 318 GLY A CA 1
ATOM 2500 C C . GLY A 1 318 ? -8.552 12.231 -13.350 1.00 82.19 318 GLY A C 1
ATOM 2501 O O . GLY A 1 318 ? -8.111 13.331 -13.700 1.00 82.19 318 GLY A O 1
ATOM 2502 N N . SER A 1 319 ? -8.292 11.666 -12.166 1.00 88.75 319 SER A N 1
ATOM 2503 C CA . SER A 1 319 ? -7.315 12.148 -11.182 1.00 88.75 319 SER A CA 1
ATOM 2504 C C . SER A 1 319 ? -5.882 11.818 -11.620 1.00 88.75 319 SER A C 1
ATOM 2506 O O . SER A 1 319 ? -5.640 11.202 -12.666 1.00 88.75 319 SER A O 1
ATOM 2508 N N . TYR A 1 320 ? -4.907 12.282 -10.843 1.00 92.44 320 TYR A N 1
ATOM 2509 C CA . TYR A 1 320 ? -3.489 12.052 -11.096 1.00 92.44 320 TYR A CA 1
ATOM 2510 C C . TYR A 1 320 ? -2.876 11.192 -9.999 1.00 92.44 320 TYR A C 1
ATOM 2512 O O . TYR A 1 320 ? -2.978 11.581 -8.846 1.00 92.44 320 TYR A O 1
ATOM 2520 N N . VAL A 1 321 ? -2.196 10.102 -10.355 1.00 93.25 321 VAL A N 1
ATOM 2521 C CA . VAL A 1 321 ? -1.410 9.262 -9.431 1.00 93.25 321 VAL A CA 1
ATOM 2522 C C . VAL A 1 321 ? 0.064 9.661 -9.449 1.00 93.25 321 VAL A C 1
ATOM 2524 O O . VAL A 1 321 ? 0.569 10.102 -10.486 1.00 93.25 321 VAL A O 1
ATOM 2527 N N . ASN A 1 322 ? 0.756 9.523 -8.323 1.00 94.56 322 ASN A N 1
ATOM 2528 C CA . ASN A 1 322 ? 2.150 9.950 -8.170 1.00 94.56 322 ASN A CA 1
ATOM 2529 C C . ASN A 1 322 ? 3.170 8.828 -8.424 1.00 94.56 322 ASN A C 1
ATOM 2531 O O . ASN A 1 322 ? 2.927 7.679 -8.067 1.00 94.56 322 ASN A O 1
ATOM 2535 N N . LEU A 1 323 ? 4.320 9.196 -8.995 1.00 95.06 323 LEU A N 1
ATOM 2536 C CA . LEU A 1 323 ? 5.557 8.419 -9.058 1.00 95.06 323 LEU A CA 1
ATOM 2537 C C . LEU A 1 323 ? 6.719 9.271 -8.509 1.00 95.06 323 LEU A C 1
ATOM 2539 O O . LEU A 1 323 ? 7.238 10.133 -9.242 1.00 95.06 323 LEU A O 1
ATOM 2543 N N . PRO A 1 324 ? 7.138 9.042 -7.254 1.00 94.69 324 PRO A N 1
ATOM 2544 C CA . PRO A 1 324 ? 8.298 9.701 -6.687 1.00 94.69 324 PRO A CA 1
ATOM 2545 C C . PRO A 1 324 ? 9.580 9.091 -7.262 1.00 94.69 324 PRO A C 1
ATOM 2547 O O . PRO A 1 324 ? 9.593 7.985 -7.810 1.00 94.69 324 PRO A O 1
ATOM 2550 N N . LEU A 1 325 ? 10.675 9.834 -7.145 1.00 95.44 325 LEU A N 1
ATOM 2551 C CA . LEU A 1 325 ? 12.013 9.346 -7.454 1.00 95.44 325 LEU A CA 1
ATOM 2552 C C . LEU A 1 325 ? 12.744 9.016 -6.147 1.00 95.44 325 LEU A C 1
ATOM 2554 O O . LEU A 1 325 ? 12.583 9.766 -5.185 1.00 95.44 325 LEU A O 1
ATOM 2558 N N . PRO A 1 326 ? 13.561 7.946 -6.098 1.00 95.62 326 PRO A N 1
ATOM 2559 C CA . PRO A 1 326 ? 14.445 7.724 -4.961 1.00 95.62 326 PRO A CA 1
ATOM 2560 C C . PRO A 1 326 ? 15.460 8.871 -4.844 1.00 95.62 326 PRO A C 1
ATOM 2562 O O . PRO A 1 326 ? 15.736 9.537 -5.856 1.00 95.62 326 PRO A O 1
ATOM 2565 N N . PRO A 1 327 ? 16.041 9.094 -3.653 1.00 93.38 327 PRO A N 1
ATOM 2566 C CA . PRO A 1 327 ? 17.042 10.135 -3.455 1.00 93.38 327 PRO A CA 1
ATOM 2567 C C . PRO A 1 327 ? 18.221 9.958 -4.418 1.00 93.38 327 PRO A C 1
ATOM 2569 O O . PRO A 1 327 ? 18.458 8.871 -4.949 1.00 93.38 327 PRO A O 1
ATOM 2572 N N . VAL A 1 328 ? 18.934 11.048 -4.695 1.00 96.25 328 VAL A N 1
ATOM 2573 C CA . VAL A 1 328 ? 20.174 10.965 -5.471 1.00 96.25 328 VAL A CA 1
ATOM 2574 C C . VAL A 1 328 ? 21.262 10.366 -4.581 1.00 96.25 328 VAL A C 1
ATOM 2576 O O . VAL A 1 328 ? 21.435 10.807 -3.449 1.00 96.25 328 VAL A O 1
ATOM 2579 N N . GLU A 1 329 ? 21.969 9.363 -5.091 1.00 94.12 329 GLU A N 1
ATOM 2580 C CA . GLU A 1 329 ? 23.103 8.712 -4.434 1.00 94.12 329 GLU A CA 1
ATOM 2581 C C . GLU A 1 329 ? 24.335 8.831 -5.342 1.00 94.12 329 GLU A C 1
ATOM 2583 O O . GLU A 1 329 ? 24.237 8.668 -6.565 1.00 94.12 329 GLU A O 1
ATOM 2588 N N . ASP A 1 330 ? 25.499 9.104 -4.751 1.00 90.69 330 ASP A N 1
ATOM 2589 C CA . ASP A 1 330 ? 26.743 9.221 -5.506 1.00 90.69 330 ASP A CA 1
ATOM 2590 C C . ASP A 1 330 ? 27.141 7.876 -6.116 1.00 90.69 330 ASP A C 1
ATOM 2592 O O . ASP A 1 330 ? 27.286 6.860 -5.435 1.00 90.69 330 ASP A O 1
ATOM 2596 N N . SER A 1 331 ? 27.367 7.880 -7.430 1.00 91.94 331 SER A N 1
ATOM 2597 C CA . SER A 1 331 ? 27.884 6.709 -8.131 1.00 91.94 331 SER A CA 1
ATOM 2598 C C . SER A 1 331 ? 29.391 6.828 -8.374 1.00 91.94 331 SER A C 1
ATOM 2600 O O . SER A 1 331 ? 29.812 7.810 -8.997 1.00 91.94 331 SER A O 1
ATOM 2602 N N . PRO A 1 332 ? 30.193 5.815 -7.991 1.00 90.25 332 PRO A N 1
ATOM 2603 C CA . PRO A 1 332 ? 31.626 5.763 -8.296 1.00 90.25 332 PRO A CA 1
ATOM 2604 C C . PRO A 1 332 ? 31.911 5.468 -9.779 1.00 90.25 332 PRO A C 1
ATOM 2606 O O . PRO A 1 332 ? 33.044 5.607 -10.240 1.00 90.25 332 PRO A O 1
ATOM 2609 N N . LEU A 1 333 ? 30.893 5.051 -10.539 1.00 92.75 333 LEU A N 1
ATOM 2610 C CA . LEU A 1 333 ? 30.993 4.821 -11.975 1.00 92.75 333 LEU A CA 1
ATOM 2611 C C . LEU A 1 333 ? 30.844 6.135 -12.741 1.00 92.75 333 LEU A C 1
ATOM 2613 O O . LEU A 1 333 ? 30.013 6.991 -12.423 1.00 92.75 333 LEU A O 1
ATOM 2617 N N . THR A 1 334 ? 31.654 6.282 -13.785 1.00 94.00 334 THR A N 1
ATOM 2618 C CA . THR A 1 334 ? 31.660 7.488 -14.617 1.00 94.00 334 THR A CA 1
ATOM 2619 C C . THR A 1 334 ? 30.417 7.567 -15.509 1.00 94.00 334 THR A C 1
ATOM 2621 O O . THR A 1 334 ? 29.726 6.574 -15.738 1.00 94.00 334 THR A O 1
ATOM 2624 N N . ALA A 1 335 ? 30.140 8.747 -16.066 1.00 95.69 335 ALA A N 1
ATOM 2625 C CA . ALA A 1 335 ? 29.084 8.919 -17.064 1.00 95.69 335 ALA A CA 1
ATOM 2626 C C . ALA A 1 335 ? 29.268 7.980 -18.275 1.00 95.69 335 ALA A C 1
ATOM 2628 O O . ALA A 1 335 ? 28.305 7.369 -18.737 1.00 95.69 335 ALA A O 1
ATOM 2629 N N . ASP A 1 336 ? 30.509 7.790 -18.735 1.00 95.00 336 ASP A N 1
ATOM 2630 C CA . ASP A 1 336 ? 30.815 6.842 -19.812 1.00 95.00 336 ASP A CA 1
ATOM 2631 C C . ASP A 1 336 ? 30.562 5.387 -19.390 1.00 95.00 336 ASP A C 1
ATOM 2633 O O . ASP A 1 336 ? 30.021 4.616 -20.179 1.00 95.00 336 ASP A O 1
ATOM 2637 N N . ASP A 1 337 ? 30.874 5.004 -18.147 1.00 95.81 337 ASP A N 1
ATOM 2638 C CA . ASP A 1 337 ? 30.544 3.663 -17.646 1.00 95.81 337 ASP A CA 1
ATOM 2639 C C . ASP A 1 337 ? 29.028 3.422 -17.659 1.00 95.81 337 ASP A C 1
ATOM 2641 O O . ASP A 1 337 ? 28.571 2.367 -18.104 1.00 95.81 337 ASP A O 1
ATOM 2645 N N . TRP A 1 338 ? 28.239 4.414 -17.241 1.00 97.56 338 TRP A N 1
ATOM 2646 C CA . TRP A 1 338 ? 26.779 4.344 -17.275 1.00 97.56 338 TRP A CA 1
ATOM 2647 C C . TRP A 1 338 ? 26.216 4.299 -18.693 1.00 97.56 338 TRP A C 1
ATOM 2649 O O . TRP A 1 338 ? 25.269 3.551 -18.938 1.00 97.56 338 TRP A O 1
ATOM 2659 N N . TRP A 1 339 ? 26.832 4.998 -19.649 1.00 98.25 339 TRP A N 1
ATOM 2660 C CA . TRP A 1 339 ? 26.495 4.848 -21.066 1.00 98.25 339 TRP A CA 1
ATOM 2661 C C . TRP A 1 339 ? 26.711 3.406 -21.546 1.00 98.25 339 TRP A C 1
ATOM 2663 O O . TRP A 1 339 ? 25.844 2.832 -22.207 1.00 98.25 339 TRP A O 1
ATOM 2673 N N . ILE A 1 340 ? 27.827 2.775 -21.165 1.00 98.00 340 ILE A N 1
ATOM 2674 C CA . ILE A 1 340 ? 28.116 1.382 -21.540 1.00 98.00 340 ILE A CA 1
ATOM 2675 C C . ILE A 1 340 ? 27.128 0.416 -20.875 1.00 98.00 340 ILE A C 1
ATOM 2677 O O . ILE A 1 340 ? 26.648 -0.508 -21.533 1.00 98.00 340 ILE A O 1
ATOM 2681 N N . ILE A 1 341 ? 26.778 0.638 -19.604 1.00 98.06 341 ILE A N 1
ATOM 2682 C CA . ILE A 1 341 ? 25.741 -0.140 -18.905 1.00 98.06 341 ILE A CA 1
ATOM 2683 C C . ILE A 1 341 ? 24.401 -0.012 -19.635 1.00 98.06 341 ILE A C 1
ATOM 2685 O O . ILE A 1 341 ? 23.740 -1.021 -19.871 1.00 98.06 341 ILE A O 1
ATOM 2689 N N . GLY A 1 342 ? 24.033 1.196 -20.069 1.00 98.00 342 GLY A N 1
ATOM 2690 C CA . GLY A 1 342 ? 22.851 1.429 -20.897 1.00 98.00 342 GLY A CA 1
ATOM 2691 C C . GLY A 1 342 ? 22.878 0.625 -22.192 1.00 98.00 342 GLY A C 1
ATOM 2692 O O . GLY A 1 342 ? 21.926 -0.098 -22.482 1.00 98.00 342 GLY A O 1
ATOM 2693 N N . ARG A 1 343 ? 23.988 0.678 -22.940 1.00 97.44 343 ARG A N 1
ATOM 2694 C CA . ARG A 1 343 ? 24.156 -0.105 -24.175 1.00 97.44 343 ARG A CA 1
ATOM 2695 C C . ARG A 1 343 ? 24.017 -1.606 -23.911 1.00 97.44 343 ARG A C 1
ATOM 2697 O O . ARG A 1 343 ? 23.365 -2.311 -24.676 1.00 97.44 343 ARG A O 1
ATOM 2704 N N . TRP A 1 344 ? 24.606 -2.095 -22.822 1.00 97.81 344 TRP A N 1
ATOM 2705 C CA . TRP A 1 344 ? 24.532 -3.500 -22.427 1.00 97.81 344 TRP A CA 1
ATOM 2706 C C . TRP A 1 344 ? 23.119 -3.919 -21.986 1.00 97.81 344 TRP A C 1
ATOM 2708 O O . TRP A 1 344 ? 22.680 -5.041 -22.247 1.00 97.81 344 TRP A O 1
ATOM 2718 N N . LEU A 1 345 ? 22.350 -3.030 -21.362 1.00 97.62 345 LEU A N 1
ATOM 2719 C CA . LEU A 1 345 ? 20.961 -3.316 -21.006 1.00 97.62 345 LEU A CA 1
ATOM 2720 C C . LEU A 1 345 ? 20.087 -3.598 -22.233 1.00 97.62 345 LEU A C 1
ATOM 2722 O O . LEU A 1 345 ? 19.206 -4.446 -22.126 1.00 97.62 345 LEU A O 1
ATOM 2726 N N . GLY A 1 346 ? 20.382 -3.010 -23.394 1.00 95.69 346 GLY A N 1
ATOM 2727 C CA . GLY A 1 346 ? 19.757 -3.430 -24.649 1.00 95.69 346 GLY A CA 1
ATOM 2728 C C . GLY A 1 346 ? 20.407 -4.691 -25.220 1.00 95.69 346 GLY A C 1
ATOM 2729 O O . GLY A 1 346 ? 19.916 -5.807 -25.044 1.00 95.69 346 GLY A O 1
ATOM 2730 N N . ASP A 1 347 ? 21.620 -4.543 -25.748 1.00 95.56 347 ASP A N 1
ATOM 2731 C CA . ASP A 1 347 ? 22.277 -5.544 -26.608 1.00 95.56 347 ASP A CA 1
ATOM 2732 C C . ASP A 1 347 ? 23.215 -6.529 -25.889 1.00 95.56 347 ASP A C 1
ATOM 2734 O O . ASP A 1 347 ? 23.935 -7.335 -26.496 1.00 95.56 347 ASP A O 1
ATOM 2738 N N . GLY A 1 348 ? 23.279 -6.432 -24.567 1.00 95.62 348 GLY A N 1
ATOM 2739 C CA . GLY A 1 348 ? 24.208 -7.191 -23.747 1.00 95.62 348 GLY A CA 1
ATOM 2740 C C . GLY A 1 348 ? 23.672 -8.525 -23.239 1.00 95.62 348 GLY A C 1
ATOM 2741 O O . GLY A 1 348 ? 22.468 -8.713 -23.052 1.00 95.62 348 GLY A O 1
ATOM 2742 N N . HIS A 1 349 ? 24.581 -9.454 -22.952 1.00 95.50 349 HIS A N 1
ATOM 2743 C CA . HIS A 1 349 ? 24.280 -10.703 -22.248 1.00 95.50 349 HIS A CA 1
ATOM 2744 C C . HIS A 1 349 ? 25.445 -11.145 -21.352 1.00 95.50 349 HIS A C 1
ATOM 2746 O O . HIS A 1 349 ? 26.575 -10.679 -21.507 1.00 95.50 349 HIS A O 1
ATOM 2752 N N . LEU A 1 350 ? 25.154 -12.052 -20.413 1.00 94.75 350 LEU A N 1
ATOM 2753 C CA . LEU A 1 350 ? 26.156 -12.789 -19.636 1.00 94.75 350 LEU A CA 1
ATOM 2754 C C . LEU A 1 350 ? 26.324 -14.193 -20.227 1.00 94.75 350 LEU A C 1
ATOM 2756 O O . LEU A 1 350 ? 25.329 -14.911 -20.401 1.00 94.75 350 LEU A O 1
ATOM 2760 N N . ASP A 1 351 ? 27.567 -14.591 -20.501 1.00 91.50 351 ASP A N 1
ATOM 2761 C CA . ASP A 1 351 ? 27.885 -15.960 -20.916 1.00 91.50 351 ASP A CA 1
ATOM 2762 C C . ASP A 1 351 ? 27.770 -16.967 -19.750 1.00 91.50 351 ASP A C 1
ATOM 2764 O O . ASP A 1 351 ? 27.374 -16.622 -18.634 1.00 91.50 351 ASP A O 1
ATOM 2768 N N . SER A 1 352 ? 28.061 -18.247 -20.002 1.00 88.69 352 SER A N 1
ATOM 2769 C CA . SER A 1 352 ? 27.992 -19.305 -18.980 1.00 88.69 352 SER A CA 1
ATOM 2770 C C . SER A 1 352 ? 28.986 -19.131 -17.829 1.00 88.69 352 SER A C 1
ATOM 2772 O O . SER A 1 352 ? 28.783 -19.721 -16.775 1.00 88.69 352 SER A O 1
ATOM 2774 N N . ARG A 1 353 ? 30.031 -18.314 -18.009 1.00 89.06 353 ARG A N 1
ATOM 2775 C CA . ARG A 1 353 ? 31.026 -17.965 -16.985 1.00 89.06 353 ARG A CA 1
ATOM 2776 C C . ARG A 1 353 ? 30.763 -16.577 -16.390 1.00 89.06 353 ARG A C 1
ATOM 2778 O O . ARG A 1 353 ? 31.668 -15.973 -15.823 1.00 89.06 353 ARG A O 1
ATOM 2785 N N . GLU A 1 354 ? 29.549 -16.055 -16.570 1.00 88.56 354 GLU A N 1
ATOM 2786 C CA . GLU A 1 354 ? 29.113 -14.729 -16.125 1.00 88.56 354 GLU A CA 1
ATOM 2787 C C . GLU A 1 354 ? 29.954 -13.557 -16.647 1.00 88.56 354 GLU A C 1
ATOM 2789 O O . GLU A 1 354 ? 30.015 -12.494 -16.021 1.00 88.56 354 GLU A O 1
ATOM 2794 N N . ARG A 1 355 ? 30.605 -13.718 -17.802 1.00 91.31 355 ARG A N 1
ATOM 2795 C CA . ARG A 1 355 ? 31.303 -12.610 -18.457 1.00 91.31 355 ARG A CA 1
ATOM 2796 C C . ARG A 1 355 ? 30.309 -11.838 -19.307 1.00 91.31 355 ARG A C 1
ATOM 2798 O O . ARG A 1 355 ? 29.512 -12.433 -20.034 1.00 91.31 355 ARG A O 1
ATOM 2805 N N . ALA A 1 356 ? 30.356 -10.516 -19.202 1.00 95.12 356 ALA A N 1
ATOM 2806 C CA . ALA A 1 356 ? 29.470 -9.634 -19.939 1.00 95.12 356 ALA A CA 1
ATOM 2807 C C . ALA A 1 356 ? 29.974 -9.409 -21.366 1.00 95.12 356 ALA A C 1
ATOM 2809 O O . ALA A 1 356 ? 31.156 -9.154 -21.582 1.00 95.12 356 ALA A O 1
ATOM 2810 N N . HIS A 1 357 ? 29.060 -9.462 -22.329 1.00 96.56 357 HIS A N 1
ATOM 2811 C CA . HIS A 1 357 ? 29.321 -9.188 -23.740 1.00 96.56 357 HIS A CA 1
ATOM 2812 C C . HIS A 1 357 ? 28.256 -8.246 -24.289 1.00 96.56 357 HIS A C 1
ATOM 2814 O O . HIS A 1 357 ? 27.112 -8.316 -23.845 1.00 96.56 357 HIS A O 1
ATOM 2820 N N . ILE A 1 358 ? 28.606 -7.418 -25.273 1.00 97.12 358 ILE A N 1
ATOM 2821 C CA . ILE A 1 358 ? 27.655 -6.683 -26.122 1.00 97.12 358 ILE A CA 1
ATOM 2822 C C . ILE A 1 358 ? 27.684 -7.303 -27.516 1.00 97.12 358 ILE A C 1
ATOM 2824 O O . ILE A 1 358 ? 28.763 -7.576 -28.046 1.00 97.12 358 ILE A O 1
ATOM 2828 N N . SER A 1 359 ? 26.509 -7.544 -28.095 1.00 95.38 359 SER A N 1
ATOM 2829 C CA . SER A 1 359 ? 26.377 -7.998 -29.484 1.00 95.38 359 SER A CA 1
ATOM 2830 C C . SER A 1 359 ? 25.954 -6.826 -30.365 1.00 95.38 359 SER A C 1
ATOM 2832 O O . SER A 1 359 ? 25.053 -6.088 -30.004 1.00 95.38 359 SER A O 1
ATOM 2834 N N . CYS A 1 360 ? 26.597 -6.633 -31.507 1.00 94.56 360 CYS A N 1
ATOM 2835 C CA . CYS A 1 360 ? 26.256 -5.565 -32.450 1.00 94.56 360 CYS A CA 1
ATOM 2836 C C . CYS A 1 360 ? 26.379 -6.067 -33.888 1.00 94.56 360 CYS A C 1
ATOM 2838 O O . CYS A 1 360 ? 26.961 -7.133 -34.135 1.00 94.56 360 CYS A O 1
ATOM 2840 N N . SER A 1 361 ? 25.847 -5.311 -34.848 1.00 93.94 361 SER A N 1
ATOM 2841 C CA . SER A 1 361 ? 26.091 -5.617 -36.255 1.00 93.94 361 SER A CA 1
ATOM 2842 C C . SER A 1 361 ? 27.581 -5.463 -36.589 1.00 93.94 361 SER A C 1
ATOM 2844 O O . SER A 1 361 ? 28.318 -4.717 -35.941 1.00 93.94 361 SER A O 1
ATOM 2846 N N . HIS A 1 362 ? 28.051 -6.151 -37.631 1.00 93.44 362 HIS A N 1
ATOM 2847 C CA . HIS A 1 362 ? 29.446 -6.009 -38.060 1.00 93.44 362 HIS A CA 1
ATOM 2848 C C . HIS A 1 362 ? 29.803 -4.570 -38.454 1.00 93.44 362 HIS A C 1
ATOM 2850 O O . HIS A 1 362 ? 30.941 -4.162 -38.241 1.00 93.44 362 HIS A O 1
ATOM 2856 N N . ALA A 1 363 ? 28.840 -3.812 -38.988 1.00 92.38 363 ALA A N 1
ATOM 2857 C CA . ALA A 1 363 ? 29.028 -2.424 -39.397 1.00 92.38 363 ALA A CA 1
ATOM 2858 C C . ALA A 1 363 ? 29.188 -1.467 -38.202 1.00 92.38 363 ALA A C 1
ATOM 2860 O O . ALA A 1 363 ? 29.930 -0.496 -38.285 1.00 92.38 363 ALA A O 1
ATOM 2861 N N . GLU A 1 364 ? 28.530 -1.746 -37.076 1.00 92.75 364 GLU A N 1
ATOM 2862 C CA . GLU A 1 364 ? 28.598 -0.900 -35.874 1.00 92.75 364 GLU A CA 1
ATOM 2863 C C . GLU A 1 364 ? 29.812 -1.207 -34.985 1.00 92.75 364 GLU A C 1
ATOM 2865 O O . GLU A 1 364 ? 30.142 -0.423 -34.093 1.00 92.75 364 GLU A O 1
ATOM 2870 N N . ALA A 1 365 ? 30.475 -2.346 -35.208 1.00 93.50 365 ALA A N 1
ATOM 2871 C CA . ALA A 1 365 ? 31.491 -2.877 -34.306 1.00 93.50 365 ALA A CA 1
ATOM 2872 C C . ALA A 1 365 ? 32.675 -1.924 -34.088 1.00 93.50 365 ALA A C 1
ATOM 2874 O O . ALA A 1 365 ? 33.124 -1.768 -32.954 1.00 93.50 365 ALA A O 1
ATOM 2875 N N . GLU A 1 366 ? 33.169 -1.270 -35.141 1.00 94.12 366 GLU A N 1
ATOM 2876 C CA . GLU A 1 366 ? 34.305 -0.345 -35.044 1.00 94.12 366 GLU A CA 1
ATOM 2877 C C . GLU A 1 366 ? 33.962 0.891 -34.200 1.00 94.12 366 GLU A C 1
ATOM 2879 O O . GLU A 1 366 ? 34.678 1.230 -33.254 1.00 94.12 366 GLU A O 1
ATOM 2884 N N . GLY A 1 367 ? 32.817 1.523 -34.477 1.00 93.75 367 GLY A N 1
ATOM 2885 C CA . GLY A 1 367 ? 32.342 2.675 -33.709 1.00 93.75 367 GLY A CA 1
ATOM 2886 C C . GLY A 1 367 ? 32.074 2.323 -32.245 1.00 93.75 367 GLY A C 1
ATOM 2887 O O . GLY A 1 367 ? 32.440 3.077 -31.338 1.00 93.75 367 GLY A O 1
ATOM 2888 N N . LEU A 1 368 ? 31.501 1.141 -31.995 1.00 94.69 368 LEU A N 1
ATOM 2889 C CA . LEU A 1 368 ? 31.267 0.656 -30.640 1.00 94.69 368 LEU A CA 1
ATOM 2890 C C . LEU A 1 368 ? 32.581 0.367 -29.900 1.00 94.69 368 LEU A C 1
ATOM 2892 O O . LEU A 1 368 ? 32.704 0.755 -28.742 1.00 94.69 368 LEU A O 1
ATOM 2896 N N . LEU A 1 369 ? 33.583 -0.245 -30.541 1.00 95.38 369 LEU A N 1
ATOM 2897 C CA . LEU A 1 369 ? 34.899 -0.479 -29.931 1.00 95.38 369 LEU A CA 1
ATOM 2898 C C . LEU A 1 369 ? 35.566 0.828 -29.500 1.00 95.38 369 LEU A C 1
ATOM 2900 O O . LEU A 1 369 ? 36.051 0.925 -28.371 1.00 95.38 369 LEU A O 1
ATOM 2904 N N . THR A 1 370 ? 35.513 1.846 -30.360 1.00 94.50 370 THR A N 1
ATOM 2905 C CA . THR A 1 370 ? 36.007 3.191 -30.048 1.00 94.50 370 THR A CA 1
ATOM 2906 C C . THR A 1 370 ? 35.296 3.773 -28.828 1.00 94.50 370 THR A C 1
ATOM 2908 O O . THR A 1 370 ? 35.950 4.274 -27.913 1.00 94.50 370 THR A O 1
ATOM 2911 N N . ARG A 1 371 ? 33.963 3.654 -28.755 1.00 94.56 371 ARG A N 1
ATOM 2912 C CA . ARG A 1 371 ? 33.178 4.165 -27.623 1.00 94.56 371 ARG A CA 1
ATOM 2913 C C . ARG A 1 371 ? 33.411 3.384 -26.322 1.00 94.56 371 ARG A C 1
ATOM 2915 O O . ARG A 1 371 ? 33.415 3.989 -25.255 1.00 94.56 371 ARG A O 1
ATOM 2922 N N . LEU A 1 372 ? 33.629 2.068 -26.394 1.00 94.25 372 LEU A N 1
ATOM 2923 C CA . LEU A 1 372 ? 33.944 1.217 -25.236 1.00 94.25 372 LEU A CA 1
ATOM 2924 C C . LEU A 1 372 ? 35.355 1.478 -24.682 1.00 94.25 372 LEU A C 1
ATOM 2926 O O . LEU A 1 372 ? 35.587 1.355 -23.474 1.00 94.25 372 LEU A O 1
ATOM 2930 N N . GLY A 1 373 ? 36.313 1.818 -25.548 1.00 92.88 373 GLY A N 1
ATOM 2931 C CA . GLY A 1 373 ? 37.689 2.135 -25.175 1.00 92.88 373 GLY A CA 1
ATOM 2932 C C . GLY A 1 373 ? 38.314 1.068 -24.268 1.00 92.88 373 GLY A C 1
ATOM 2933 O O . GLY A 1 373 ? 38.309 -0.124 -24.569 1.00 92.88 373 GLY A O 1
ATOM 2934 N N . LYS A 1 374 ? 38.821 1.480 -23.097 1.00 90.81 374 LYS A N 1
ATOM 2935 C CA . LYS A 1 374 ? 39.489 0.573 -22.138 1.00 90.81 374 LYS A CA 1
ATOM 2936 C C . LYS A 1 374 ? 38.577 -0.519 -21.552 1.00 90.81 374 LYS A C 1
ATOM 2938 O O . LYS A 1 374 ? 39.100 -1.472 -20.977 1.00 90.81 374 LYS A O 1
ATOM 2943 N N . ARG A 1 375 ? 37.249 -0.397 -21.681 1.00 92.81 375 ARG A N 1
ATOM 2944 C CA . ARG A 1 375 ? 36.281 -1.420 -21.243 1.00 92.81 375 ARG A CA 1
ATOM 2945 C C . ARG A 1 375 ? 36.123 -2.555 -22.261 1.00 92.81 375 ARG A C 1
ATOM 2947 O O . ARG A 1 375 ? 35.571 -3.593 -21.905 1.00 92.81 375 ARG A O 1
ATOM 2954 N N . ALA A 1 376 ? 36.618 -2.396 -23.493 1.00 93.62 376 ALA A N 1
ATOM 2955 C CA . ALA A 1 376 ? 36.575 -3.442 -24.509 1.00 93.62 376 ALA A CA 1
ATOM 2956 C C . ALA A 1 376 ? 37.590 -4.564 -24.214 1.00 93.62 376 ALA A C 1
ATOM 2958 O O . ALA A 1 376 ? 38.784 -4.339 -23.983 1.00 93.62 376 ALA A O 1
ATOM 2959 N N . GLY A 1 377 ? 37.096 -5.795 -24.202 1.00 92.44 377 GLY A N 1
ATOM 2960 C CA . GLY A 1 377 ? 37.853 -7.034 -24.092 1.00 92.44 377 GLY A CA 1
ATOM 2961 C C . GLY A 1 377 ? 38.033 -7.715 -25.445 1.00 92.44 377 GLY A C 1
ATOM 2962 O O . GLY A 1 377 ? 38.188 -7.065 -26.474 1.00 92.44 377 GLY A O 1
ATOM 2963 N N . SER A 1 378 ? 38.036 -9.047 -25.432 1.00 93.38 378 SER A N 1
ATOM 2964 C CA . SER A 1 378 ? 38.147 -9.858 -26.646 1.00 93.38 378 SER A CA 1
ATOM 2965 C C . SER A 1 378 ? 36.969 -9.627 -27.592 1.00 93.38 378 SER A C 1
ATOM 2967 O O . SER A 1 378 ? 35.822 -9.560 -27.142 1.00 93.38 378 SER A O 1
ATOM 2969 N N . VAL A 1 379 ? 37.250 -9.605 -28.892 1.00 95.94 379 VAL A N 1
ATOM 2970 C CA . VAL A 1 379 ? 36.248 -9.474 -29.953 1.00 95.94 379 VAL A CA 1
ATOM 2971 C C . VAL A 1 379 ? 36.107 -10.807 -30.678 1.00 95.94 379 VAL A C 1
ATOM 2973 O O . VAL A 1 379 ? 37.104 -11.404 -31.076 1.00 95.94 379 VAL A O 1
ATOM 2976 N N . ALA A 1 380 ? 34.874 -11.273 -30.857 1.00 94.62 380 ALA A N 1
ATOM 2977 C CA . ALA A 1 380 ? 34.561 -12.491 -31.592 1.00 94.62 380 ALA A CA 1
ATOM 2978 C C . ALA A 1 380 ? 33.542 -12.194 -32.696 1.00 94.62 380 ALA A C 1
ATOM 2980 O O . ALA A 1 380 ? 32.421 -11.757 -32.426 1.00 94.62 380 ALA A O 1
ATOM 2981 N N . LYS A 1 381 ? 33.918 -12.460 -33.950 1.00 93.19 381 LYS A N 1
ATOM 2982 C CA . LYS A 1 381 ? 33.009 -12.362 -35.095 1.00 93.19 381 LYS A CA 1
ATOM 2983 C C . LYS A 1 381 ? 32.193 -13.655 -35.190 1.00 93.19 381 LYS A C 1
ATOM 2985 O O . LYS A 1 381 ? 32.761 -14.733 -35.347 1.00 93.19 381 LYS A O 1
ATOM 2990 N N . ARG A 1 382 ? 30.874 -13.557 -35.021 1.00 90.19 382 ARG A N 1
ATOM 2991 C CA . ARG A 1 382 ? 29.911 -14.651 -35.235 1.00 90.19 382 ARG A CA 1
ATOM 2992 C C . ARG A 1 382 ? 29.298 -14.523 -36.626 1.00 90.19 382 ARG A C 1
ATOM 2994 O O . ARG A 1 382 ? 29.535 -13.537 -37.312 1.00 90.19 382 ARG A O 1
ATOM 3001 N N . GLU A 1 383 ? 28.497 -15.509 -37.011 1.00 87.62 383 GLU A N 1
ATOM 3002 C CA . GLU A 1 383 ? 27.837 -15.559 -38.321 1.00 87.62 383 GLU A CA 1
ATOM 3003 C C . GLU A 1 383 ? 26.957 -14.329 -38.601 1.00 87.62 383 GLU A C 1
ATOM 3005 O O . GLU A 1 383 ? 26.970 -13.807 -39.709 1.00 87.62 383 GLU A O 1
ATOM 3010 N N . THR A 1 384 ? 26.234 -13.829 -37.592 1.00 85.62 384 THR A N 1
ATOM 3011 C CA . THR A 1 384 ? 25.266 -12.729 -37.760 1.00 85.62 384 THR A CA 1
ATOM 3012 C C . THR A 1 384 ? 25.580 -11.474 -36.943 1.00 85.62 384 THR A C 1
ATOM 3014 O O . THR A 1 384 ? 24.855 -10.486 -37.042 1.00 85.62 384 THR A O 1
ATOM 3017 N N . ALA A 1 385 ? 26.616 -11.497 -36.099 1.00 92.69 385 ALA A N 1
ATOM 3018 C CA . ALA A 1 385 ? 26.915 -10.407 -35.168 1.00 92.69 385 ALA A CA 1
ATOM 3019 C C . ALA A 1 385 ? 28.386 -10.390 -34.734 1.00 92.69 385 ALA A C 1
ATOM 3021 O O . ALA A 1 385 ? 29.062 -11.419 -34.705 1.00 92.69 385 ALA A O 1
ATOM 3022 N N . THR A 1 386 ? 28.877 -9.224 -34.322 1.00 95.94 386 THR A N 1
ATOM 3023 C CA . THR A 1 386 ? 30.141 -9.094 -33.590 1.00 95.94 386 THR A CA 1
ATOM 3024 C C . THR A 1 386 ? 29.853 -9.063 -32.093 1.00 95.94 386 THR A C 1
ATOM 3026 O O . THR A 1 386 ? 29.045 -8.259 -31.630 1.00 95.94 386 THR A O 1
ATOM 3029 N N . GLN A 1 387 ? 30.528 -9.921 -31.328 1.00 96.69 387 GLN A N 1
ATOM 3030 C CA . GLN A 1 387 ? 30.460 -9.946 -29.868 1.00 96.69 387 GLN A CA 1
ATOM 3031 C C . GLN A 1 387 ? 31.720 -9.321 -29.273 1.00 96.69 387 GLN A C 1
ATOM 3033 O O . GLN A 1 387 ? 32.833 -9.730 -29.605 1.00 96.69 387 GLN A O 1
ATOM 3038 N N . ILE A 1 388 ? 31.544 -8.348 -28.383 1.00 97.19 388 ILE A N 1
ATOM 3039 C CA . ILE A 1 388 ? 32.634 -7.661 -27.688 1.00 97.19 388 ILE A CA 1
ATOM 3040 C C . ILE A 1 388 ? 32.502 -7.955 -26.197 1.00 97.19 388 ILE A C 1
ATOM 3042 O O . ILE A 1 388 ? 31.505 -7.578 -25.576 1.00 97.19 388 ILE A O 1
ATOM 3046 N N . ALA A 1 389 ? 33.503 -8.618 -25.619 1.00 95.88 389 ALA A N 1
ATOM 3047 C CA . ALA A 1 389 ? 33.558 -8.839 -24.179 1.00 95.88 389 ALA A CA 1
ATOM 3048 C C . ALA A 1 389 ? 33.780 -7.510 -23.449 1.00 95.88 389 ALA A C 1
ATOM 3050 O O . ALA A 1 389 ? 34.533 -6.657 -23.915 1.00 95.88 389 ALA A O 1
ATOM 3051 N N . LEU A 1 390 ? 33.162 -7.346 -22.287 1.00 94.75 390 LEU A N 1
ATOM 3052 C CA . LEU A 1 390 ? 33.369 -6.206 -21.407 1.00 94.75 390 LEU A CA 1
ATOM 3053 C C . LEU A 1 390 ? 34.292 -6.602 -20.260 1.00 94.75 390 LEU A C 1
ATOM 3055 O O . LEU A 1 390 ? 34.159 -7.682 -19.681 1.00 94.75 390 LEU A O 1
ATOM 3059 N N . LYS A 1 391 ? 35.227 -5.715 -19.930 1.00 90.06 391 LYS A N 1
ATOM 3060 C CA . LYS A 1 391 ? 36.180 -5.908 -18.840 1.00 90.06 391 LYS A CA 1
ATOM 3061 C C . LYS A 1 391 ? 36.286 -4.669 -17.972 1.00 90.06 391 LYS A C 1
ATOM 3063 O O . LYS A 1 391 ? 35.972 -3.549 -18.385 1.00 90.06 391 LYS A O 1
ATOM 3068 N N . ASP A 1 392 ? 36.801 -4.883 -16.777 1.00 86.00 392 ASP A N 1
ATOM 3069 C CA . ASP A 1 392 ? 37.141 -3.790 -15.895 1.00 86.00 392 ASP A CA 1
ATOM 3070 C C . ASP A 1 392 ? 38.441 -3.088 -16.309 1.00 86.00 392 ASP A C 1
ATOM 3072 O O . ASP A 1 392 ? 39.319 -3.671 -16.950 1.00 86.00 392 ASP A O 1
ATOM 3076 N N . ARG A 1 393 ? 38.565 -1.803 -15.957 1.00 78.50 393 ARG A N 1
ATOM 3077 C CA . ARG A 1 393 ? 39.828 -1.064 -16.107 1.00 78.50 393 ARG A CA 1
ATOM 3078 C C . ARG A 1 393 ? 40.843 -1.599 -15.091 1.00 78.50 393 ARG A C 1
ATOM 3080 O O . ARG A 1 393 ? 40.474 -1.827 -13.949 1.00 78.50 393 ARG A O 1
ATOM 3087 N N . GLN A 1 394 ? 42.112 -1.758 -15.470 1.00 65.75 394 GLN A N 1
ATOM 3088 C CA . GLN A 1 394 ? 43.174 -2.127 -14.519 1.00 65.75 394 GLN A CA 1
ATOM 3089 C C . GLN A 1 394 ? 43.359 -1.019 -13.456 1.00 65.75 394 GLN A C 1
ATOM 3091 O O . GLN A 1 394 ? 43.504 0.148 -13.822 1.00 65.75 394 GLN A O 1
ATOM 3096 N N . GLY A 1 395 ? 43.324 -1.380 -12.162 1.00 57.56 395 GLY A N 1
ATOM 3097 C CA . GLY A 1 395 ? 43.436 -0.470 -11.003 1.00 57.56 395 GLY A CA 1
ATOM 3098 C C . GLY A 1 395 ? 42.498 -0.834 -9.831 1.00 57.56 395 GLY A C 1
ATOM 3099 O O . GLY A 1 395 ? 41.581 -1.636 -10.000 1.00 57.56 395 GLY A O 1
ATOM 3100 N N . GLN A 1 396 ? 42.709 -0.245 -8.642 1.00 45.66 396 GLN A N 1
ATOM 3101 C CA . GLN A 1 396 ? 42.061 -0.615 -7.358 1.00 45.66 396 GLN A CA 1
ATOM 3102 C C . GLN A 1 396 ? 40.516 -0.512 -7.304 1.00 45.66 396 GLN A C 1
ATOM 3104 O O . GLN A 1 396 ? 39.913 -1.044 -6.379 1.00 45.66 396 GLN A O 1
ATOM 3109 N N . HIS A 1 397 ? 39.853 0.071 -8.310 1.00 52.19 397 HIS A N 1
ATOM 3110 C CA . HIS A 1 397 ? 38.381 0.153 -8.405 1.00 52.19 397 HIS A CA 1
ATOM 3111 C C . HIS A 1 397 ? 37.776 -0.728 -9.511 1.00 52.19 397 HIS A C 1
ATOM 3113 O O . HIS A 1 397 ? 36.621 -0.542 -9.896 1.00 52.19 397 HIS A O 1
ATOM 3119 N N . SER A 1 398 ? 38.556 -1.667 -10.059 1.00 54.97 398 SER A N 1
ATOM 3120 C CA . SER A 1 398 ? 38.180 -2.422 -11.256 1.00 54.97 398 SER A CA 1
ATOM 3121 C C . SER A 1 398 ? 36.837 -3.153 -11.108 1.00 54.97 398 SER A C 1
ATOM 3123 O O . SER A 1 398 ? 35.990 -2.989 -11.969 1.00 54.97 398 SER A O 1
ATOM 3125 N N . THR A 1 399 ? 36.541 -3.818 -9.994 1.00 64.38 399 THR A N 1
ATOM 3126 C CA . THR A 1 399 ? 35.427 -4.787 -9.900 1.00 64.38 399 THR A CA 1
ATOM 3127 C C . THR A 1 399 ? 34.000 -4.217 -9.881 1.00 64.38 399 THR A C 1
ATOM 3129 O O . THR A 1 399 ? 33.041 -4.979 -10.003 1.00 64.38 399 THR A O 1
ATOM 3132 N N . GLN A 1 400 ? 33.808 -2.901 -9.744 1.00 83.31 400 GLN A N 1
ATOM 3133 C CA . GLN A 1 400 ? 32.466 -2.321 -9.567 1.00 83.31 400 GLN A CA 1
ATOM 3134 C C . GLN A 1 400 ? 31.627 -2.306 -10.853 1.00 83.31 400 GLN A C 1
ATOM 3136 O O . GLN A 1 400 ? 30.404 -2.442 -10.799 1.00 83.31 400 GLN A O 1
ATOM 3141 N N . PHE A 1 401 ? 32.262 -2.159 -12.018 1.00 91.12 401 PHE A N 1
ATOM 3142 C CA . PHE A 1 401 ? 31.546 -2.040 -13.290 1.00 91.12 401 PHE A CA 1
ATOM 3143 C C . PHE A 1 401 ? 30.962 -3.382 -13.741 1.00 91.12 401 PHE A C 1
ATOM 3145 O O . PHE A 1 401 ? 29.761 -3.470 -13.994 1.00 91.12 401 PHE A O 1
ATOM 3152 N N . THR A 1 402 ? 31.764 -4.450 -13.789 1.00 91.12 402 THR A N 1
ATOM 3153 C CA . THR A 1 402 ? 31.236 -5.787 -14.110 1.00 91.12 402 THR A CA 1
ATOM 3154 C C . THR A 1 402 ? 30.236 -6.279 -13.063 1.00 91.12 402 THR A C 1
ATOM 3156 O O . THR A 1 402 ? 29.228 -6.885 -13.433 1.00 91.12 402 THR A O 1
ATOM 3159 N N . ALA A 1 403 ? 30.438 -5.963 -11.777 1.00 92.00 403 ALA A N 1
ATOM 3160 C CA . ALA A 1 403 ? 29.452 -6.240 -10.733 1.00 92.00 403 ALA A CA 1
ATOM 3161 C C . ALA A 1 403 ? 28.114 -5.529 -11.001 1.00 92.00 403 ALA A C 1
ATOM 3163 O O . ALA A 1 403 ? 27.057 -6.147 -10.865 1.00 92.00 403 ALA A O 1
ATOM 3164 N N . MET A 1 404 ? 28.139 -4.271 -11.456 1.00 94.62 404 MET A N 1
ATOM 3165 C CA . MET A 1 404 ? 26.925 -3.533 -11.820 1.00 94.62 404 MET A CA 1
ATOM 3166 C C . MET A 1 404 ? 26.162 -4.197 -12.974 1.00 94.62 404 MET A C 1
ATOM 3168 O O . MET A 1 404 ? 24.941 -4.333 -12.906 1.00 94.62 404 MET A O 1
ATOM 3172 N N . LEU A 1 405 ? 26.868 -4.685 -14.002 1.00 95.25 405 LEU A N 1
ATOM 3173 C CA . LEU A 1 405 ? 26.247 -5.430 -15.108 1.00 95.25 405 LEU A CA 1
ATOM 3174 C C . LEU A 1 405 ? 25.548 -6.702 -14.613 1.00 95.25 405 LEU A C 1
ATOM 3176 O O . LEU A 1 405 ? 24.427 -6.989 -15.025 1.00 95.25 405 LEU A O 1
ATOM 3180 N N . LYS A 1 406 ? 26.164 -7.439 -13.680 1.00 94.31 406 LYS A N 1
ATOM 3181 C CA . LYS A 1 406 ? 25.539 -8.626 -13.073 1.00 94.31 406 LYS A CA 1
ATOM 3182 C C . LYS A 1 406 ? 24.284 -8.269 -12.275 1.00 94.31 406 LYS A C 1
ATOM 3184 O O . LYS A 1 406 ? 23.270 -8.956 -12.383 1.00 94.31 406 LYS A O 1
ATOM 3189 N N . ARG A 1 407 ? 24.317 -7.166 -11.521 1.00 94.62 407 ARG A N 1
ATOM 3190 C CA . ARG A 1 407 ? 23.164 -6.674 -10.744 1.00 94.62 407 ARG A CA 1
ATOM 3191 C C . ARG A 1 407 ? 22.006 -6.193 -11.609 1.00 94.62 407 ARG A C 1
ATOM 3193 O O . ARG A 1 407 ? 20.858 -6.287 -11.187 1.00 94.62 407 ARG A O 1
ATOM 3200 N N . CYS A 1 408 ? 22.294 -5.757 -12.832 1.00 95.94 408 CYS A N 1
ATOM 3201 C CA . CYS A 1 408 ? 21.279 -5.442 -13.830 1.00 95.94 408 CYS A CA 1
ATOM 3202 C C . CYS A 1 408 ? 20.525 -6.681 -14.351 1.00 95.94 408 CYS A C 1
ATOM 3204 O O . CYS A 1 408 ? 19.572 -6.522 -15.108 1.00 95.94 408 CYS A O 1
ATOM 3206 N N . GLY A 1 409 ? 20.899 -7.902 -13.947 1.00 93.62 409 GLY A N 1
ATOM 3207 C CA . GLY A 1 409 ? 20.181 -9.143 -14.248 1.00 93.62 409 GLY A CA 1
ATOM 3208 C C . GLY A 1 409 ? 20.709 -9.892 -15.474 1.00 93.62 409 GLY A C 1
ATOM 3209 O O . GLY A 1 409 ? 21.644 -9.465 -16.137 1.00 93.62 409 GLY A O 1
ATOM 3210 N N . ARG A 1 410 ? 20.123 -11.052 -15.790 1.00 93.12 410 ARG A N 1
ATOM 3211 C CA . ARG A 1 410 ? 20.559 -11.918 -16.902 1.00 93.12 410 ARG A CA 1
ATOM 3212 C C . ARG A 1 410 ? 19.398 -12.257 -17.827 1.00 93.12 410 ARG A C 1
ATOM 3214 O O . ARG A 1 410 ? 18.280 -12.477 -17.375 1.00 93.12 410 ARG A O 1
ATOM 3221 N N . GLY A 1 411 ? 19.699 -12.372 -19.121 1.00 91.44 411 GLY A N 1
ATOM 3222 C CA . GLY A 1 411 ? 18.708 -12.667 -20.156 1.00 91.44 411 GLY A CA 1
ATOM 3223 C C . GLY A 1 411 ? 17.749 -11.497 -20.384 1.00 91.44 411 GLY A C 1
ATOM 3224 O O . GLY A 1 411 ? 17.593 -10.632 -19.531 1.00 91.44 411 GLY A O 1
ATOM 3225 N N . ALA A 1 412 ? 17.094 -11.451 -21.543 1.00 89.75 412 ALA A N 1
ATOM 3226 C CA . ALA A 1 412 ? 16.287 -10.287 -21.916 1.00 89.75 412 ALA A CA 1
ATOM 3227 C C . ALA A 1 412 ? 15.135 -10.001 -20.928 1.00 89.75 412 ALA A C 1
ATOM 3229 O O . ALA A 1 412 ? 14.892 -8.847 -20.599 1.00 89.75 412 ALA A O 1
ATOM 3230 N N . ALA A 1 413 ? 14.470 -11.043 -20.411 1.00 90.88 413 ALA A N 1
ATOM 3231 C CA . ALA A 1 413 ? 13.355 -10.901 -19.467 1.00 90.88 413 ALA A CA 1
ATOM 3232 C C . ALA A 1 413 ? 13.798 -10.634 -18.015 1.00 90.88 413 ALA A C 1
ATOM 3234 O O . ALA A 1 413 ? 13.040 -10.052 -17.251 1.00 90.88 413 ALA A O 1
ATOM 3235 N N . GLY A 1 414 ? 15.012 -11.050 -17.631 1.00 93.25 414 GLY A N 1
ATOM 3236 C CA . GLY A 1 414 ? 15.522 -10.908 -16.262 1.00 93.25 414 GLY A CA 1
ATOM 3237 C C . GLY A 1 414 ? 16.276 -9.602 -16.001 1.00 93.25 414 GLY A C 1
ATOM 3238 O O . GLY A 1 414 ? 16.685 -9.356 -14.863 1.00 93.25 414 GLY A O 1
ATOM 3239 N N . LYS A 1 415 ? 16.484 -8.776 -17.036 1.00 96.19 415 LYS A N 1
ATOM 3240 C CA . LYS A 1 415 ? 17.136 -7.469 -16.906 1.00 96.19 415 LYS A CA 1
ATOM 3241 C C . LYS A 1 415 ? 16.259 -6.485 -16.131 1.00 96.19 415 LYS A C 1
ATOM 3243 O O . LYS A 1 415 ? 15.052 -6.436 -16.352 1.00 96.19 415 LYS A O 1
ATOM 3248 N N . ARG A 1 416 ? 16.857 -5.672 -15.264 1.00 96.75 416 ARG A N 1
ATOM 3249 C CA . ARG A 1 416 ? 16.199 -4.630 -14.455 1.00 96.75 416 ARG A CA 1
ATOM 3250 C C . ARG A 1 416 ? 17.212 -3.566 -14.025 1.00 96.75 416 ARG A C 1
ATOM 3252 O O . ARG A 1 416 ? 18.413 -3.766 -14.180 1.00 96.75 416 ARG A O 1
ATOM 3259 N N . LEU A 1 417 ? 16.735 -2.449 -13.479 1.00 97.56 417 LEU A N 1
ATOM 3260 C CA . LEU A 1 417 ? 17.601 -1.403 -12.928 1.00 97.56 417 LEU A CA 1
ATOM 3261 C C . LEU A 1 417 ? 17.648 -1.480 -11.397 1.00 97.56 417 LEU A C 1
ATOM 3263 O O . LEU A 1 417 ? 16.597 -1.296 -10.783 1.00 97.56 417 LEU A O 1
ATOM 3267 N N . PRO A 1 418 ? 18.819 -1.724 -10.779 1.00 96.88 418 PRO A N 1
ATOM 3268 C CA . PRO A 1 418 ? 18.971 -1.657 -9.328 1.00 96.88 418 PRO A CA 1
ATOM 3269 C C . PRO A 1 418 ? 19.008 -0.199 -8.836 1.00 96.88 418 PRO A C 1
ATOM 3271 O O . PRO A 1 418 ? 19.091 0.738 -9.639 1.00 96.88 418 PRO A O 1
ATOM 3274 N N . VAL A 1 419 ? 18.961 0.003 -7.515 1.00 96.50 419 VAL A N 1
ATOM 3275 C CA . VAL A 1 419 ? 18.913 1.335 -6.885 1.00 96.50 419 VAL A CA 1
ATOM 3276 C C . VAL A 1 419 ? 20.029 2.265 -7.351 1.00 96.50 419 VAL A C 1
ATOM 3278 O O . VAL A 1 419 ? 19.763 3.428 -7.611 1.00 96.50 419 VAL A O 1
ATOM 3281 N N . GLU A 1 420 ? 21.240 1.768 -7.583 1.00 96.50 420 GLU A N 1
ATOM 3282 C CA . GLU A 1 420 ? 22.380 2.586 -8.012 1.00 96.50 420 GLU A CA 1
ATOM 3283 C C . GLU A 1 420 ? 22.149 3.232 -9.376 1.00 96.50 420 GLU A C 1
ATOM 3285 O O . GLU A 1 420 ? 22.642 4.326 -9.623 1.00 96.50 420 GLU A O 1
ATOM 3290 N N . ALA A 1 421 ? 21.394 2.571 -10.258 1.00 97.19 421 ALA A N 1
ATOM 3291 C CA . ALA A 1 421 ? 21.003 3.123 -11.551 1.00 97.19 421 ALA A CA 1
ATOM 3292 C C . ALA A 1 421 ? 19.802 4.074 -11.419 1.00 97.19 421 ALA A C 1
ATOM 3294 O O . ALA A 1 421 ? 19.706 5.078 -12.126 1.00 97.19 421 ALA A O 1
ATOM 3295 N N . LEU A 1 422 ? 18.876 3.761 -10.508 1.00 97.12 422 LEU A N 1
ATOM 3296 C CA . LEU A 1 422 ? 17.669 4.554 -10.272 1.00 97.12 422 LEU A CA 1
ATOM 3297 C C . LEU A 1 422 ? 17.934 5.826 -9.465 1.00 97.12 422 LEU A C 1
ATOM 3299 O O . LEU A 1 422 ? 17.135 6.756 -9.570 1.00 97.12 422 LEU A O 1
ATOM 3303 N N . SER A 1 423 ? 19.022 5.865 -8.695 1.00 97.00 423 SER A N 1
ATOM 3304 C CA . SER A 1 423 ? 19.422 6.949 -7.794 1.00 97.00 423 SER A CA 1
ATOM 3305 C C . SER A 1 423 ? 20.493 7.877 -8.383 1.00 97.00 423 SER A C 1
ATOM 3307 O O . SER A 1 423 ? 20.961 8.771 -7.693 1.00 97.00 423 SER A O 1
ATOM 3309 N N . LEU A 1 424 ? 20.866 7.736 -9.657 1.00 97.94 424 LEU A N 1
ATOM 3310 C CA . LEU A 1 424 ? 21.909 8.568 -10.279 1.00 97.94 424 LEU A CA 1
ATOM 3311 C C . LEU A 1 424 ? 21.608 10.066 -10.241 1.00 97.94 424 LEU A C 1
ATOM 3313 O O . LEU A 1 424 ? 20.446 10.469 -10.252 1.00 97.94 424 LEU A O 1
ATOM 3317 N N . GLU A 1 425 ? 22.642 10.908 -10.292 1.00 97.25 425 GLU A N 1
ATOM 3318 C CA . GLU A 1 425 ? 22.453 12.319 -10.626 1.00 97.25 425 GLU A CA 1
ATOM 3319 C C . GLU A 1 425 ? 21.998 12.495 -12.099 1.00 97.25 425 GLU A C 1
ATOM 3321 O O . GLU A 1 425 ? 22.262 11.622 -12.938 1.00 97.25 425 GLU A O 1
ATOM 3326 N N . PRO A 1 426 ? 21.340 13.614 -12.469 1.00 97.00 426 PRO A N 1
ATOM 3327 C CA . PRO A 1 426 ? 20.735 13.783 -13.797 1.00 97.00 426 PRO A CA 1
ATOM 3328 C C . PRO A 1 426 ? 21.677 13.544 -14.989 1.00 97.00 426 PRO A C 1
ATOM 3330 O O . PRO A 1 426 ? 21.263 12.954 -15.984 1.00 97.00 426 PRO A O 1
ATOM 3333 N N . VAL A 1 427 ? 22.950 13.942 -14.887 1.00 97.38 427 VAL A N 1
ATOM 3334 C CA . VAL A 1 427 ? 23.943 13.787 -15.970 1.00 97.38 427 VAL A CA 1
ATOM 3335 C C . VAL A 1 427 ? 24.294 12.314 -16.217 1.00 97.38 427 VAL A C 1
ATOM 3337 O O . VAL A 1 427 ? 24.344 11.860 -17.366 1.00 97.38 427 VAL A O 1
ATOM 3340 N N . LYS A 1 428 ? 24.501 11.535 -15.147 1.00 98.38 428 LYS A N 1
ATOM 3341 C CA . LYS A 1 428 ? 24.754 10.090 -15.255 1.00 98.38 428 LYS A CA 1
ATOM 3342 C C . LYS A 1 428 ? 23.492 9.338 -15.680 1.00 98.38 428 LYS A C 1
ATOM 3344 O O . LYS A 1 428 ? 23.586 8.429 -16.502 1.00 98.38 428 LYS A O 1
ATOM 3349 N N . ALA A 1 429 ? 22.319 9.757 -15.200 1.00 98.38 429 ALA A N 1
ATOM 3350 C CA . ALA A 1 429 ? 21.035 9.219 -15.644 1.00 98.38 429 ALA A CA 1
ATOM 3351 C C . ALA A 1 429 ? 20.813 9.432 -17.156 1.00 98.38 429 ALA A C 1
ATOM 3353 O O . ALA A 1 429 ? 20.402 8.503 -17.850 1.00 98.38 429 ALA A O 1
ATOM 3354 N N . GLU A 1 430 ? 21.138 10.615 -17.693 1.00 98.50 430 GLU A N 1
ATOM 3355 C CA . GLU A 1 430 ? 21.071 10.878 -19.139 1.00 98.50 430 GLU A CA 1
ATOM 3356 C C . GLU A 1 430 ? 22.062 10.009 -19.916 1.00 98.50 430 GLU A C 1
ATOM 3358 O O . GLU A 1 430 ? 21.719 9.481 -20.971 1.00 98.50 430 GLU A O 1
ATOM 3363 N N . SER A 1 431 ? 23.263 9.795 -19.378 1.00 98.50 431 SER A N 1
ATOM 3364 C CA . SER A 1 431 ? 24.262 8.929 -20.014 1.00 98.50 431 SER A CA 1
ATOM 3365 C C . SER A 1 431 ? 23.795 7.472 -20.079 1.00 98.50 431 SER A C 1
ATOM 3367 O O . SER A 1 431 ? 23.869 6.859 -21.145 1.00 98.50 431 SER A O 1
ATOM 3369 N N . LEU A 1 432 ? 23.232 6.944 -18.983 1.00 98.69 432 LEU A N 1
ATOM 3370 C CA . LEU A 1 432 ? 22.582 5.628 -18.940 1.00 98.69 432 LEU A CA 1
ATOM 3371 C C . LEU A 1 432 ? 21.457 5.520 -19.979 1.00 98.69 432 LEU A C 1
ATOM 3373 O O . LEU A 1 432 ? 21.411 4.563 -20.756 1.00 98.69 432 LEU A O 1
ATOM 3377 N N . LEU A 1 433 ? 20.577 6.522 -20.029 1.00 98.50 433 LEU A N 1
ATOM 3378 C CA . LEU A 1 433 ? 19.460 6.557 -20.967 1.00 98.50 433 LEU A CA 1
ATOM 3379 C C . LEU A 1 433 ? 19.930 6.595 -22.426 1.00 98.50 433 LEU A C 1
ATOM 3381 O O . LEU A 1 433 ? 19.414 5.849 -23.255 1.00 98.50 433 LEU A O 1
ATOM 3385 N N . ALA A 1 434 ? 20.914 7.435 -22.748 1.00 98.25 434 ALA A N 1
ATOM 3386 C CA . ALA A 1 434 ? 21.485 7.547 -24.087 1.00 98.25 434 ALA A CA 1
ATOM 3387 C C . ALA A 1 434 ? 22.167 6.244 -24.528 1.00 98.25 434 ALA A C 1
ATOM 3389 O O . ALA A 1 434 ? 22.036 5.840 -25.683 1.00 98.25 434 ALA A O 1
ATOM 3390 N N . GLY A 1 435 ? 22.842 5.561 -23.601 1.00 98.00 435 GLY A N 1
ATOM 3391 C CA . GLY A 1 435 ? 23.396 4.230 -23.827 1.00 98.00 435 GLY A CA 1
ATOM 3392 C C . GLY A 1 435 ? 22.320 3.228 -24.232 1.00 98.00 435 GLY A C 1
ATOM 3393 O O . GLY A 1 435 ? 22.443 2.577 -25.270 1.00 98.00 435 GLY A O 1
ATOM 3394 N N . TYR A 1 436 ? 21.232 3.159 -23.460 1.00 98.38 436 TYR A N 1
ATOM 3395 C CA . TYR A 1 436 ? 20.110 2.257 -23.735 1.00 98.38 436 TYR A CA 1
ATOM 3396 C C . TYR A 1 436 ? 19.414 2.573 -25.062 1.00 98.38 436 TYR A C 1
ATOM 3398 O O . TYR A 1 436 ? 19.181 1.678 -25.872 1.00 98.38 436 TYR A O 1
ATOM 3406 N N . LEU A 1 437 ? 19.155 3.855 -25.330 1.00 97.50 437 LEU A N 1
ATOM 3407 C CA . LEU A 1 437 ? 18.556 4.300 -26.589 1.00 97.50 437 LEU A CA 1
ATOM 3408 C C . LEU A 1 437 ? 19.465 4.069 -27.798 1.00 97.50 437 LEU A C 1
ATOM 3410 O O . LEU A 1 437 ? 18.958 3.929 -28.903 1.00 97.50 437 LEU A O 1
ATOM 3414 N N . SER A 1 438 ? 20.786 4.010 -27.622 1.00 96.19 438 SER A N 1
ATOM 3415 C CA . SER A 1 438 ? 21.667 3.651 -28.735 1.00 96.19 438 SER A CA 1
ATOM 3416 C C . SER A 1 438 ? 21.473 2.198 -29.180 1.00 96.19 438 SER A C 1
ATOM 3418 O O . SER A 1 438 ? 21.689 1.914 -30.354 1.00 96.19 438 SER A O 1
ATOM 3420 N N . ALA A 1 439 ? 21.112 1.294 -28.257 1.00 94.81 439 ALA A N 1
ATOM 3421 C CA . ALA A 1 439 ? 20.883 -0.127 -28.526 1.00 94.81 439 ALA A CA 1
ATOM 3422 C C . ALA A 1 439 ? 19.472 -0.371 -29.072 1.00 94.81 439 ALA A C 1
ATOM 3424 O O . ALA A 1 439 ? 19.303 -0.664 -30.249 1.00 94.81 439 ALA A O 1
ATOM 3425 N N . ASP A 1 440 ? 18.458 -0.171 -28.227 1.00 92.62 440 ASP A N 1
ATOM 3426 C CA . ASP A 1 440 ? 17.062 -0.526 -28.529 1.00 92.62 440 ASP A CA 1
ATOM 3427 C C . ASP A 1 440 ? 16.188 0.690 -28.877 1.00 92.62 440 ASP A C 1
ATOM 3429 O O . ASP A 1 440 ? 14.972 0.576 -29.059 1.00 92.62 440 ASP A O 1
ATOM 3433 N N . GLY A 1 441 ? 16.770 1.889 -28.916 1.00 94.50 441 GLY A N 1
ATOM 3434 C CA . GLY A 1 441 ? 16.033 3.119 -29.163 1.00 94.50 441 GLY A CA 1
ATOM 3435 C C . GLY A 1 441 ? 15.783 3.367 -30.646 1.00 94.50 441 GLY A C 1
ATOM 3436 O O . GLY A 1 441 ? 16.688 3.417 -31.471 1.00 94.50 441 GLY A O 1
ATOM 3437 N N . HIS A 1 442 ? 14.530 3.651 -30.970 1.00 96.00 442 HIS A N 1
ATOM 3438 C CA . HIS A 1 442 ? 14.098 4.141 -32.267 1.00 96.00 442 HIS A CA 1
ATOM 3439 C C . HIS A 1 442 ? 13.484 5.537 -32.118 1.00 96.00 442 HIS A C 1
ATOM 3441 O O . HIS A 1 442 ? 12.538 5.741 -31.349 1.00 96.00 442 HIS A O 1
ATOM 3447 N N . TYR A 1 443 ? 14.016 6.520 -32.847 1.00 96.25 443 TYR A N 1
ATOM 3448 C CA . TYR A 1 443 ? 13.474 7.875 -32.844 1.00 96.25 443 TYR A CA 1
ATOM 3449 C C . TYR A 1 443 ? 12.379 8.034 -33.900 1.00 96.25 443 TYR A C 1
ATOM 3451 O O . TYR A 1 443 ? 12.623 7.971 -35.104 1.00 96.25 443 TYR A O 1
ATOM 3459 N N . VAL A 1 444 ? 11.159 8.315 -33.449 1.00 93.88 444 VAL A N 1
ATOM 3460 C CA . VAL A 1 444 ? 10.001 8.488 -34.327 1.00 93.88 444 VAL A CA 1
ATOM 3461 C C . VAL A 1 444 ? 9.846 9.964 -34.682 1.00 93.88 444 VAL A C 1
ATOM 3463 O O . VAL A 1 444 ? 9.170 10.716 -33.973 1.00 93.88 444 VAL A O 1
ATOM 3466 N N . ALA A 1 445 ? 10.440 10.378 -35.806 1.00 93.19 445 ALA A N 1
ATOM 3467 C CA . ALA A 1 445 ? 10.493 11.777 -36.245 1.00 93.19 445 ALA A CA 1
ATOM 3468 C C . ALA A 1 445 ? 9.113 12.460 -36.297 1.00 93.19 445 ALA A C 1
ATOM 3470 O O . ALA A 1 445 ? 8.951 13.567 -35.781 1.00 93.19 445 ALA A O 1
ATOM 3471 N N . LYS A 1 446 ? 8.089 11.763 -36.816 1.00 92.12 446 LYS A N 1
ATOM 3472 C CA . LYS A 1 446 ? 6.698 12.254 -36.900 1.00 92.12 446 LYS A CA 1
ATOM 3473 C C . LYS A 1 446 ? 6.137 12.718 -35.551 1.00 92.12 446 LYS A C 1
ATOM 3475 O O . LYS A 1 446 ? 5.393 13.691 -35.488 1.00 92.12 446 LYS A O 1
ATOM 3480 N N . HIS A 1 447 ? 6.481 12.017 -34.472 1.00 86.94 447 HIS A N 1
ATOM 3481 C CA . HIS A 1 447 ? 5.969 12.282 -33.124 1.00 86.94 447 HIS A CA 1
ATOM 3482 C C . HIS A 1 447 ? 7.013 12.926 -32.203 1.00 86.94 447 HIS A C 1
ATOM 3484 O O . HIS A 1 447 ? 6.705 13.194 -31.041 1.00 86.94 447 HIS A O 1
ATOM 3490 N N . LYS A 1 448 ? 8.230 13.168 -32.714 1.00 92.56 448 LYS A N 1
ATOM 3491 C CA . LYS A 1 448 ? 9.388 13.696 -31.979 1.00 92.56 448 LYS A CA 1
ATOM 3492 C C . LYS A 1 448 ? 9.629 12.971 -30.651 1.00 92.56 448 LYS A C 1
ATOM 3494 O O . LYS A 1 448 ? 9.894 13.603 -29.634 1.00 92.56 448 LYS A O 1
ATOM 3499 N N . ARG A 1 449 ? 9.461 11.647 -30.637 1.00 93.94 449 ARG A N 1
ATOM 3500 C CA . ARG A 1 449 ? 9.568 10.820 -29.427 1.00 93.94 449 ARG A CA 1
ATOM 3501 C C . ARG A 1 449 ? 10.536 9.674 -29.648 1.00 93.94 449 ARG A C 1
ATOM 3503 O O . ARG A 1 449 ? 10.614 9.141 -30.753 1.00 93.94 449 ARG A O 1
ATOM 3510 N N . TRP A 1 450 ? 11.200 9.269 -28.577 1.00 96.94 450 TRP A N 1
ATOM 3511 C CA . TRP A 1 450 ? 11.955 8.024 -28.556 1.00 96.94 450 TRP A CA 1
ATOM 3512 C C . TRP A 1 450 ? 11.039 6.872 -28.165 1.00 96.94 450 TRP A C 1
ATOM 3514 O O . TRP A 1 450 ? 10.180 7.027 -27.292 1.00 96.94 450 TRP A O 1
ATOM 3524 N N . THR A 1 451 ? 11.226 5.728 -28.808 1.00 96.62 451 THR A N 1
ATOM 3525 C CA . THR A 1 451 ? 10.581 4.470 -28.440 1.00 96.62 451 THR A CA 1
ATOM 3526 C C . THR A 1 451 ? 11.621 3.378 -28.274 1.00 96.62 451 THR A C 1
ATOM 3528 O O . THR A 1 451 ? 12.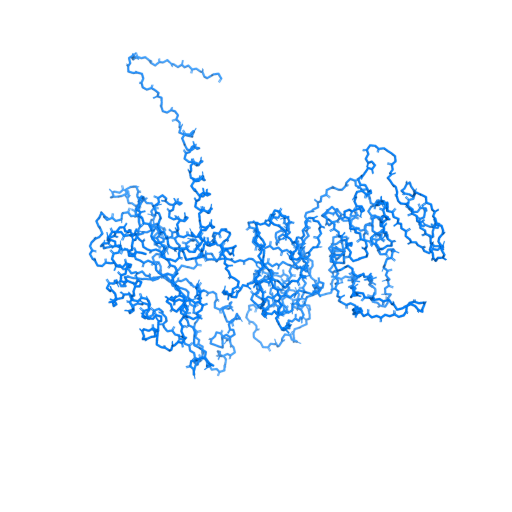585 3.370 -29.025 1.00 96.62 451 THR A O 1
ATOM 3531 N N . ALA A 1 452 ? 11.421 2.460 -27.338 1.00 96.06 452 ALA A N 1
ATOM 3532 C CA . ALA A 1 452 ? 12.232 1.250 -27.208 1.00 96.06 452 ALA A CA 1
ATOM 3533 C C . ALA A 1 452 ? 11.330 0.068 -26.848 1.00 96.06 452 ALA A C 1
ATOM 3535 O O . ALA A 1 452 ? 10.313 0.267 -26.180 1.00 96.06 452 ALA A O 1
ATOM 3536 N N . SER A 1 453 ? 11.688 -1.136 -27.283 1.00 94.75 453 SER A N 1
ATOM 3537 C CA . SER A 1 453 ? 10.950 -2.373 -26.998 1.00 94.75 453 SER A CA 1
ATOM 3538 C C . SER A 1 453 ? 11.776 -3.311 -26.125 1.00 94.75 453 SER A C 1
ATOM 3540 O O . SER A 1 453 ? 12.983 -3.413 -26.318 1.00 94.75 453 SER A O 1
ATOM 3542 N N . SER A 1 454 ? 11.152 -4.002 -25.177 1.00 94.94 454 SER A N 1
ATOM 3543 C CA . SER A 1 454 ? 11.814 -5.031 -24.372 1.00 94.94 454 SER A CA 1
ATOM 3544 C C . SER A 1 454 ? 10.803 -6.026 -23.823 1.00 94.94 454 SER A C 1
ATOM 3546 O O . SER A 1 454 ? 9.689 -5.667 -23.458 1.00 94.94 454 SER A O 1
ATOM 3548 N N . VAL A 1 455 ? 11.220 -7.281 -23.665 1.00 93.75 455 VAL A N 1
ATOM 3549 C CA . VAL A 1 455 ? 10.422 -8.297 -22.960 1.00 93.75 455 VAL A CA 1
ATOM 3550 C C . VAL A 1 455 ? 10.503 -8.164 -21.431 1.00 93.75 455 VAL A C 1
ATOM 3552 O O . VAL A 1 455 ? 9.771 -8.857 -20.730 1.00 93.75 455 VAL A O 1
ATOM 3555 N N . SER A 1 456 ? 11.373 -7.296 -20.895 1.00 94.88 456 SER A N 1
ATOM 3556 C CA . SER A 1 456 ? 11.415 -6.982 -19.460 1.00 94.88 456 SER A CA 1
ATOM 3557 C C . SER A 1 456 ? 10.627 -5.711 -19.142 1.00 94.88 456 SER A C 1
ATOM 3559 O O . SER A 1 456 ? 11.101 -4.590 -19.349 1.00 94.88 456 SER A O 1
ATOM 3561 N N . ARG A 1 457 ? 9.436 -5.877 -18.551 1.00 93.56 457 ARG A N 1
ATOM 3562 C CA . ARG A 1 457 ? 8.637 -4.757 -18.025 1.00 93.56 457 ARG A CA 1
ATOM 3563 C C . ARG A 1 457 ? 9.366 -4.019 -16.899 1.00 93.56 457 ARG A C 1
ATOM 3565 O O . ARG A 1 457 ? 9.356 -2.791 -16.870 1.00 93.56 457 ARG A O 1
ATOM 3572 N N . ALA A 1 458 ? 10.052 -4.758 -16.026 1.00 95.44 458 ALA A N 1
ATOM 3573 C CA . ALA A 1 458 ? 10.828 -4.205 -14.918 1.00 95.44 458 ALA A CA 1
ATOM 3574 C C . ALA A 1 458 ? 11.929 -3.245 -15.396 1.00 95.44 458 ALA A C 1
ATOM 3576 O O . ALA A 1 458 ? 12.100 -2.163 -14.829 1.00 95.44 458 ALA A O 1
ATOM 3577 N N . LEU A 1 459 ? 12.639 -3.602 -16.475 1.00 96.94 459 LEU A N 1
ATOM 3578 C CA . LEU A 1 459 ? 13.634 -2.729 -17.097 1.00 96.94 459 LEU A CA 1
ATOM 3579 C C . LEU A 1 459 ? 12.997 -1.441 -17.622 1.00 96.94 459 LEU A C 1
ATOM 3581 O O . LEU A 1 459 ? 13.512 -0.358 -17.354 1.00 96.94 459 LEU A O 1
ATOM 3585 N N . LEU A 1 460 ? 11.878 -1.536 -18.346 1.00 96.56 460 LEU A N 1
ATOM 3586 C CA . LEU A 1 460 ? 11.248 -0.356 -18.943 1.00 96.56 460 LEU A CA 1
ATOM 3587 C C . LEU A 1 460 ? 10.610 0.574 -17.907 1.00 96.56 460 LEU A C 1
ATOM 3589 O O . LEU A 1 460 ? 10.687 1.789 -18.077 1.00 96.56 460 LEU A O 1
ATOM 3593 N N . LEU A 1 461 ? 10.037 0.042 -16.821 1.00 95.62 461 LEU A N 1
ATOM 3594 C CA . LEU A 1 461 ? 9.581 0.855 -15.687 1.00 95.62 461 LEU A CA 1
ATOM 3595 C C . LEU A 1 461 ? 10.756 1.588 -15.024 1.00 95.62 461 LEU A C 1
ATOM 3597 O O . LEU A 1 461 ? 10.653 2.779 -14.732 1.00 95.62 461 LEU A O 1
ATOM 3601 N N . GLY A 1 462 ? 11.903 0.919 -14.870 1.00 96.81 462 GLY A N 1
ATOM 3602 C CA . GLY A 1 462 ? 13.137 1.563 -14.423 1.00 96.81 462 GLY A CA 1
ATOM 3603 C C . GLY A 1 462 ? 13.602 2.665 -15.382 1.00 96.81 462 GLY A C 1
ATOM 3604 O O . GLY A 1 462 ? 13.860 3.789 -14.958 1.00 96.81 462 GLY A O 1
ATOM 3605 N N . MET A 1 463 ? 13.645 2.391 -16.688 1.00 97.56 463 MET A N 1
ATOM 3606 C CA . MET A 1 463 ? 14.027 3.382 -17.703 1.00 97.56 463 MET A CA 1
ATOM 3607 C C . MET A 1 463 ? 13.057 4.565 -17.766 1.00 97.56 463 MET A C 1
ATOM 3609 O O . MET A 1 463 ? 13.476 5.684 -18.061 1.00 97.56 463 MET A O 1
ATOM 3613 N N . ALA A 1 464 ? 11.777 4.363 -17.444 1.00 95.94 464 ALA A N 1
ATOM 3614 C CA . ALA A 1 464 ? 10.822 5.455 -17.308 1.00 95.94 464 ALA A CA 1
ATOM 3615 C C . ALA A 1 464 ? 11.190 6.400 -16.151 1.00 95.94 464 ALA A C 1
ATOM 3617 O O . ALA A 1 464 ? 11.100 7.619 -16.314 1.00 95.94 464 ALA A O 1
ATOM 3618 N N . MET A 1 465 ? 11.674 5.864 -15.024 1.00 97.19 465 MET A N 1
ATOM 3619 C CA . MET A 1 465 ? 12.199 6.666 -13.912 1.00 97.19 465 MET A CA 1
ATOM 3620 C C . MET A 1 465 ? 13.513 7.367 -14.278 1.00 97.19 465 MET A C 1
ATOM 3622 O O . MET A 1 465 ? 13.695 8.540 -13.949 1.00 97.19 465 MET A O 1
ATOM 3626 N N . VAL A 1 466 ? 14.405 6.698 -15.016 1.00 97.94 466 VAL A N 1
ATOM 3627 C CA . VAL A 1 466 ? 15.637 7.320 -15.534 1.00 97.94 466 VAL A CA 1
ATOM 3628 C C . VAL A 1 466 ? 15.299 8.476 -16.480 1.00 97.94 466 VAL A C 1
ATOM 3630 O O . VAL A 1 466 ? 15.871 9.551 -16.347 1.00 97.94 466 VAL A O 1
ATOM 3633 N N . ALA A 1 467 ? 14.320 8.322 -17.376 1.00 97.06 467 ALA A N 1
ATOM 3634 C CA . ALA A 1 467 ? 13.857 9.401 -18.253 1.00 97.06 467 ALA A CA 1
ATOM 3635 C C . ALA A 1 467 ? 13.221 10.568 -17.477 1.00 97.06 467 ALA A C 1
ATOM 3637 O O . ALA A 1 467 ? 13.449 11.732 -17.820 1.00 97.06 467 ALA A O 1
ATOM 3638 N N . GLN A 1 468 ? 12.473 10.273 -16.409 1.00 96.12 468 GLN A N 1
ATOM 3639 C CA . GLN A 1 468 ? 11.961 11.291 -15.492 1.00 96.12 468 GLN A CA 1
ATOM 3640 C C . GLN A 1 468 ? 13.103 12.078 -14.849 1.00 96.12 468 GLN A C 1
ATOM 3642 O O . GLN A 1 468 ? 13.031 13.302 -14.793 1.00 96.12 468 GLN A O 1
ATOM 3647 N N . ARG A 1 469 ? 14.170 11.400 -14.424 1.00 96.75 469 ARG A N 1
ATOM 3648 C CA . ARG A 1 469 ? 15.319 12.034 -13.777 1.00 96.75 469 ARG A CA 1
ATOM 3649 C C . ARG A 1 469 ? 16.210 12.822 -14.730 1.00 96.75 469 ARG A C 1
ATOM 3651 O O . ARG A 1 469 ? 16.585 13.948 -14.431 1.00 96.75 469 ARG A O 1
ATOM 3658 N N . ALA A 1 470 ? 16.537 12.229 -15.870 1.00 97.19 470 ALA A N 1
ATOM 3659 C CA . ALA A 1 470 ? 17.455 12.790 -16.849 1.00 97.19 470 ALA A CA 1
ATOM 3660 C C . ALA A 1 470 ? 16.846 13.976 -17.605 1.00 97.19 470 ALA A C 1
ATOM 3662 O O . ALA A 1 470 ? 17.517 14.967 -17.876 1.00 97.19 470 ALA A O 1
ATOM 3663 N N . ARG A 1 471 ? 15.554 13.879 -17.948 1.00 95.56 471 ARG A N 1
ATOM 3664 C CA . ARG A 1 471 ? 14.899 14.811 -18.879 1.00 95.56 471 ARG A CA 1
ATOM 3665 C C . ARG A 1 471 ? 13.659 15.492 -18.305 1.00 95.56 471 ARG A C 1
ATOM 3667 O O . ARG A 1 471 ? 13.030 16.283 -19.003 1.00 95.56 471 ARG A O 1
ATOM 3674 N N . GLY A 1 472 ? 13.257 15.181 -17.071 1.00 95.12 472 GLY A N 1
ATOM 3675 C CA . GLY A 1 472 ? 12.063 15.771 -16.458 1.00 95.12 472 GLY A CA 1
ATOM 3676 C C . GLY A 1 472 ? 10.761 15.374 -17.159 1.00 95.12 472 GLY A C 1
ATOM 3677 O O . GLY A 1 472 ? 9.781 16.124 -17.107 1.00 95.12 472 GLY A O 1
ATOM 3678 N N . VAL A 1 473 ? 10.717 14.221 -17.838 1.00 94.50 473 VAL A N 1
ATOM 3679 C CA . VAL A 1 473 ? 9.549 13.763 -18.612 1.00 94.50 473 VAL A CA 1
ATOM 3680 C C . VAL A 1 473 ? 8.962 12.461 -18.077 1.00 94.50 473 VAL A C 1
ATOM 3682 O O . VAL A 1 473 ? 9.680 11.532 -17.735 1.00 94.50 473 VAL A O 1
ATOM 3685 N N . ALA A 1 474 ? 7.633 12.364 -18.051 1.00 93.38 474 ALA A N 1
ATOM 3686 C CA . ALA A 1 474 ? 6.932 11.133 -17.700 1.00 93.38 474 ALA A CA 1
ATOM 3687 C C . ALA A 1 474 ? 6.824 10.219 -18.931 1.00 93.38 474 ALA A C 1
ATOM 3689 O O . ALA A 1 474 ? 5.965 10.425 -19.802 1.00 93.38 474 ALA A O 1
ATOM 3690 N N . ALA A 1 475 ? 7.700 9.218 -19.009 1.00 93.56 475 ALA A N 1
ATOM 3691 C CA . ALA A 1 475 ? 7.643 8.204 -20.055 1.00 93.56 475 ALA A CA 1
ATOM 3692 C C . ALA A 1 475 ? 6.424 7.277 -19.887 1.00 93.56 475 ALA A C 1
ATOM 3694 O O . ALA A 1 475 ? 5.888 7.104 -18.792 1.00 93.56 475 ALA A O 1
ATOM 3695 N N . SER A 1 476 ? 5.964 6.693 -20.991 1.00 91.56 476 SER A N 1
ATOM 3696 C CA . SER A 1 476 ? 4.906 5.680 -21.007 1.00 91.56 476 SER A CA 1
ATOM 3697 C C . SER A 1 476 ? 5.502 4.290 -21.186 1.00 91.56 476 SER A C 1
ATOM 3699 O O . SER A 1 476 ? 6.337 4.122 -22.068 1.00 91.56 476 SER A O 1
ATOM 3701 N N . VAL A 1 477 ? 5.018 3.306 -20.437 1.00 92.38 477 VAL A N 1
ATOM 3702 C CA . VAL A 1 477 ? 5.287 1.878 -20.639 1.00 92.38 477 VAL A CA 1
ATOM 3703 C C . VAL A 1 477 ? 3.940 1.207 -20.874 1.00 92.38 477 VAL A C 1
ATOM 3705 O O . VAL A 1 477 ? 3.012 1.453 -20.106 1.00 92.38 477 VAL A O 1
ATOM 3708 N N . TYR A 1 478 ? 3.804 0.450 -21.959 1.00 89.69 478 TYR A N 1
ATOM 3709 C CA . TYR A 1 478 ? 2.555 -0.221 -22.334 1.00 89.69 478 TYR A CA 1
ATOM 3710 C C . TYR A 1 478 ? 2.835 -1.517 -23.098 1.00 89.69 478 TYR A C 1
ATOM 3712 O O . TYR A 1 478 ? 3.921 -1.690 -23.658 1.00 89.69 478 TYR A O 1
ATOM 3720 N N . ALA A 1 479 ? 1.862 -2.426 -23.106 1.00 89.12 479 ALA A N 1
ATOM 3721 C CA . ALA A 1 479 ? 1.961 -3.695 -23.815 1.00 89.12 479 ALA A CA 1
ATOM 3722 C C . ALA A 1 479 ? 2.079 -3.470 -25.335 1.00 89.12 479 ALA A C 1
ATOM 3724 O O . ALA A 1 479 ? 1.297 -2.733 -25.939 1.00 89.12 479 ALA A O 1
ATOM 3725 N N . GLY A 1 480 ? 3.092 -4.087 -25.938 1.00 88.62 480 GLY A N 1
ATOM 3726 C CA . GLY A 1 480 ? 3.288 -4.205 -27.378 1.00 88.62 480 GLY A CA 1
ATOM 3727 C C . GLY A 1 480 ? 2.733 -5.530 -27.905 1.00 88.62 480 GLY A C 1
ATOM 3728 O O . GLY A 1 480 ? 1.589 -5.892 -27.639 1.00 88.62 480 GLY A O 1
ATOM 3729 N N . ARG A 1 481 ? 3.549 -6.268 -28.665 1.00 87.62 481 ARG A N 1
ATOM 3730 C CA . ARG A 1 481 ? 3.150 -7.551 -29.269 1.00 87.62 481 ARG A CA 1
ATOM 3731 C C . ARG A 1 481 ? 2.868 -8.618 -28.196 1.00 87.62 481 ARG A C 1
ATOM 3733 O O . ARG A 1 481 ? 3.711 -8.786 -27.313 1.00 87.62 481 ARG A O 1
ATOM 3740 N N . PRO A 1 482 ? 1.741 -9.352 -28.283 1.00 87.88 482 PRO A N 1
ATOM 3741 C CA . PRO A 1 482 ? 1.405 -10.398 -27.324 1.00 87.88 482 PRO A CA 1
ATOM 3742 C C . PRO A 1 482 ? 2.347 -11.602 -27.418 1.00 87.88 482 PRO A C 1
ATOM 3744 O O . PRO A 1 482 ? 3.030 -11.811 -28.425 1.00 87.88 482 PRO A O 1
ATOM 3747 N N . ALA A 1 483 ? 2.369 -12.408 -26.355 1.00 87.44 483 ALA A N 1
ATOM 3748 C CA . ALA A 1 483 ? 3.046 -13.699 -26.370 1.00 87.44 483 ALA A CA 1
ATOM 3749 C C . ALA A 1 483 ? 2.422 -14.635 -27.423 1.00 87.44 483 ALA A C 1
ATOM 3751 O O . ALA A 1 483 ? 1.226 -14.561 -27.704 1.00 87.44 483 ALA A O 1
ATOM 3752 N N . GLY A 1 484 ? 3.228 -15.519 -28.009 1.00 87.12 484 GLY A N 1
ATOM 3753 C CA . GLY A 1 484 ? 2.774 -16.405 -29.078 1.00 87.12 484 GLY A CA 1
ATOM 3754 C C . GLY A 1 484 ? 3.897 -17.255 -29.655 1.00 87.12 484 GLY A C 1
ATOM 3755 O O . GLY A 1 484 ? 4.915 -17.483 -29.004 1.00 87.12 484 GLY A O 1
ATOM 3756 N N . SER A 1 485 ? 3.720 -17.716 -30.891 1.00 83.38 485 SER A N 1
ATOM 3757 C CA . SER A 1 485 ? 4.775 -18.369 -31.667 1.00 83.38 485 SER A CA 1
ATOM 3758 C C . SER A 1 485 ? 4.934 -17.670 -33.014 1.00 83.38 485 SER A C 1
ATOM 3760 O O . SER A 1 485 ? 3.966 -17.178 -33.593 1.00 83.38 485 SER A O 1
ATOM 3762 N N . THR A 1 486 ? 6.169 -17.574 -33.497 1.00 82.12 486 THR A N 1
ATOM 3763 C CA . THR A 1 486 ? 6.472 -16.999 -34.811 1.00 82.12 486 THR A CA 1
ATOM 3764 C C . THR A 1 486 ? 7.599 -17.766 -35.488 1.00 82.12 486 THR A C 1
ATOM 3766 O O . THR A 1 486 ? 8.412 -18.408 -34.820 1.00 82.12 486 THR A O 1
ATOM 3769 N N . ALA A 1 487 ? 7.653 -17.712 -36.817 1.00 82.00 487 ALA A N 1
ATOM 3770 C CA . ALA A 1 487 ? 8.721 -18.324 -37.593 1.00 82.00 487 ALA A CA 1
ATOM 3771 C C . ALA A 1 487 ? 9.877 -17.327 -37.758 1.00 82.00 487 ALA A C 1
ATOM 3773 O O . ALA A 1 487 ? 9.748 -16.320 -38.451 1.00 82.00 487 ALA A O 1
ATOM 3774 N N . ILE A 1 488 ? 11.025 -17.614 -37.144 1.00 74.75 488 ILE A N 1
ATOM 3775 C CA . ILE A 1 488 ? 12.260 -16.845 -37.333 1.00 74.75 488 ILE A CA 1
ATOM 3776 C C . ILE A 1 488 ? 13.233 -17.721 -38.115 1.00 74.75 488 ILE A C 1
ATOM 3778 O O . ILE A 1 488 ? 13.718 -18.728 -37.598 1.00 74.75 488 ILE A O 1
ATOM 3782 N N . GLN A 1 489 ? 13.510 -17.340 -39.367 1.00 74.94 489 GLN A N 1
ATOM 3783 C CA . GLN A 1 489 ? 14.403 -18.083 -40.270 1.00 74.94 489 GLN A CA 1
ATOM 3784 C C . GLN A 1 489 ? 14.031 -19.577 -40.371 1.00 74.94 489 GLN A C 1
ATOM 3786 O O . GLN A 1 489 ? 14.873 -20.454 -40.208 1.00 74.94 489 GLN A O 1
ATOM 3791 N N . GLY A 1 490 ? 12.741 -19.873 -40.559 1.00 77.94 490 GLY A N 1
ATOM 3792 C CA . GLY A 1 490 ? 12.234 -21.246 -40.691 1.00 77.94 490 GLY A CA 1
ATOM 3793 C C . GLY A 1 490 ? 12.108 -22.035 -39.381 1.00 77.94 490 GLY A C 1
ATOM 3794 O O . GLY A 1 490 ? 11.626 -23.162 -39.407 1.00 77.94 490 GLY A O 1
ATOM 3795 N N . ARG A 1 491 ? 12.487 -21.462 -38.230 1.00 76.25 491 ARG A N 1
ATOM 3796 C CA . ARG A 1 491 ? 12.309 -22.082 -36.907 1.00 76.25 491 ARG A CA 1
ATOM 3797 C C . ARG A 1 491 ? 11.097 -21.499 -36.198 1.00 76.25 491 ARG A C 1
ATOM 3799 O O . ARG A 1 491 ? 10.981 -20.279 -36.101 1.00 76.25 491 ARG A O 1
ATOM 3806 N N . THR A 1 492 ? 10.242 -22.352 -35.643 1.00 84.44 492 THR A N 1
ATOM 3807 C CA . THR A 1 492 ? 9.173 -21.921 -34.735 1.00 84.44 492 THR A CA 1
ATOM 3808 C C . THR A 1 492 ? 9.786 -21.509 -33.401 1.00 84.44 492 THR A C 1
ATOM 3810 O O . THR A 1 492 ? 10.410 -22.320 -32.718 1.00 84.44 492 THR A O 1
ATOM 3813 N N . VAL A 1 493 ? 9.627 -20.240 -33.036 1.00 83.56 493 VAL A N 1
ATOM 3814 C CA . VAL A 1 493 ? 10.138 -19.665 -31.790 1.00 83.56 493 VAL A CA 1
ATOM 3815 C C . VAL A 1 493 ? 8.970 -19.141 -30.965 1.00 83.56 493 VAL A C 1
ATOM 3817 O O . VAL A 1 493 ? 8.139 -18.384 -31.467 1.00 83.56 493 VAL A O 1
ATOM 3820 N N . ASN A 1 494 ? 8.931 -19.514 -29.686 1.00 84.56 494 ASN A N 1
ATOM 3821 C CA . ASN A 1 494 ? 7.977 -18.962 -28.727 1.00 84.56 494 ASN A CA 1
ATOM 3822 C C . ASN A 1 494 ? 8.405 -17.544 -28.328 1.00 84.56 494 ASN A C 1
ATOM 3824 O O . ASN A 1 494 ? 9.529 -17.326 -27.870 1.00 84.56 494 ASN A O 1
ATOM 3828 N N . THR A 1 495 ? 7.506 -16.578 -28.486 1.00 83.94 495 THR A N 1
ATOM 3829 C CA . THR A 1 495 ? 7.717 -15.171 -28.146 1.00 83.94 495 THR A CA 1
ATOM 3830 C C . THR A 1 495 ? 6.997 -14.821 -26.850 1.00 83.94 495 THR A C 1
ATOM 3832 O O . THR A 1 495 ? 5.880 -15.270 -26.598 1.00 83.94 495 THR A O 1
ATOM 3835 N N . ARG A 1 496 ? 7.635 -13.995 -26.016 1.00 86.44 496 ARG A N 1
ATOM 3836 C CA . ARG A 1 496 ? 7.012 -13.405 -24.820 1.00 86.44 496 ARG A CA 1
ATOM 3837 C C . ARG A 1 496 ? 6.282 -12.109 -25.179 1.00 86.44 496 ARG A C 1
ATOM 3839 O O . ARG A 1 496 ? 6.514 -11.562 -26.254 1.00 86.44 496 ARG A O 1
ATOM 3846 N N . GLN A 1 497 ? 5.454 -11.614 -24.256 1.00 89.19 497 GLN A N 1
ATOM 3847 C CA . GLN A 1 497 ? 4.892 -10.266 -24.333 1.00 89.19 497 GLN A CA 1
ATOM 3848 C C . GLN A 1 497 ? 6.026 -9.239 -24.455 1.00 89.19 497 GLN A C 1
ATOM 3850 O O . GLN A 1 497 ? 6.937 -9.201 -23.626 1.00 89.19 497 GLN A O 1
ATOM 3855 N N . ASP A 1 498 ? 5.950 -8.414 -25.491 1.00 90.50 498 ASP A N 1
ATOM 3856 C CA . ASP A 1 498 ? 6.828 -7.268 -25.705 1.00 90.50 498 ASP A CA 1
ATOM 3857 C C . ASP A 1 498 ? 6.229 -6.034 -25.019 1.00 90.50 498 ASP A C 1
ATOM 3859 O O . ASP A 1 498 ? 5.010 -5.848 -25.025 1.00 90.50 498 ASP A O 1
ATOM 3863 N N . TRP A 1 499 ? 7.061 -5.183 -24.436 1.00 93.75 499 TRP A N 1
ATOM 3864 C CA . TRP A 1 499 ? 6.669 -3.936 -23.787 1.00 93.75 499 TRP A CA 1
ATOM 3865 C C . TRP A 1 499 ? 7.325 -2.766 -24.501 1.00 93.75 499 TRP A C 1
ATOM 3867 O O . TRP A 1 499 ? 8.480 -2.845 -24.907 1.00 93.75 499 TRP A O 1
ATOM 3877 N N . ILE A 1 500 ? 6.599 -1.659 -24.635 1.00 94.44 500 ILE A N 1
ATOM 3878 C CA . ILE A 1 500 ? 7.078 -0.475 -25.345 1.00 94.44 500 ILE A CA 1
ATOM 3879 C C . ILE A 1 500 ? 7.248 0.676 -24.360 1.00 94.44 500 ILE A C 1
ATOM 3881 O O . ILE A 1 500 ? 6.293 1.113 -23.718 1.00 94.44 500 ILE A O 1
ATOM 3885 N N . LEU A 1 501 ? 8.464 1.210 -24.298 1.00 95.75 501 LEU A N 1
ATOM 3886 C CA . LEU A 1 501 ? 8.789 2.477 -23.659 1.00 95.75 501 LEU A CA 1
ATOM 3887 C C . LEU A 1 501 ? 8.602 3.603 -24.676 1.00 95.75 501 LEU A C 1
ATOM 3889 O O . LEU A 1 501 ? 9.116 3.536 -25.787 1.00 95.75 501 LEU A O 1
ATOM 3893 N N . GLY A 1 502 ? 7.895 4.661 -24.293 1.00 95.25 502 GLY A N 1
ATOM 3894 C CA . GLY A 1 502 ? 7.723 5.879 -25.079 1.00 95.25 502 GLY A CA 1
ATOM 3895 C C . GLY A 1 502 ? 8.151 7.102 -24.281 1.00 95.25 502 GLY A C 1
ATOM 3896 O O . GLY A 1 502 ? 7.505 7.450 -23.294 1.00 95.25 502 GLY A O 1
ATOM 3897 N N . ILE A 1 503 ? 9.210 7.779 -24.720 1.00 95.88 503 ILE A N 1
ATOM 3898 C CA . ILE A 1 503 ? 9.734 8.981 -24.067 1.00 95.88 503 ILE A CA 1
ATOM 3899 C C . ILE A 1 503 ? 9.284 10.201 -24.876 1.00 95.88 503 ILE A C 1
ATOM 3901 O O . ILE A 1 503 ? 9.765 10.405 -25.998 1.00 95.88 503 ILE A O 1
ATOM 3905 N N . PRO A 1 504 ? 8.340 11.004 -24.355 1.00 94.38 504 PRO A N 1
ATOM 3906 C CA . PRO A 1 504 ? 7.841 12.163 -25.074 1.00 94.38 504 PRO A CA 1
ATOM 3907 C C . PRO A 1 504 ? 8.874 13.303 -25.069 1.00 94.38 504 PRO A C 1
ATOM 3909 O O . PRO A 1 504 ? 9.670 13.404 -24.137 1.00 94.38 504 PRO A O 1
ATOM 3912 N N . PRO A 1 505 ? 8.816 14.227 -26.045 1.00 91.94 505 PRO A N 1
ATOM 3913 C CA . PRO A 1 505 ? 9.691 15.403 -26.060 1.00 91.94 505 PRO A CA 1
ATOM 3914 C C . PRO A 1 505 ? 9.352 16.402 -24.944 1.00 91.94 505 PRO A C 1
ATOM 3916 O O . PRO A 1 505 ? 10.163 17.253 -24.601 1.00 91.94 505 PRO A O 1
ATOM 3919 N N . ARG A 1 506 ? 8.124 16.344 -24.411 1.00 91.50 506 ARG A N 1
ATOM 3920 C CA . ARG A 1 506 ? 7.640 17.175 -23.303 1.00 91.50 506 ARG A CA 1
ATOM 3921 C C . ARG A 1 506 ? 6.419 16.552 -22.631 1.00 91.50 506 ARG A C 1
ATOM 3923 O O . ARG A 1 506 ? 5.676 15.788 -23.248 1.00 91.50 506 ARG A O 1
ATOM 3930 N N . ASN A 1 507 ? 6.141 16.966 -21.397 1.00 90.44 507 ASN A N 1
ATOM 3931 C CA . ASN A 1 507 ? 4.947 16.545 -20.664 1.00 90.44 507 ASN A CA 1
ATOM 3932 C C . ASN A 1 507 ? 3.678 17.238 -21.185 1.00 90.44 507 ASN A C 1
ATOM 3934 O O . ASN A 1 507 ? 3.440 18.420 -20.912 1.00 90.44 507 ASN A O 1
ATOM 3938 N N . VAL A 1 508 ? 2.834 16.483 -21.894 1.00 82.94 508 VAL A N 1
ATOM 3939 C CA . VAL A 1 508 ? 1.519 16.954 -22.361 1.00 82.94 508 VAL A CA 1
ATOM 3940 C C . VAL A 1 508 ? 0.457 16.754 -21.276 1.00 82.94 508 VAL A C 1
ATOM 3942 O O . VAL A 1 508 ? -0.097 17.733 -20.775 1.00 82.94 508 VAL A O 1
ATOM 3945 N N . SER A 1 509 ? 0.204 15.500 -20.877 1.00 81.81 509 SER A N 1
ATOM 3946 C CA . SER A 1 509 ? -0.804 15.154 -19.862 1.00 81.81 509 SER A CA 1
ATOM 3947 C C . SER A 1 509 ? -0.259 15.109 -18.439 1.00 81.81 509 SER A C 1
ATOM 3949 O O . SER A 1 509 ? -0.959 15.555 -17.533 1.00 81.81 509 SER A O 1
ATOM 3951 N N . ALA A 1 510 ? 0.957 14.596 -18.242 1.00 89.31 510 ALA A N 1
ATOM 3952 C CA . ALA A 1 510 ? 1.583 14.475 -16.927 1.00 89.31 510 ALA A CA 1
ATOM 3953 C C . ALA A 1 510 ? 2.020 15.830 -16.345 1.00 89.31 510 ALA A C 1
ATOM 3955 O O . ALA A 1 510 ? 2.268 16.803 -17.068 1.00 89.31 510 ALA A O 1
ATOM 3956 N N . MET A 1 511 ? 2.152 15.897 -15.025 1.00 90.88 511 MET A N 1
ATOM 3957 C CA . MET A 1 511 ? 2.744 17.033 -14.320 1.00 90.88 511 MET A CA 1
ATOM 3958 C C . MET A 1 511 ? 4.032 16.587 -13.652 1.00 90.88 511 MET A C 1
ATOM 3960 O O . MET A 1 511 ? 4.063 15.524 -13.051 1.00 90.88 511 MET A O 1
ATOM 3964 N N . MET A 1 512 ? 5.069 17.410 -13.756 1.00 92.25 512 MET A N 1
ATOM 3965 C CA . MET A 1 512 ? 6.262 17.253 -12.936 1.00 92.25 512 MET A CA 1
ATOM 3966 C C . MET A 1 512 ? 6.169 18.273 -11.810 1.00 92.25 512 MET A C 1
ATOM 3968 O O . MET A 1 512 ? 5.996 19.468 -12.089 1.00 92.25 512 MET A O 1
ATOM 3972 N N . LEU A 1 513 ? 6.184 17.773 -10.580 1.00 91.06 513 LEU A N 1
ATOM 3973 C CA . LEU A 1 513 ? 6.228 18.538 -9.341 1.00 91.06 513 LEU A CA 1
ATOM 3974 C C . LEU A 1 513 ? 7.462 18.098 -8.540 1.00 91.06 513 LEU A C 1
ATOM 3976 O O . LEU A 1 513 ? 8.215 17.218 -8.954 1.00 91.06 513 LEU A O 1
ATOM 3980 N N . ASN A 1 514 ? 7.673 18.750 -7.407 1.00 86.88 514 ASN A N 1
ATOM 3981 C CA . ASN A 1 514 ? 8.814 18.564 -6.515 1.00 86.88 514 ASN A CA 1
ATOM 3982 C C . ASN A 1 514 ? 8.845 17.136 -5.939 1.00 86.88 514 ASN A C 1
ATOM 3984 O O . ASN A 1 514 ? 9.911 16.568 -5.744 1.00 86.88 514 ASN A O 1
ATOM 3988 N N . ASP A 1 515 ? 7.662 16.563 -5.715 1.00 84.25 515 ASP A N 1
ATOM 3989 C CA . ASP A 1 515 ? 7.398 15.209 -5.214 1.00 84.25 515 ASP A CA 1
ATOM 3990 C C . ASP A 1 515 ? 7.282 14.166 -6.351 1.00 84.25 515 ASP A C 1
ATOM 3992 O O . ASP A 1 515 ? 6.772 13.064 -6.160 1.00 84.25 515 ASP A O 1
ATOM 3996 N N . GLY A 1 516 ? 7.744 14.500 -7.561 1.00 91.94 516 GLY A N 1
ATOM 3997 C CA . GLY A 1 516 ? 7.839 13.577 -8.690 1.00 91.94 516 GLY A CA 1
ATOM 3998 C C . GLY A 1 516 ? 6.779 13.764 -9.777 1.00 91.94 516 GLY A C 1
ATOM 3999 O O . GLY A 1 516 ? 6.237 14.853 -10.007 1.00 91.94 516 GLY A O 1
ATOM 4000 N N . ALA A 1 517 ? 6.531 12.687 -10.524 1.00 94.12 517 ALA A N 1
ATOM 4001 C CA . ALA A 1 517 ? 5.663 12.704 -11.691 1.00 94.12 517 ALA A CA 1
ATOM 4002 C C . ALA A 1 517 ? 4.229 12.355 -11.310 1.00 94.12 517 ALA A C 1
ATOM 4004 O O . ALA A 1 517 ? 3.939 11.283 -10.795 1.00 94.12 517 ALA A O 1
ATOM 4005 N N . TRP A 1 518 ? 3.305 13.232 -11.668 1.00 94.00 518 TRP A N 1
ATOM 4006 C CA . TRP A 1 518 ? 1.875 13.030 -11.516 1.00 94.00 518 TRP A CA 1
ATOM 4007 C C . TRP A 1 518 ? 1.268 12.655 -12.861 1.00 94.00 518 TRP A C 1
ATOM 4009 O O . TRP A 1 518 ? 1.325 13.418 -13.835 1.00 94.00 518 TRP A O 1
ATOM 4019 N N . LYS A 1 519 ? 0.671 11.468 -12.925 1.00 92.25 519 LYS A N 1
ATOM 4020 C CA . LYS A 1 519 ? 0.273 10.790 -14.159 1.00 92.25 519 LYS A CA 1
ATOM 4021 C C . LYS A 1 519 ? -1.237 10.595 -14.152 1.00 92.25 519 LYS A C 1
ATOM 4023 O O . LYS A 1 519 ? -1.801 10.071 -13.201 1.00 92.25 519 LYS A O 1
ATOM 4028 N N . LYS A 1 520 ? -1.906 11.060 -15.207 1.00 90.81 520 LYS A N 1
ATOM 4029 C CA . LYS A 1 520 ? -3.372 11.037 -15.275 1.00 90.81 520 LYS A CA 1
ATOM 4030 C C . LYS A 1 520 ? -3.876 9.604 -15.446 1.00 90.81 520 LYS A C 1
ATOM 4032 O O . LYS A 1 520 ? -3.434 8.935 -16.385 1.00 90.81 520 LYS A O 1
ATOM 4037 N N . VAL A 1 521 ? -4.823 9.193 -14.607 1.00 89.56 521 VAL A N 1
ATOM 4038 C CA . VAL A 1 521 ? -5.580 7.946 -14.769 1.00 89.56 521 VAL A CA 1
ATOM 4039 C C . VAL A 1 521 ? -6.577 8.127 -15.908 1.00 89.56 521 VAL A C 1
ATOM 4041 O O . VAL A 1 521 ? -7.328 9.108 -15.952 1.00 89.56 521 VAL A O 1
ATOM 4044 N N . ARG A 1 522 ? -6.540 7.212 -16.873 1.00 88.00 522 ARG A N 1
ATOM 4045 C CA . ARG A 1 522 ? -7.313 7.286 -18.120 1.00 88.00 522 ARG A CA 1
ATOM 4046 C C . ARG A 1 522 ? -8.432 6.266 -18.180 1.00 88.00 522 ARG A C 1
ATOM 4048 O O . ARG A 1 522 ? -9.432 6.542 -18.835 1.00 88.00 522 ARG A O 1
ATOM 4055 N N . LYS A 1 523 ? -8.251 5.120 -17.532 1.00 86.44 523 LYS A N 1
ATOM 4056 C CA . LYS A 1 523 ? -9.181 4.004 -17.606 1.00 86.44 523 LYS A CA 1
ATOM 4057 C C . LYS A 1 523 ? -9.101 3.181 -16.327 1.00 86.44 523 LYS A C 1
ATOM 4059 O O . LYS A 1 523 ? -8.031 3.055 -15.736 1.00 86.44 523 LYS A O 1
ATOM 4064 N N . ILE A 1 524 ? -10.258 2.681 -15.915 1.00 83.75 524 ILE A N 1
ATOM 4065 C CA . ILE A 1 524 ? -10.418 1.696 -14.852 1.00 83.75 524 ILE A CA 1
ATOM 4066 C C . ILE A 1 524 ? -11.375 0.653 -15.407 1.00 83.75 524 ILE A C 1
ATOM 4068 O O . ILE A 1 524 ? -12.450 1.017 -15.887 1.00 83.75 524 ILE A O 1
ATOM 4072 N N . GLU A 1 525 ? -10.990 -0.613 -15.373 1.00 83.88 525 GLU A N 1
ATOM 4073 C CA . GLU A 1 525 ? -11.832 -1.706 -15.855 1.00 83.88 525 GLU A CA 1
ATOM 4074 C C . GLU A 1 525 ? -11.799 -2.890 -14.896 1.00 83.88 525 GLU A C 1
ATOM 4076 O O . GLU A 1 525 ? -10.764 -3.180 -14.307 1.00 83.88 525 GLU A O 1
ATOM 4081 N N . ALA A 1 526 ? -12.928 -3.574 -14.722 1.00 78.81 526 ALA A N 1
ATOM 4082 C CA . ALA A 1 526 ? -12.953 -4.841 -14.001 1.00 78.81 526 ALA A CA 1
ATOM 4083 C C . ALA A 1 526 ? -12.296 -5.923 -14.869 1.00 78.81 526 ALA A C 1
ATOM 4085 O O . ALA A 1 526 ? -12.622 -6.044 -16.049 1.00 78.81 526 ALA A O 1
ATOM 4086 N N . THR A 1 527 ? -11.388 -6.708 -14.289 1.00 78.31 527 THR A N 1
ATOM 4087 C CA . THR A 1 527 ? -10.590 -7.712 -15.026 1.00 78.31 527 THR A CA 1
ATOM 4088 C C . THR A 1 527 ? -10.802 -9.145 -14.536 1.00 78.31 527 THR A C 1
ATOM 4090 O O . THR A 1 527 ? -10.027 -10.034 -14.873 1.00 78.31 527 THR A O 1
ATOM 4093 N N . GLY A 1 528 ? -11.881 -9.379 -13.784 1.00 77.12 528 GLY A N 1
ATOM 4094 C CA . GLY A 1 528 ? -12.194 -10.676 -13.186 1.00 77.12 528 GLY A CA 1
ATOM 4095 C C . GLY A 1 528 ? -11.522 -10.847 -11.829 1.00 77.12 528 GLY A C 1
ATOM 4096 O O . GLY A 1 528 ? -11.338 -9.869 -11.104 1.00 77.12 528 GLY A O 1
ATOM 4097 N N . GLU A 1 529 ? -11.178 -12.084 -11.488 1.00 78.31 529 GLU A N 1
ATOM 4098 C CA . GLU A 1 529 ? -10.471 -12.424 -10.256 1.00 78.31 529 GLU A CA 1
ATOM 4099 C C . GLU A 1 529 ? -9.004 -12.739 -10.542 1.00 78.31 529 GLU A C 1
ATOM 4101 O O . GLU A 1 529 ? -8.668 -13.330 -11.569 1.00 78.31 529 GLU A O 1
ATOM 4106 N N . ALA A 1 530 ? -8.126 -12.343 -9.629 1.00 71.50 530 ALA A N 1
ATOM 4107 C CA . ALA A 1 530 ? -6.712 -12.679 -9.674 1.00 71.50 530 ALA A CA 1
ATOM 4108 C C . ALA A 1 530 ? -6.237 -13.068 -8.280 1.00 71.50 530 ALA A C 1
ATOM 4110 O O . ALA A 1 530 ? -6.790 -12.604 -7.286 1.00 71.50 530 ALA A O 1
ATOM 4111 N N . GLU A 1 531 ? -5.195 -13.890 -8.216 1.00 79.69 531 GLU A N 1
ATOM 4112 C CA . GLU A 1 531 ? -4.423 -14.084 -6.993 1.00 79.69 531 GLU A CA 1
ATOM 4113 C C . GLU A 1 531 ? -3.833 -12.733 -6.564 1.00 79.69 531 GLU A C 1
ATOM 4115 O O . GLU A 1 531 ? -3.285 -12.017 -7.405 1.00 79.69 531 GLU A O 1
ATOM 4120 N N . VAL A 1 532 ? -3.959 -12.352 -5.294 1.00 75.06 532 VAL A N 1
ATOM 4121 C CA . VAL A 1 532 ? -3.554 -11.031 -4.801 1.00 75.06 532 VAL A CA 1
ATOM 4122 C C . VAL A 1 532 ? -2.650 -11.097 -3.573 1.00 75.06 532 VAL A C 1
ATOM 4124 O O . VAL A 1 532 ? -2.716 -12.017 -2.759 1.00 75.06 532 VAL A O 1
ATOM 4127 N N . TRP A 1 533 ? -1.819 -10.071 -3.430 1.00 77.88 533 TRP A N 1
ATOM 4128 C CA . TRP A 1 533 ? -0.805 -9.925 -2.397 1.00 77.88 533 TRP A CA 1
ATOM 4129 C C . TRP A 1 533 ? -0.896 -8.548 -1.731 1.00 77.88 533 TRP A C 1
ATOM 4131 O O . TRP A 1 533 ? -1.340 -7.571 -2.344 1.00 77.88 533 TRP A O 1
ATOM 4141 N N . ASP A 1 534 ? -0.467 -8.475 -0.475 1.00 72.44 534 ASP A N 1
ATOM 4142 C CA . ASP A 1 534 ? -0.390 -7.244 0.320 1.00 72.44 534 ASP A CA 1
ATOM 4143 C C . ASP A 1 534 ? 0.996 -7.120 0.967 1.00 72.44 534 ASP A C 1
ATOM 4145 O O . ASP A 1 534 ? 1.601 -8.131 1.338 1.00 72.44 534 ASP A O 1
ATOM 4149 N N . LEU A 1 535 ? 1.488 -5.887 1.109 1.00 70.25 535 LEU A N 1
ATOM 4150 C CA . LEU A 1 535 ? 2.752 -5.582 1.778 1.00 70.25 535 LEU A CA 1
ATOM 4151 C C . LEU A 1 535 ? 2.500 -4.659 2.964 1.00 70.25 535 LEU A C 1
ATOM 4153 O O . LEU A 1 535 ? 1.776 -3.672 2.858 1.00 70.25 535 LEU A O 1
ATOM 4157 N N . GLN A 1 536 ? 3.169 -4.938 4.077 1.00 63.75 536 GLN A N 1
ATOM 4158 C CA . GLN A 1 536 ? 3.267 -4.003 5.189 1.00 63.75 536 GLN A CA 1
ATOM 4159 C C . GLN A 1 536 ? 4.631 -3.324 5.163 1.00 63.75 536 GLN A C 1
ATOM 4161 O O . GLN A 1 536 ? 5.663 -3.988 5.077 1.00 63.75 536 GLN A O 1
ATOM 4166 N N . VAL A 1 537 ? 4.628 -1.996 5.232 1.00 63.19 537 VAL A N 1
ATOM 4167 C CA . VAL A 1 537 ? 5.819 -1.155 5.080 1.00 63.19 537 VAL A CA 1
ATOM 4168 C C . VAL A 1 537 ? 5.950 -0.252 6.292 1.00 63.19 537 VAL A C 1
ATOM 4170 O O . VAL A 1 537 ? 4.994 0.424 6.658 1.00 63.19 537 VAL A O 1
ATOM 4173 N N . GLU A 1 538 ? 7.141 -0.240 6.879 1.00 59.69 538 GLU A N 1
ATOM 4174 C CA . GLU A 1 538 ? 7.488 0.527 8.072 1.00 59.69 538 GLU A CA 1
ATOM 4175 C C . GLU A 1 538 ? 7.233 2.035 7.900 1.00 59.69 538 GLU A C 1
ATOM 4177 O O . GLU A 1 538 ? 7.751 2.675 6.976 1.00 59.69 538 GLU A O 1
ATOM 4182 N N . GLY A 1 539 ? 6.487 2.620 8.838 1.00 64.19 539 GLY A N 1
ATOM 4183 C CA . GLY A 1 539 ? 6.300 4.064 8.973 1.00 64.19 539 GLY A CA 1
ATOM 4184 C C . GLY A 1 539 ? 5.344 4.677 7.951 1.00 64.19 539 GLY A C 1
ATOM 4185 O O . GLY A 1 539 ? 4.241 5.062 8.300 1.00 64.19 539 GLY A O 1
ATOM 4186 N N . ASP A 1 540 ? 5.762 4.815 6.691 1.00 61.94 540 ASP A N 1
ATOM 4187 C CA . ASP A 1 540 ? 5.022 5.608 5.685 1.00 61.94 540 ASP A CA 1
ATOM 4188 C C . ASP A 1 540 ? 3.813 4.870 5.092 1.00 61.94 540 ASP A C 1
ATOM 4190 O O . ASP A 1 540 ? 3.145 5.408 4.204 1.00 61.94 540 ASP A O 1
ATOM 4194 N N . GLU A 1 541 ? 3.625 3.610 5.487 1.00 67.75 541 GLU A N 1
ATOM 4195 C CA . GLU A 1 541 ? 2.496 2.748 5.138 1.00 67.75 541 GLU A CA 1
ATOM 4196 C C . GLU A 1 541 ? 2.115 2.744 3.649 1.00 67.75 541 GLU A C 1
ATOM 4198 O O . GLU A 1 541 ? 0.945 2.720 3.263 1.00 67.75 541 GLU A O 1
ATOM 4203 N N . SER A 1 542 ? 3.127 2.808 2.786 1.00 78.62 542 SER A N 1
ATOM 4204 C CA . SER A 1 542 ? 2.949 2.939 1.345 1.00 78.62 542 SER A CA 1
ATOM 4205 C C . SER A 1 542 ? 4.160 2.439 0.581 1.00 78.62 542 SER A C 1
ATOM 4207 O O . SER A 1 542 ? 5.277 2.403 1.099 1.00 78.62 542 SER A O 1
ATOM 4209 N N . PHE A 1 543 ? 3.953 2.102 -0.687 1.00 90.94 543 PHE A N 1
ATOM 4210 C CA . PHE A 1 543 ? 5.024 1.687 -1.584 1.00 90.94 543 PHE A CA 1
ATOM 4211 C C . PHE A 1 543 ? 4.695 2.004 -3.044 1.00 90.94 543 PHE A C 1
ATOM 4213 O O . PHE A 1 543 ? 3.546 2.263 -3.406 1.00 90.94 543 PHE A O 1
ATOM 4220 N N . VAL A 1 544 ? 5.718 2.008 -3.898 1.00 93.06 544 VAL A N 1
ATOM 4221 C CA . VAL A 1 544 ? 5.564 2.166 -5.349 1.00 93.06 544 VAL A CA 1
ATOM 4222 C C . VAL A 1 544 ? 5.339 0.805 -6.007 1.00 93.06 544 VAL A C 1
ATOM 4224 O O . VAL A 1 544 ? 6.208 -0.067 -5.960 1.00 93.06 544 VAL A O 1
ATOM 4227 N N . ALA A 1 545 ? 4.210 0.666 -6.698 1.00 90.81 545 ALA A N 1
ATOM 4228 C CA . ALA A 1 545 ? 3.855 -0.485 -7.518 1.00 90.81 545 ALA A CA 1
ATOM 4229 C C . ALA A 1 545 ? 3.455 -0.057 -8.937 1.00 90.81 545 ALA A C 1
ATOM 4231 O O . ALA A 1 545 ? 2.735 0.923 -9.123 1.00 90.81 545 ALA A O 1
ATOM 4232 N N . GLU A 1 546 ? 3.959 -0.761 -9.955 1.00 89.69 546 GLU A N 1
ATOM 4233 C CA . GLU A 1 546 ? 3.714 -0.497 -11.387 1.00 89.69 546 GLU A CA 1
ATOM 4234 C C . GLU A 1 546 ? 3.948 0.970 -11.796 1.00 89.69 546 GLU A C 1
ATOM 4236 O O . GLU A 1 546 ? 3.353 1.507 -12.734 1.00 89.69 546 GLU A O 1
ATOM 4241 N N . GLY A 1 547 ? 4.845 1.644 -11.073 1.00 87.38 547 GLY A N 1
ATOM 4242 C CA . GLY A 1 547 ? 5.164 3.045 -11.281 1.00 87.38 547 GLY A CA 1
ATOM 4243 C C . GLY A 1 547 ? 4.169 4.025 -10.659 1.00 87.38 547 GLY A C 1
ATOM 4244 O O . GLY A 1 547 ? 4.114 5.160 -11.124 1.00 87.38 547 GLY A O 1
ATOM 4245 N N . CYS A 1 548 ? 3.384 3.662 -9.649 1.00 90.06 548 CYS A N 1
ATOM 4246 C CA . CYS A 1 548 ? 2.682 4.639 -8.816 1.00 90.06 548 CYS A CA 1
ATOM 4247 C C . CYS A 1 548 ? 2.575 4.215 -7.350 1.00 90.06 548 CYS A C 1
ATOM 4249 O O . CYS A 1 548 ? 2.779 3.058 -7.011 1.00 90.06 548 CYS A O 1
ATOM 4251 N N . VAL A 1 549 ? 2.277 5.176 -6.483 1.00 89.25 549 VAL A N 1
ATOM 4252 C CA . VAL A 1 549 ? 2.202 4.986 -5.031 1.00 89.25 549 VAL A CA 1
ATOM 4253 C C . VAL A 1 549 ? 0.845 4.435 -4.586 1.00 89.25 549 VAL A C 1
ATOM 4255 O O . VAL A 1 549 ? -0.197 4.971 -4.983 1.00 89.25 549 VAL A O 1
ATOM 4258 N N . VAL A 1 550 ? 0.885 3.452 -3.683 1.00 83.19 550 VAL A N 1
ATOM 4259 C CA . VAL A 1 550 ? -0.275 2.811 -3.045 1.00 83.19 550 VAL A CA 1
ATOM 4260 C C . VAL A 1 550 ? -0.137 2.688 -1.510 1.00 83.19 550 VAL A C 1
ATOM 4262 O O . VAL A 1 550 ? 0.967 2.890 -1.011 1.00 83.19 550 VAL A O 1
ATOM 4265 N N . HIS A 1 551 ? -1.226 2.405 -0.770 1.00 69.69 551 HIS A N 1
ATOM 4266 C CA . HIS A 1 551 ? -1.319 2.465 0.715 1.00 69.69 551 HIS A CA 1
ATOM 4267 C C . HIS A 1 551 ? -1.691 1.134 1.417 1.00 69.69 551 HIS A C 1
ATOM 4269 O O . HIS A 1 551 ? -2.321 0.274 0.800 1.00 69.69 551 HIS A O 1
ATOM 4275 N N . ASN A 1 552 ? -1.423 1.039 2.735 1.00 56.56 552 ASN A N 1
ATOM 4276 C CA . ASN A 1 552 ? -1.765 -0.073 3.654 1.00 56.56 552 ASN A CA 1
ATOM 4277 C C . ASN A 1 552 ? -3.119 0.194 4.427 1.00 56.56 552 ASN A C 1
ATOM 4279 O O . ASN A 1 552 ? -3.949 0.930 3.920 1.00 56.56 552 ASN A O 1
ATOM 4283 N N . CYS A 1 553 ? -3.479 -0.413 5.580 1.00 41.66 553 CYS A N 1
ATOM 4284 C CA . CYS A 1 553 ? -4.680 -0.064 6.442 1.00 41.66 553 CYS A CA 1
ATOM 4285 C C . CYS A 1 553 ? -4.658 -0.881 7.763 1.00 41.66 553 CYS A C 1
ATOM 4287 O O . CYS A 1 553 ? -4.049 -1.947 7.617 1.00 41.66 553 CYS A O 1
ATOM 4289 N N . PRO A 1 554 ? -5.125 -0.399 8.967 1.00 43.78 554 PRO A N 1
ATOM 4290 C CA . PRO A 1 554 ? -5.850 -1.089 10.131 1.00 43.78 554 PRO A CA 1
ATOM 4291 C C . PRO A 1 554 ? -6.891 -0.275 11.026 1.00 43.78 554 PRO A C 1
ATOM 4293 O O . PRO A 1 554 ? -7.252 0.831 10.649 1.00 43.78 554 PRO A O 1
ATOM 4296 N N . LEU A 1 555 ? -7.356 -0.802 12.212 1.00 45.12 555 LEU A N 1
ATOM 4297 C CA . LEU A 1 555 ? -8.209 -0.183 13.305 1.00 45.12 555 LEU A CA 1
ATOM 4298 C C . LEU A 1 555 ? -7.444 0.736 14.293 1.00 45.12 555 LEU A C 1
ATOM 4300 O O . LEU A 1 555 ? -6.374 0.352 14.764 1.00 45.12 555 LEU A O 1
ATOM 4304 N N . GLN A 1 556 ? -8.064 1.854 14.707 1.00 63.44 556 GLN A N 1
ATOM 4305 C CA . GLN A 1 556 ? -7.426 3.007 15.363 1.00 63.44 556 GLN A CA 1
ATOM 4306 C C . GLN A 1 556 ? -7.161 2.893 16.888 1.00 63.44 556 GLN A C 1
ATOM 4308 O O . GLN A 1 556 ? -8.102 2.790 17.676 1.00 63.44 556 GLN A O 1
ATOM 4313 N N . LEU A 1 557 ? -5.905 3.029 17.330 1.00 78.19 557 LEU A N 1
ATOM 4314 C CA . LEU A 1 557 ? -5.446 3.010 18.730 1.00 78.19 557 LEU A CA 1
ATOM 4315 C C . LEU A 1 557 ? -6.019 4.153 19.563 1.00 78.19 557 LEU A C 1
ATOM 4317 O O . LEU A 1 557 ? -6.378 3.941 20.718 1.00 78.19 557 LEU A O 1
ATOM 4321 N N . GLU A 1 558 ? -6.153 5.351 18.993 1.00 84.62 558 GLU A N 1
ATOM 4322 C CA . GLU A 1 558 ? -6.634 6.525 19.730 1.00 84.62 558 GLU A CA 1
ATOM 4323 C C . GLU A 1 558 ? -8.055 6.345 20.301 1.00 84.62 558 GLU A C 1
ATOM 4325 O O . GLU A 1 558 ? -8.370 6.876 21.366 1.00 84.62 558 GLU A O 1
ATOM 4330 N N . VAL A 1 559 ? -8.903 5.539 19.651 1.00 86.31 559 VAL A N 1
ATOM 4331 C CA . VAL A 1 559 ? -10.237 5.189 20.172 1.00 86.31 559 VAL A CA 1
ATOM 4332 C C . VAL A 1 559 ? -10.108 4.417 21.485 1.00 86.31 559 VAL A C 1
ATOM 4334 O O . VAL A 1 559 ? -10.737 4.759 22.486 1.00 86.31 559 VAL A O 1
ATOM 4337 N N . ILE A 1 560 ? -9.248 3.399 21.488 1.00 89.44 560 ILE A N 1
ATOM 4338 C CA . ILE A 1 560 ? -8.981 2.537 22.642 1.00 89.44 560 ILE A CA 1
ATOM 4339 C C . ILE A 1 560 ? -8.331 3.357 23.762 1.00 89.44 560 ILE A C 1
ATOM 4341 O O . ILE A 1 560 ? -8.741 3.266 24.922 1.00 89.44 560 ILE A O 1
ATOM 4345 N N . ARG A 1 561 ? -7.364 4.210 23.403 1.00 92.38 561 ARG A N 1
ATOM 4346 C CA . ARG A 1 561 ? -6.583 5.045 24.324 1.00 92.38 561 ARG A CA 1
ATOM 4347 C C . ARG A 1 561 ? -7.480 5.910 25.202 1.00 92.38 561 ARG A C 1
ATOM 4349 O O . ARG A 1 561 ? -7.250 5.986 26.408 1.00 92.38 561 ARG A O 1
ATOM 4356 N N . ARG A 1 562 ? -8.532 6.503 24.628 1.00 94.38 562 ARG A N 1
ATOM 4357 C CA . ARG A 1 562 ? -9.516 7.322 25.359 1.00 94.38 562 ARG A CA 1
ATOM 4358 C C . ARG A 1 562 ? -10.352 6.503 26.330 1.00 94.38 562 ARG A C 1
ATOM 4360 O O . ARG A 1 562 ? -10.501 6.903 27.482 1.00 94.38 562 ARG A O 1
ATOM 4367 N N . CYS A 1 563 ? -10.872 5.358 25.889 1.00 94.88 563 CYS A N 1
ATOM 4368 C CA . CYS A 1 563 ? -11.698 4.487 26.725 1.00 94.88 563 CYS A CA 1
ATOM 4369 C C . CYS A 1 563 ? -10.932 3.982 27.954 1.00 94.88 563 CYS A C 1
ATOM 4371 O O . CYS A 1 563 ? -11.424 4.114 29.074 1.00 94.88 563 CYS A O 1
ATOM 4373 N N . VAL A 1 564 ? -9.710 3.470 27.762 1.00 95.75 564 VAL A N 1
ATOM 4374 C CA . VAL A 1 564 ? -8.861 2.999 28.870 1.00 95.75 564 VAL A CA 1
ATOM 4375 C C . VAL A 1 564 ? -8.552 4.148 29.827 1.00 95.75 564 VAL A C 1
ATOM 4377 O O . VAL A 1 564 ? -8.755 4.019 31.036 1.00 95.75 564 VAL A O 1
ATOM 4380 N N . LYS A 1 565 ? -8.153 5.307 29.294 1.00 94.56 565 LYS A N 1
ATOM 4381 C CA . LYS A 1 565 ? -7.755 6.458 30.106 1.00 94.56 565 LYS A CA 1
ATOM 4382 C C . LYS A 1 565 ? -8.914 7.038 30.926 1.00 94.56 565 LYS A C 1
ATOM 4384 O O . LYS A 1 565 ? -8.678 7.516 32.030 1.00 94.56 565 LYS A O 1
ATOM 4389 N N . LEU A 1 566 ? -10.149 6.996 30.427 1.00 94.38 566 LEU A N 1
ATOM 4390 C CA . LEU A 1 566 ? -11.318 7.522 31.141 1.00 94.38 566 LEU A CA 1
ATOM 4391 C C . LEU A 1 566 ? -11.870 6.567 32.201 1.00 94.38 566 LEU A C 1
ATOM 4393 O O . LEU A 1 566 ? -12.215 7.013 33.294 1.00 94.38 566 LEU A O 1
ATOM 4397 N N . TYR A 1 567 ? -11.971 5.278 31.876 1.00 95.75 567 TYR A N 1
ATOM 4398 C CA . TYR A 1 567 ? -12.789 4.335 32.646 1.00 95.75 567 TYR A CA 1
ATOM 4399 C C . TYR A 1 567 ? -11.985 3.346 33.495 1.00 95.75 567 TYR A C 1
ATOM 4401 O O . TYR A 1 567 ? -12.580 2.476 34.128 1.00 95.75 567 TYR A O 1
ATOM 4409 N N . THR A 1 568 ? -10.654 3.481 33.543 1.00 96.38 568 THR A N 1
ATOM 4410 C CA . THR A 1 568 ? -9.801 2.665 34.423 1.00 96.38 568 THR A CA 1
ATOM 4411 C C . THR A 1 568 ? -8.737 3.463 35.155 1.00 96.38 568 THR A C 1
ATOM 4413 O O . THR A 1 568 ? -8.170 4.414 34.612 1.00 96.38 568 THR A O 1
ATOM 4416 N N . SER A 1 569 ? -8.409 3.011 36.360 1.00 95.00 569 SER A N 1
ATOM 4417 C CA . SER A 1 569 ? -7.219 3.392 37.120 1.00 95.00 569 SER A CA 1
ATOM 4418 C C . SER A 1 569 ? -5.993 2.588 36.657 1.00 95.00 569 SER A C 1
ATOM 4420 O O . SER A 1 569 ? -6.140 1.464 36.175 1.00 95.00 569 SER A O 1
ATOM 4422 N N . PRO A 1 570 ? -4.763 3.107 36.812 1.00 92.94 570 PRO A N 1
ATOM 4423 C CA . PRO A 1 570 ? -3.553 2.300 36.643 1.00 92.94 570 PRO A CA 1
ATOM 4424 C C . PRO A 1 570 ? -3.598 1.010 37.480 1.00 92.94 570 PRO A C 1
ATOM 4426 O O . PRO A 1 570 ? -4.094 1.014 38.606 1.00 92.94 570 PRO A O 1
ATOM 4429 N N . GLY A 1 571 ? -3.093 -0.092 36.926 1.00 93.38 571 GLY A N 1
ATOM 4430 C CA . GLY A 1 571 ? -3.119 -1.428 37.533 1.00 93.38 571 GLY A CA 1
ATOM 4431 C C . GLY A 1 571 ? -4.438 -2.199 37.382 1.00 93.38 571 GLY A C 1
ATOM 4432 O O . GLY A 1 571 ? -4.477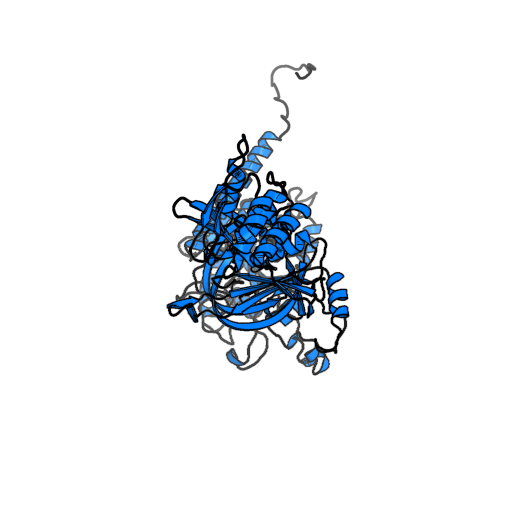 -3.396 37.662 1.00 93.38 571 GLY A O 1
ATOM 4433 N N . GLU A 1 572 ? -5.512 -1.566 36.911 1.00 96.62 572 GLU A N 1
ATOM 4434 C CA . GLU A 1 572 ? -6.785 -2.249 36.651 1.00 96.62 572 GLU A CA 1
ATOM 4435 C C . GLU A 1 572 ? -6.745 -3.095 35.373 1.00 96.62 572 GLU A C 1
ATOM 4437 O O . GLU A 1 572 ? -5.866 -2.927 34.528 1.00 96.62 572 GLU A O 1
ATOM 4442 N N . THR A 1 573 ? -7.690 -4.028 35.236 1.00 97.25 573 THR A N 1
ATOM 4443 C CA . THR A 1 573 ? -7.698 -5.021 34.153 1.00 97.25 573 THR A CA 1
ATOM 4444 C C . THR A 1 573 ? -8.683 -4.663 33.044 1.00 97.25 573 THR A C 1
ATOM 4446 O O . THR A 1 573 ? -9.894 -4.599 33.271 1.00 97.25 573 THR A O 1
ATOM 4449 N N . VAL A 1 574 ? -8.166 -4.503 31.823 1.00 97.62 574 VAL A N 1
ATOM 4450 C CA . VAL A 1 574 ? -8.934 -4.267 30.594 1.00 97.62 574 VAL A CA 1
ATOM 4451 C C . VAL A 1 574 ? -9.155 -5.582 29.847 1.00 97.62 574 VAL A C 1
ATOM 4453 O O . VAL A 1 574 ? -8.215 -6.326 29.580 1.00 97.62 574 VAL A O 1
ATOM 4456 N N . LEU A 1 575 ? -10.404 -5.857 29.487 1.00 97.19 575 LEU A N 1
ATOM 4457 C CA . LEU A 1 575 ? -10.828 -7.028 28.734 1.00 97.19 575 LEU A CA 1
ATOM 4458 C C . LEU A 1 575 ? -11.068 -6.684 27.258 1.00 97.19 575 LEU A C 1
ATOM 4460 O O . LEU A 1 575 ? -11.817 -5.755 26.956 1.00 97.19 575 LEU A O 1
ATOM 4464 N N . ASP A 1 576 ? -10.530 -7.506 26.359 1.00 93.75 576 ASP A N 1
ATOM 4465 C CA . ASP A 1 576 ? -10.945 -7.569 24.955 1.00 93.75 576 ASP A CA 1
ATOM 4466 C C . ASP A 1 576 ? -11.364 -8.999 24.561 1.00 93.75 576 ASP A C 1
ATOM 4468 O O . ASP A 1 576 ? -10.518 -9.869 24.333 1.00 93.75 576 ASP A O 1
ATOM 4472 N N . PRO A 1 577 ? -12.671 -9.292 24.482 1.00 90.12 577 PRO A N 1
ATOM 4473 C CA . PRO A 1 577 ? -13.166 -10.619 24.116 1.00 90.12 577 PRO A CA 1
ATOM 4474 C C . PRO A 1 577 ? -12.921 -11.003 22.651 1.00 90.12 577 PRO A C 1
ATOM 4476 O O . PRO A 1 577 ? -13.059 -12.177 22.314 1.00 90.12 577 PRO A O 1
ATOM 4479 N N . PHE A 1 578 ? -12.577 -10.029 21.803 1.00 85.69 578 PHE A N 1
ATOM 4480 C CA . PHE A 1 578 ? -12.291 -10.186 20.378 1.00 85.69 578 PHE A CA 1
ATOM 4481 C C . PHE A 1 578 ? -10.926 -9.548 20.077 1.00 85.69 578 PHE A C 1
ATOM 4483 O O . PHE A 1 578 ? -10.808 -8.648 19.244 1.00 85.69 578 PHE A O 1
ATOM 4490 N N . MET A 1 579 ? -9.902 -10.001 20.811 1.00 80.44 579 MET A N 1
ATOM 4491 C CA . MET A 1 579 ? -8.614 -9.316 20.985 1.00 80.44 579 MET A CA 1
ATOM 4492 C C . MET A 1 579 ? -7.869 -9.049 19.678 1.00 80.44 579 MET A C 1
ATOM 4494 O O . MET A 1 579 ? -7.057 -8.118 19.595 1.00 80.44 579 MET A O 1
ATOM 4498 N N . GLY A 1 580 ? -8.109 -9.864 18.652 1.00 77.19 580 GLY A N 1
ATOM 4499 C CA . GLY A 1 580 ? -7.422 -9.736 17.390 1.00 77.19 580 GLY A CA 1
ATOM 4500 C C . GLY A 1 580 ? -5.921 -9.841 17.610 1.00 77.19 580 GLY A C 1
ATOM 4501 O O . GLY A 1 580 ? -5.386 -10.772 18.201 1.00 77.19 580 GLY A O 1
ATOM 4502 N N . ILE A 1 581 ? -5.236 -8.798 17.176 1.00 71.12 581 ILE A N 1
ATOM 4503 C CA . ILE A 1 581 ? -3.775 -8.683 17.204 1.00 71.12 581 ILE A CA 1
ATOM 4504 C C . ILE A 1 581 ? -3.262 -7.862 18.390 1.00 71.12 581 ILE A C 1
ATOM 4506 O O . ILE A 1 581 ? -2.119 -7.404 18.393 1.00 71.12 581 ILE A O 1
ATOM 4510 N N . GLY A 1 582 ? -4.124 -7.663 19.388 1.00 83.81 582 GLY A N 1
ATOM 4511 C CA . GLY A 1 582 ? -3.748 -7.112 20.679 1.00 83.81 582 GLY A CA 1
ATOM 4512 C C . GLY A 1 582 ? -3.823 -5.594 20.791 1.00 83.81 582 GLY A C 1
ATOM 4513 O O . GLY A 1 582 ? -3.239 -5.072 21.728 1.00 83.81 582 GLY A O 1
ATOM 4514 N N . SER A 1 583 ? -4.529 -4.868 19.912 1.00 82.56 583 SER A N 1
ATOM 4515 C CA . SER A 1 583 ? -4.607 -3.392 19.985 1.00 82.56 583 SER A CA 1
ATOM 4516 C C . SER A 1 583 ? -5.095 -2.889 21.344 1.00 82.56 583 SER A C 1
ATOM 4518 O O . SER A 1 583 ? -4.499 -1.975 21.912 1.00 82.56 583 SER A O 1
ATOM 4520 N N . THR A 1 584 ? -6.130 -3.521 21.904 1.00 89.94 584 THR A N 1
ATOM 4521 C CA . THR A 1 584 ? -6.640 -3.172 23.236 1.00 89.94 584 THR A CA 1
ATOM 4522 C C . THR A 1 584 ? -5.632 -3.477 24.331 1.00 89.94 584 THR A C 1
ATOM 4524 O O . THR A 1 584 ? -5.364 -2.631 25.182 1.00 89.94 584 THR A O 1
ATOM 4527 N N . ALA A 1 585 ? -5.042 -4.671 24.291 1.00 90.56 585 ALA A N 1
ATOM 4528 C CA . ALA A 1 585 ? -4.076 -5.105 25.287 1.00 90.56 585 ALA A CA 1
ATOM 4529 C C . ALA A 1 585 ? -2.795 -4.256 25.256 1.00 90.56 585 ALA A C 1
ATOM 4531 O O . ALA A 1 585 ? -2.287 -3.874 26.305 1.00 90.56 585 ALA A O 1
ATOM 4532 N N . TYR A 1 586 ? -2.326 -3.884 24.067 1.00 88.31 586 TYR A N 1
ATOM 4533 C CA . TYR A 1 586 ? -1.170 -3.017 23.875 1.00 88.31 586 TYR A CA 1
ATOM 4534 C C . TYR A 1 586 ? -1.397 -1.647 24.502 1.00 88.31 586 TYR A C 1
ATOM 4536 O O . TYR A 1 586 ? -0.569 -1.190 25.281 1.00 88.31 586 TYR A O 1
ATOM 4544 N N . VAL A 1 587 ? -2.536 -1.012 24.213 1.00 89.81 587 VAL A N 1
ATOM 4545 C CA . VAL A 1 587 ? -2.869 0.309 24.764 1.00 89.81 587 VAL A CA 1
ATOM 4546 C C . VAL A 1 587 ? -3.111 0.243 26.274 1.00 89.81 587 VAL A C 1
ATOM 4548 O O . VAL A 1 587 ? -2.743 1.164 27.000 1.00 89.81 587 VAL A O 1
ATOM 4551 N N . ALA A 1 588 ? -3.705 -0.842 26.777 1.00 92.56 588 ALA A N 1
ATOM 4552 C CA . ALA A 1 588 ? -3.850 -1.050 28.214 1.00 92.56 588 ALA A CA 1
ATOM 4553 C C . ALA A 1 588 ? -2.477 -1.109 28.903 1.00 92.56 588 ALA A C 1
ATOM 4555 O O . ALA A 1 588 ? -2.247 -0.354 29.848 1.00 92.56 588 ALA A O 1
ATOM 4556 N N . ILE A 1 589 ? -1.549 -1.920 28.382 1.00 90.50 589 ILE A N 1
ATOM 4557 C CA . ILE A 1 589 ? -0.181 -2.023 28.906 1.00 90.50 589 ILE A CA 1
ATOM 4558 C C . ILE A 1 589 ? 0.557 -0.686 28.777 1.00 90.50 589 ILE A C 1
ATOM 4560 O O . ILE A 1 589 ? 1.118 -0.235 29.768 1.00 90.50 589 ILE A O 1
ATOM 4564 N N . GLU A 1 590 ? 0.486 -0.012 27.620 1.00 89.44 590 GLU A N 1
ATOM 4565 C CA . GLU A 1 590 ? 1.043 1.337 27.386 1.00 89.44 590 GLU A CA 1
ATOM 4566 C C . GLU A 1 590 ? 0.627 2.324 28.484 1.00 89.44 590 GLU A C 1
ATOM 4568 O O . GLU A 1 590 ? 1.421 3.145 28.937 1.00 89.44 590 GLU A O 1
ATOM 4573 N N . GLN A 1 591 ? -0.616 2.224 28.954 1.00 90.38 591 GLN A N 1
ATOM 4574 C CA . GLN A 1 591 ? -1.146 3.077 30.009 1.00 90.38 591 GLN A CA 1
ATOM 4575 C C . GLN A 1 591 ? -0.929 2.522 31.427 1.00 90.38 591 GLN A C 1
ATOM 4577 O O . GLN A 1 591 ? -1.468 3.074 32.385 1.00 90.38 591 GLN A O 1
ATOM 4582 N N . GLY A 1 592 ? -0.168 1.446 31.611 1.00 90.25 592 GLY A N 1
ATOM 4583 C CA . GLY A 1 592 ? 0.075 0.839 32.920 1.00 90.25 592 GLY A CA 1
ATOM 4584 C C . GLY A 1 592 ? -1.149 0.126 33.502 1.00 90.25 592 GLY A C 1
ATOM 4585 O O . GLY A 1 592 ? -1.365 0.159 34.712 1.00 90.25 592 GLY A O 1
ATOM 4586 N N . ARG A 1 593 ? -1.994 -0.464 32.651 1.00 94.94 593 ARG A N 1
ATOM 4587 C CA . ARG A 1 593 ? -3.107 -1.351 33.025 1.00 94.94 593 ARG A CA 1
ATOM 4588 C C . ARG A 1 593 ? -2.759 -2.799 32.683 1.00 94.94 593 ARG A C 1
ATOM 4590 O O . ARG A 1 593 ? -1.932 -3.072 31.817 1.00 94.94 593 ARG A O 1
ATOM 4597 N N . ASN A 1 594 ? -3.433 -3.729 33.347 1.00 95.31 594 ASN A N 1
ATOM 4598 C CA . ASN A 1 594 ? -3.412 -5.137 32.974 1.00 95.31 594 ASN A CA 1
ATOM 4599 C C . ASN A 1 594 ? -4.358 -5.375 31.793 1.00 95.31 594 ASN A C 1
ATOM 4601 O O . ASN A 1 594 ? -5.348 -4.661 31.622 1.00 95.31 594 ASN A O 1
ATOM 4605 N N . ALA A 1 595 ? -4.083 -6.404 30.996 1.00 94.38 595 ALA A N 1
ATOM 4606 C CA . ALA A 1 595 ? -4.927 -6.778 29.872 1.00 94.38 595 ALA A CA 1
ATOM 4607 C C . ALA A 1 595 ? -5.240 -8.271 29.887 1.00 94.38 595 ALA A C 1
ATOM 4609 O O . ALA A 1 595 ? -4.366 -9.099 30.138 1.00 94.38 595 ALA A O 1
ATOM 4610 N N . VAL A 1 596 ? -6.483 -8.608 29.563 1.00 94.81 596 VAL A N 1
ATOM 4611 C CA . VAL A 1 596 ? -6.904 -9.969 29.240 1.00 94.81 596 VAL A CA 1
ATOM 4612 C C . VAL A 1 596 ? -7.628 -9.922 27.910 1.00 94.81 596 VAL A C 1
ATOM 4614 O O . VAL A 1 596 ? -8.479 -9.063 27.692 1.00 94.81 596 VAL A O 1
ATOM 4617 N N . GLY A 1 597 ? -7.345 -10.865 27.023 1.00 91.81 597 GLY A N 1
ATOM 4618 C CA . GLY A 1 597 ? -8.130 -10.995 25.812 1.00 91.81 597 GLY A CA 1
ATOM 4619 C C . GLY A 1 597 ? -8.227 -12.421 25.318 1.00 91.81 597 GLY A C 1
ATOM 4620 O O . GLY A 1 597 ? -7.436 -13.287 25.692 1.00 91.81 597 GLY A O 1
ATOM 4621 N N . PHE A 1 598 ? -9.249 -12.656 24.507 1.00 89.44 598 PHE A N 1
ATOM 4622 C CA . PHE A 1 598 ? -9.505 -13.942 23.877 1.00 89.44 598 PHE A CA 1
ATOM 4623 C C . PHE A 1 598 ? -9.351 -13.788 22.374 1.00 89.44 598 PHE A C 1
ATOM 4625 O O . PHE A 1 598 ? -9.810 -12.809 21.789 1.00 89.44 598 PHE A O 1
ATOM 4632 N N . GLU A 1 599 ? -8.705 -14.767 21.759 1.00 84.00 599 GLU A N 1
ATOM 4633 C CA . GLU A 1 599 ? -8.518 -14.808 20.322 1.00 84.00 599 GLU A CA 1
ATOM 4634 C C . GLU A 1 599 ? -8.617 -16.255 19.848 1.00 84.00 599 GLU A C 1
ATOM 4636 O O . GLU A 1 599 ? -7.999 -17.149 20.426 1.00 84.00 599 GLU A O 1
ATOM 4641 N N . LEU A 1 600 ? -9.435 -16.484 18.822 1.00 76.88 600 LEU A N 1
ATOM 4642 C CA . LEU A 1 600 ? -9.694 -17.819 18.290 1.00 76.88 600 LEU A CA 1
ATOM 4643 C C . LEU A 1 600 ? -8.639 -18.230 17.261 1.00 76.88 600 LEU A C 1
ATOM 4645 O O . LEU A 1 600 ? -8.346 -19.418 17.131 1.00 76.88 600 LEU A O 1
ATOM 4649 N N . LYS A 1 601 ? -8.080 -17.267 16.518 1.00 61.94 601 LYS A N 1
ATOM 4650 C CA . LYS A 1 601 ? -7.079 -17.526 15.483 1.00 61.94 601 LYS A CA 1
ATOM 4651 C C . LYS A 1 601 ? -5.687 -17.555 16.103 1.00 61.94 601 LYS A C 1
ATOM 4653 O O . LYS A 1 601 ? -5.173 -16.540 16.570 1.00 61.94 601 LYS A O 1
ATOM 4658 N N . GLU A 1 602 ? -5.035 -18.712 16.035 1.00 71.56 602 GLU A N 1
ATOM 4659 C CA . GLU A 1 602 ? -3.687 -18.920 16.585 1.00 71.56 602 GLU A CA 1
ATOM 4660 C C . GLU A 1 602 ? -2.667 -17.916 16.031 1.00 71.56 602 GLU A C 1
ATOM 4662 O O . GLU A 1 602 ? -1.809 -17.405 16.747 1.00 71.56 602 GLU A O 1
ATOM 4667 N N . SER A 1 603 ? -2.807 -17.558 14.761 1.00 56.66 603 SER A N 1
ATOM 4668 C CA . SER A 1 603 ? -1.978 -16.565 14.097 1.00 56.66 603 SER A CA 1
ATOM 4669 C C . SER A 1 603 ? -2.198 -15.147 14.652 1.00 56.66 603 SER A C 1
ATOM 4671 O O . SER A 1 603 ? -1.208 -14.444 14.869 1.00 56.66 603 SER A O 1
ATOM 4673 N N . TYR A 1 604 ? -3.447 -14.732 14.946 1.00 65.25 604 TYR A N 1
ATOM 4674 C CA . TYR A 1 604 ? -3.776 -13.460 15.644 1.00 65.25 604 TYR A CA 1
ATOM 4675 C C . TYR A 1 604 ? -3.180 -13.440 17.035 1.00 65.25 604 TYR A C 1
ATOM 4677 O O . TYR A 1 604 ? -2.489 -12.487 17.391 1.00 65.25 604 TYR A O 1
ATOM 4685 N N . HIS A 1 605 ? -3.360 -14.532 17.766 1.00 78.88 605 HIS A N 1
ATOM 4686 C CA . HIS A 1 605 ? -2.806 -14.701 19.094 1.00 78.88 605 HIS A CA 1
ATOM 4687 C C . HIS A 1 605 ? -1.270 -14.587 19.098 1.00 78.88 605 HIS A C 1
ATOM 4689 O O . HIS A 1 605 ? -0.712 -13.813 19.873 1.00 78.88 605 HIS A O 1
ATOM 4695 N N . ALA A 1 606 ? -0.575 -15.279 18.190 1.00 71.62 606 ALA A N 1
ATOM 4696 C CA . ALA A 1 606 ? 0.886 -15.243 18.103 1.00 71.62 606 ALA A CA 1
ATOM 4697 C C . ALA A 1 606 ? 1.428 -13.836 17.809 1.00 71.62 606 ALA A C 1
ATOM 4699 O O . ALA A 1 606 ? 2.465 -13.433 18.337 1.00 71.62 606 ALA A O 1
ATOM 4700 N N . LEU A 1 607 ? 0.734 -13.076 16.965 1.00 66.75 607 LEU A N 1
ATOM 4701 C CA . LEU A 1 607 ? 1.099 -11.696 16.693 1.00 66.75 607 LEU A CA 1
ATOM 4702 C C . LEU A 1 607 ? 0.773 -10.764 17.863 1.00 66.75 607 LEU A C 1
ATOM 4704 O O . LEU A 1 607 ? 1.589 -9.899 18.176 1.00 66.75 607 LEU A O 1
ATOM 4708 N N . ALA A 1 608 ? -0.383 -10.941 18.506 1.00 78.69 608 ALA A N 1
ATOM 4709 C CA . ALA A 1 608 ? -0.734 -10.194 19.704 1.00 78.69 608 ALA A CA 1
ATOM 4710 C C . ALA A 1 608 ? 0.369 -10.345 20.756 1.00 78.69 608 ALA A C 1
ATOM 4712 O O . ALA A 1 608 ? 0.877 -9.339 21.236 1.00 78.69 608 ALA A O 1
ATOM 4713 N N . LEU A 1 609 ? 0.839 -11.571 21.016 1.00 83.69 609 LEU A N 1
ATOM 4714 C CA . LEU A 1 609 ? 1.962 -11.816 21.927 1.00 83.69 609 LEU A CA 1
ATOM 4715 C C . LEU A 1 609 ? 3.221 -11.032 21.536 1.00 83.69 609 LEU A C 1
ATOM 4717 O O . LEU A 1 609 ? 3.797 -10.364 22.385 1.00 83.69 609 LEU A O 1
ATOM 4721 N N . ARG A 1 610 ? 3.611 -11.022 20.254 1.00 77.75 610 ARG A N 1
ATOM 4722 C CA . ARG A 1 610 ? 4.778 -10.243 19.791 1.00 77.75 610 ARG A CA 1
ATOM 4723 C C . ARG A 1 610 ? 4.616 -8.741 20.014 1.00 77.75 610 ARG A C 1
ATOM 4725 O O . ARG A 1 610 ? 5.567 -8.080 20.425 1.00 77.75 610 ARG A O 1
ATOM 4732 N N . ASN A 1 611 ? 3.433 -8.203 19.726 1.00 77.62 611 ASN A N 1
ATOM 4733 C CA . ASN A 1 611 ? 3.137 -6.787 19.934 1.00 77.62 611 ASN A CA 1
ATOM 4734 C C . ASN A 1 611 ? 3.192 -6.427 21.427 1.00 77.62 611 ASN A C 1
ATOM 4736 O O . ASN A 1 611 ? 3.748 -5.390 21.783 1.00 77.62 611 ASN A O 1
ATOM 4740 N N . LEU A 1 612 ? 2.676 -7.299 22.298 1.00 84.44 612 LEU A N 1
ATOM 4741 C CA . LEU A 1 612 ? 2.703 -7.108 23.750 1.00 84.44 612 LEU A CA 1
ATOM 4742 C C . LEU A 1 612 ? 4.118 -7.250 24.328 1.00 84.44 612 LEU A C 1
ATOM 4744 O O . LEU A 1 612 ? 4.518 -6.425 25.142 1.00 84.44 612 LEU A O 1
ATOM 4748 N N . GLU A 1 613 ? 4.902 -8.231 23.872 1.00 81.94 613 GLU A N 1
ATOM 4749 C CA . GLU A 1 613 ? 6.311 -8.399 24.258 1.00 81.94 613 GLU A CA 1
ATOM 4750 C C . GLU A 1 613 ? 7.152 -7.178 23.873 1.00 81.94 613 GLU A C 1
ATOM 4752 O O . GLU A 1 613 ? 7.983 -6.720 24.657 1.00 81.94 613 GLU A O 1
ATOM 4757 N N . LYS A 1 614 ? 6.937 -6.634 22.668 1.00 77.00 614 LYS A N 1
ATOM 4758 C CA . LYS A 1 614 ? 7.602 -5.407 22.218 1.00 77.00 614 LYS A CA 1
ATOM 4759 C C . LYS A 1 614 ? 7.269 -4.240 23.148 1.00 77.00 614 LYS A C 1
ATOM 4761 O O . LYS A 1 614 ? 8.181 -3.558 23.602 1.00 77.00 614 LYS A O 1
ATOM 4766 N N . GLN A 1 615 ? 5.989 -4.056 23.465 1.00 82.19 615 GLN A N 1
ATOM 4767 C CA . GLN A 1 615 ? 5.546 -2.968 24.331 1.00 82.19 615 GLN A CA 1
ATOM 4768 C C . GLN A 1 615 ? 6.099 -3.085 25.754 1.00 82.19 615 GLN A C 1
ATOM 4770 O O . GLN A 1 615 ? 6.517 -2.087 26.334 1.00 82.19 615 GLN A O 1
ATOM 4775 N N . GLN A 1 616 ? 6.135 -4.297 26.316 1.00 77.56 616 GLN A N 1
ATOM 4776 C CA . GLN A 1 616 ? 6.721 -4.532 27.638 1.00 77.56 616 GLN A CA 1
ATOM 4777 C C . GLN A 1 616 ? 8.202 -4.148 27.671 1.00 77.56 616 GLN A C 1
ATOM 4779 O O . GLN A 1 616 ? 8.616 -3.441 28.583 1.00 77.56 616 GLN A O 1
ATOM 4784 N N . ARG A 1 617 ? 8.974 -4.526 26.644 1.00 77.12 617 ARG A N 1
ATOM 4785 C CA . ARG A 1 617 ? 10.389 -4.137 26.533 1.00 77.12 617 ARG A CA 1
ATOM 4786 C C . ARG A 1 617 ? 10.570 -2.626 26.428 1.00 77.12 617 ARG A C 1
ATOM 4788 O O . ARG A 1 617 ? 11.414 -2.076 27.118 1.00 77.12 617 ARG A O 1
ATOM 4795 N N . GLU A 1 618 ? 9.762 -1.951 25.610 1.00 75.38 618 GLU A N 1
ATOM 4796 C CA . GLU A 1 618 ? 9.824 -0.488 25.475 1.00 75.38 618 GLU A CA 1
ATOM 4797 C C . GLU A 1 618 ? 9.517 0.223 26.805 1.00 75.38 618 GLU A C 1
ATOM 4799 O O . GLU A 1 618 ? 10.153 1.226 27.132 1.00 75.38 618 GLU A O 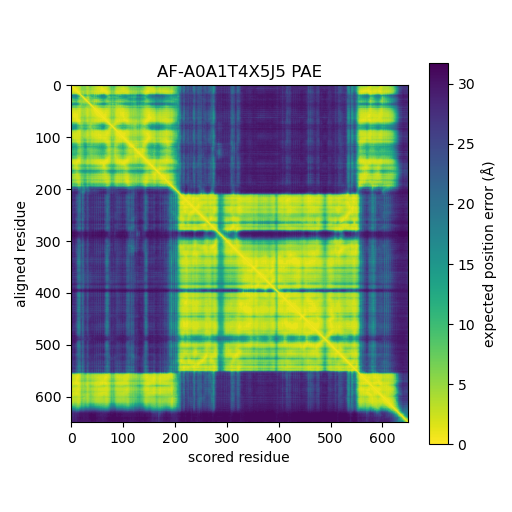1
ATOM 4804 N N . MET A 1 619 ? 8.594 -0.316 27.608 1.00 73.56 619 MET A N 1
ATOM 4805 C CA . MET A 1 619 ? 8.310 0.201 28.949 1.00 73.56 619 MET A CA 1
ATOM 4806 C C . MET A 1 619 ? 9.421 -0.090 29.963 1.00 73.56 619 MET A C 1
ATOM 4808 O O . MET A 1 619 ? 9.722 0.774 30.784 1.00 73.56 619 MET A O 1
ATOM 4812 N N . GLU A 1 620 ? 10.030 -1.276 29.919 1.00 74.75 620 GLU A N 1
ATOM 4813 C CA . GLU A 1 620 ? 11.182 -1.623 30.758 1.00 74.75 620 GLU A CA 1
ATOM 4814 C C . GLU A 1 620 ? 12.380 -0.718 30.442 1.00 74.75 620 GLU A C 1
ATOM 4816 O O . GLU A 1 620 ? 12.963 -0.132 31.355 1.00 74.75 620 GLU A O 1
ATOM 4821 N N . ASP A 1 621 ? 12.693 -0.518 29.160 1.00 69.44 621 ASP A N 1
ATOM 4822 C CA . ASP A 1 621 ? 13.771 0.366 28.707 1.00 69.44 621 ASP A CA 1
ATOM 4823 C C . ASP A 1 621 ? 13.524 1.826 29.130 1.00 69.44 621 ASP A C 1
ATOM 4825 O O . ASP A 1 621 ? 14.443 2.507 29.600 1.00 69.44 621 ASP A O 1
ATOM 4829 N N . ALA A 1 622 ? 12.279 2.306 29.023 1.00 65.94 622 ALA A N 1
ATOM 4830 C CA . ALA A 1 622 ? 11.894 3.638 29.485 1.00 65.94 622 ALA A CA 1
ATOM 4831 C C . ALA A 1 622 ? 12.022 3.783 31.012 1.00 65.94 622 ALA A C 1
ATOM 4833 O O . ALA A 1 622 ? 12.581 4.769 31.487 1.00 65.94 622 ALA A O 1
ATOM 4834 N N . ALA A 1 623 ? 11.581 2.785 31.785 1.00 64.75 623 ALA A N 1
ATOM 4835 C CA . ALA A 1 623 ? 11.698 2.791 33.243 1.00 64.75 623 ALA A CA 1
ATOM 4836 C C . ALA A 1 623 ? 13.163 2.753 33.712 1.00 64.75 623 ALA A C 1
ATOM 4838 O O . ALA A 1 623 ? 13.520 3.417 34.686 1.00 64.75 623 ALA A O 1
ATOM 4839 N N . VAL A 1 624 ? 14.026 2.014 33.008 1.00 60.56 624 VAL A N 1
ATOM 4840 C CA . VAL A 1 624 ? 15.472 1.970 33.264 1.00 60.56 624 VAL A CA 1
ATOM 4841 C C . VAL A 1 624 ? 16.119 3.320 32.941 1.00 60.56 624 VAL A C 1
ATOM 4843 O O . VAL A 1 624 ? 16.900 3.828 33.745 1.00 60.56 624 VAL A O 1
ATOM 4846 N N . SER A 1 625 ? 15.762 3.941 31.813 1.00 53.38 625 SER A N 1
ATOM 4847 C CA . SER A 1 625 ? 16.209 5.294 31.454 1.00 53.38 625 SER A CA 1
ATOM 4848 C C . SER A 1 625 ? 15.783 6.338 32.492 1.00 53.38 625 SER A C 1
ATOM 4850 O O . SER A 1 625 ? 16.594 7.180 32.883 1.00 53.38 625 SER A O 1
ATOM 4852 N N . ASP A 1 626 ? 14.546 6.262 32.987 1.00 54.59 626 ASP A N 1
ATOM 4853 C CA . ASP A 1 626 ? 14.051 7.157 34.033 1.00 54.59 626 ASP A CA 1
ATOM 4854 C C . ASP A 1 626 ? 14.816 6.954 35.350 1.00 54.59 626 ASP A C 1
ATOM 4856 O O . ASP A 1 626 ? 15.198 7.940 35.984 1.00 54.59 626 ASP A O 1
ATOM 4860 N N . LEU A 1 627 ? 15.163 5.708 35.704 1.00 48.91 627 LEU A N 1
ATOM 4861 C CA . LEU A 1 627 ? 15.988 5.381 36.876 1.00 48.91 627 LEU A CA 1
ATOM 4862 C C . LEU A 1 627 ? 17.391 6.009 36.807 1.00 48.91 627 LEU A C 1
ATOM 4864 O O . LEU A 1 627 ? 17.922 6.442 37.828 1.00 48.91 627 LEU A O 1
ATOM 4868 N N . PHE A 1 628 ? 17.981 6.075 35.608 1.00 50.97 628 PHE A N 1
ATOM 4869 C CA . PHE A 1 628 ? 19.283 6.710 35.363 1.00 50.97 628 PHE A CA 1
ATOM 4870 C C . PHE A 1 628 ? 19.212 8.236 35.180 1.00 50.97 628 PHE A C 1
ATOM 4872 O O . PHE A 1 628 ? 20.254 8.892 35.170 1.00 50.97 628 PHE A O 1
ATOM 4879 N N . SER A 1 629 ? 18.011 8.808 35.046 1.00 42.66 629 SER A N 1
ATOM 4880 C CA . SER A 1 629 ? 17.790 10.252 34.873 1.00 42.66 629 SER A CA 1
ATOM 4881 C C . SER A 1 629 ? 17.294 10.969 36.135 1.00 42.66 629 SER A C 1
ATOM 4883 O O . SER A 1 629 ? 17.201 12.200 36.151 1.00 42.66 629 SER A O 1
ATOM 4885 N N . LEU A 1 630 ? 17.031 10.230 37.217 1.00 36.53 630 LEU A N 1
ATOM 4886 C CA . LEU A 1 630 ? 16.816 10.827 38.530 1.00 36.53 630 LEU A CA 1
ATOM 4887 C C . LEU A 1 630 ? 18.092 11.575 38.957 1.00 36.53 630 LEU A C 1
ATOM 4889 O O . LEU A 1 630 ? 19.169 10.972 38.984 1.00 36.53 630 LEU A O 1
ATOM 4893 N N . PRO A 1 631 ? 18.022 12.870 39.323 1.00 38.84 631 PRO A N 1
ATOM 4894 C CA . PRO A 1 631 ? 19.143 13.499 39.997 1.00 38.84 631 PRO A CA 1
ATOM 4895 C C . PRO A 1 631 ? 19.403 12.698 41.272 1.00 38.84 631 PRO A C 1
ATOM 4897 O O . PRO A 1 631 ? 18.470 12.417 42.026 1.00 38.84 631 PRO A O 1
ATOM 4900 N N . VAL A 1 632 ? 20.662 12.320 41.498 1.00 38.06 632 VAL A N 1
ATOM 4901 C CA . VAL A 1 632 ? 21.120 11.739 42.762 1.00 38.06 632 VAL A CA 1
ATOM 4902 C C . VAL A 1 632 ? 20.792 12.751 43.863 1.00 38.06 632 VAL A C 1
ATOM 4904 O O . VAL A 1 632 ? 21.552 13.682 44.121 1.00 38.06 632 VAL A O 1
ATOM 4907 N N . LEU A 1 633 ? 19.614 12.622 44.474 1.00 33.59 633 LEU A N 1
ATOM 4908 C CA . LEU A 1 633 ? 19.280 13.315 45.707 1.00 33.59 633 LEU A CA 1
ATOM 4909 C C . LEU A 1 633 ? 20.208 12.722 46.760 1.00 33.59 633 LEU A C 1
ATOM 4911 O O . LEU A 1 633 ? 20.172 11.521 47.021 1.00 33.59 633 LEU A O 1
ATOM 4915 N N . GLY A 1 634 ? 21.109 13.575 47.245 1.00 31.86 634 GLY A N 1
ATOM 4916 C CA . GLY A 1 634 ? 22.279 13.207 48.027 1.00 31.86 634 GLY A CA 1
ATOM 4917 C C . GLY A 1 634 ? 21.994 12.195 49.131 1.00 31.86 634 GLY A C 1
ATOM 4918 O O . GLY A 1 634 ? 20.976 12.249 49.820 1.00 31.86 634 GLY A O 1
ATOM 4919 N N . THR A 1 635 ? 22.949 11.288 49.308 1.00 30.62 635 THR A N 1
ATOM 4920 C CA . THR A 1 635 ? 23.073 10.449 50.496 1.00 30.62 635 THR A CA 1
ATOM 4921 C C . THR A 1 635 ? 23.015 11.327 51.743 1.00 30.62 635 THR A C 1
ATOM 4923 O O . THR A 1 635 ? 23.896 12.158 51.968 1.00 30.62 635 THR A O 1
ATOM 4926 N N . LEU A 1 636 ? 21.965 11.153 52.544 1.00 30.77 636 LEU A N 1
ATOM 4927 C CA . LEU A 1 636 ? 21.883 11.707 53.887 1.00 30.77 636 LEU A CA 1
ATOM 4928 C C . LEU A 1 636 ? 22.794 10.850 54.774 1.00 30.77 636 LEU A C 1
ATOM 4930 O O . LEU A 1 636 ? 22.421 9.743 55.157 1.00 30.77 636 LEU A O 1
ATOM 4934 N N . ASP A 1 637 ? 24.010 11.332 55.029 1.00 31.05 637 ASP A N 1
ATOM 4935 C CA . ASP A 1 637 ? 24.932 10.699 55.971 1.00 31.05 637 ASP A CA 1
ATOM 4936 C C . ASP A 1 637 ? 24.488 11.058 57.395 1.00 31.05 637 ASP A C 1
ATOM 4938 O O . ASP A 1 637 ? 24.642 12.191 57.868 1.00 31.05 637 ASP A O 1
ATOM 4942 N N . ILE A 1 638 ? 23.830 10.105 58.052 1.00 37.72 638 ILE A N 1
ATOM 4943 C CA . ILE A 1 638 ? 23.434 10.199 59.456 1.00 37.72 638 ILE A CA 1
ATOM 4944 C C . ILE A 1 638 ? 24.684 9.878 60.274 1.00 37.72 638 ILE A C 1
ATOM 4946 O O . ILE A 1 638 ? 24.788 8.769 60.767 1.00 37.72 638 ILE A O 1
ATOM 4950 N N . ASP A 1 639 ? 25.651 10.801 60.310 1.00 34.56 639 ASP A N 1
ATOM 4951 C CA . ASP A 1 639 ? 26.687 10.945 61.350 1.00 34.56 639 ASP A CA 1
ATOM 4952 C C . ASP A 1 639 ? 27.760 11.965 60.914 1.00 34.56 639 ASP A C 1
ATOM 4954 O O . ASP A 1 639 ? 28.901 11.618 60.625 1.00 34.56 639 ASP A O 1
ATOM 4958 N N . ASN A 1 640 ? 27.390 13.251 60.848 1.00 34.00 640 ASN A N 1
ATOM 4959 C CA . ASN A 1 640 ? 28.192 14.423 61.262 1.00 34.00 640 ASN A CA 1
ATOM 4960 C C . ASN A 1 640 ? 27.752 15.696 60.522 1.00 34.00 640 ASN A C 1
ATOM 4962 O O . ASN A 1 640 ? 27.904 15.846 59.313 1.00 34.00 640 ASN A O 1
ATOM 4966 N N . HIS A 1 641 ? 27.266 16.680 61.277 1.00 39.97 641 HIS A N 1
ATOM 4967 C CA . HIS A 1 641 ? 27.005 18.031 60.785 1.00 39.97 641 HIS A CA 1
ATOM 4968 C C . HIS A 1 641 ? 28.299 18.735 60.342 1.00 39.97 641 HIS A C 1
ATOM 4970 O O . HIS A 1 641 ? 28.989 19.316 61.180 1.00 39.97 641 HIS A O 1
ATOM 4976 N N . ARG A 1 642 ? 28.599 18.753 59.035 1.00 34.06 642 ARG A N 1
ATOM 4977 C CA . ARG A 1 642 ? 29.425 19.793 58.386 1.00 34.06 642 ARG A CA 1
ATOM 4978 C C . ARG A 1 642 ? 29.274 19.778 56.860 1.00 34.06 642 ARG A C 1
ATOM 4980 O O . ARG A 1 642 ? 29.506 18.763 56.220 1.00 34.06 642 ARG A O 1
ATOM 4987 N N . MET A 1 643 ? 28.937 20.937 56.292 1.00 30.53 643 MET A N 1
ATOM 4988 C CA . MET A 1 643 ? 28.997 21.208 54.851 1.00 30.53 643 MET A CA 1
ATOM 4989 C C . MET A 1 643 ? 30.463 21.353 54.424 1.00 30.53 643 MET A C 1
ATOM 4991 O O . MET A 1 643 ? 31.183 22.169 55.001 1.00 30.53 643 MET A O 1
ATOM 4995 N N . VAL A 1 644 ? 30.895 20.600 53.411 1.00 32.50 644 VAL A N 1
ATOM 4996 C CA . VAL A 1 644 ? 32.165 20.826 52.706 1.00 32.50 644 VAL A CA 1
ATOM 4997 C C . VAL A 1 644 ? 31.847 20.994 51.223 1.00 32.50 644 VAL A C 1
ATOM 4999 O O . VAL A 1 644 ? 31.331 20.078 50.588 1.00 32.50 644 VAL A O 1
ATOM 5002 N N . GLU A 1 645 ? 32.127 22.181 50.686 1.00 45.28 645 GLU A N 1
ATOM 5003 C CA . GLU A 1 645 ? 32.129 22.447 49.246 1.00 45.28 645 GLU A CA 1
ATOM 5004 C C . GLU A 1 645 ? 33.311 21.713 48.598 1.00 45.28 645 GLU A C 1
ATOM 5006 O O . GLU A 1 645 ? 34.454 21.860 49.033 1.00 45.28 645 GLU A O 1
ATOM 5011 N N . GLY A 1 646 ? 33.043 20.922 47.556 1.00 32.47 646 GLY A N 1
ATOM 5012 C CA . GLY A 1 646 ? 34.060 20.180 46.815 1.00 32.47 646 GLY A CA 1
ATOM 5013 C C . GLY A 1 646 ? 33.696 20.052 45.338 1.00 32.47 646 GLY A C 1
ATOM 5014 O O . GLY A 1 646 ? 32.690 19.448 44.985 1.00 32.47 646 GLY A O 1
ATOM 5015 N N . SER A 1 647 ? 34.528 20.659 44.497 1.00 40.28 647 SER A N 1
ATOM 5016 C CA . SER A 1 647 ? 34.496 20.695 43.033 1.00 40.28 647 SER A CA 1
ATOM 5017 C C . SER A 1 647 ? 34.601 19.315 42.366 1.00 40.28 647 SER A C 1
ATOM 5019 O O . SER A 1 647 ? 35.408 18.486 42.784 1.00 40.28 647 SER A O 1
ATOM 5021 N N . LEU A 1 648 ? 33.833 19.129 41.286 1.00 36.41 648 LEU A N 1
ATOM 5022 C CA . LEU A 1 648 ? 33.858 17.980 40.365 1.00 36.41 648 LEU A CA 1
ATOM 5023 C C . LEU A 1 648 ? 35.221 17.829 39.650 1.00 36.41 648 LEU A C 1
ATOM 5025 O O . LEU A 1 648 ? 35.807 18.855 39.292 1.00 36.41 648 LEU A O 1
ATOM 5029 N N . PRO A 1 649 ? 35.698 16.598 39.379 1.00 47.62 649 PRO A N 1
ATOM 5030 C CA . PRO A 1 649 ? 36.611 16.326 38.270 1.00 47.62 649 PRO A CA 1
ATOM 5031 C C . PRO A 1 649 ? 35.898 16.291 36.909 1.00 47.62 649 PRO A C 1
ATOM 5033 O O . PRO A 1 649 ? 34.717 15.869 36.857 1.00 47.62 649 PRO A O 1
#

Foldseek 3Di:
DVVPAAFQAFQEAEAEAADACQWFFDCDLLTLNNWQDDLQCCPGSNVVSVLVVLLVVLRRHHAFGKYWYKDWWAWDDCVRYVDGGTRPPVVSVQVSNVVSQWHFDAKAWADDDQVQVCQVVVQCLSDVVCVVPPPVSHDGDTTMMTTMTGHHDDDVPDDPQECDVPPCVPHDAYPVNCVQVVVRYDHPFDQFADDPPLPVQDDADTDDFWWWFFQWWFQFLLFTDTLVPDAFQTWFAALQQETFTFNDKDFRFKDWWKFWDWFLLATTITGQFFKFFWQFQDDDPDPDDDLPRDDLVSSVVRSVVGDIDIHGRNGQAQIWFFFFAHAADDDPDDLLLLLQLLLCLFQWAADPVRWIKGKDAPVCVVVVCVSCPQQWDDWDDDPGTIITTGFFHPDDVGPPSSVLSVSLAHDQQGGAHRNNQRNHALSSLVSNLNSNLVRFWDQDPVQRKIKGKTLHLRHLSSNQSSLCRNPVFRKGKYWDDDWDWDQDPNDIDTDHTMIMIITHPHYDNWDQDPSGIIITTHDMGTDGMGGTMDTATPDSQWGDISRGITGGGDGTLVVLLSSLSPRDDAAGEYEYADCRQNSNQLSCVVRNYHYDYDHDRPSSVVNNVVSNVVSVVVVVVVVVVVVVVPDCPDDPPPDDDDDDDDDDD

InterPro domains:
  IPR002941 DNA methylase N-4/N-6 [PF01555] (530-608)
  IPR003586 Hint domain C-terminal [SM00305] (513-558)
  IPR003587 Hint domain N-terminal [SM00306] (209-304)
  IPR004042 Intein DOD homing endonuclease, central region [PS50819] (340-473)
  IPR006141 Intein N-terminal splicing region [PS50817] (211-278)
  IPR006142 Intein [PR00379] (265-278)
  IPR006142 Intein [PR00379] (337-349)
  IPR006142 Intein [PR00379] (431-443)
  IPR006142 Intein [PR00379] (529-546)
  IPR006142 Intein [PR00379] (547-556)
  IPR027434 Homing endonuclease [G3DSA:3.10.28.10] (335-491)
  IPR029063 S-adenosyl-L-methionine-dependent methyltransferase superfamily [G3DSA:3.40.50.150] (1-213)
  IPR029063 S-adenosyl-L-methionine-dependent methyltransferase superfamily [G3DSA:3.40.50.150] (499-628)
  IPR029063 S-adenosyl-L-methionine-dependent methyltransferase superfamily [SSF53335] (3-613)
  IPR030934 Intein C-terminal splicing region [PS50818] (531-553)
  IPR030934 Intein C-terminal splicing region [TIGR01443] (531-553)
  IPR036844 Hint domain superfamily [SSF51294] (211-552)

Radius of gyration: 31.11 Å; Cα contacts (8 Å, |Δi|>4): 1402; chains: 1; bounding box: 80×46×102 Å

Organism: NCBI:txid48467

Nearest PDB structures (foldseek):
  7qsu-assembly1_A  TM=6.669E-01  e=4.730E-17  Thermococcus litoralis
  2zif-assembly1_B  TM=8.135E-01  e=1.783E-06  Thermus thermophilus
  2zif-assembly1_A  TM=7.970E-01  e=7.259E-06  Thermus thermophilus
  1eg2-assembly1_A  TM=4.590E-01  e=9.884E-04  Cereibacter sphaeroides
  5hfj-assembly2_C  TM=3.640E-01  e=7.149E-04  Helicobacter pylori 26695

Mean predicted aligned error: 16.65 Å

Secondary structure (DSSP, 8-state):
-TTT--TT-EEEEEEE---TTT--S-SSTT-SSS----S-TTTSHHHHHHHHHHHHHHHHEEEEEEEEEEEEPEEE-HHHHSS-EEE-HHHHHHHHHHHTT-EEEEEEEE---HHHHHHHTT-GGG-HHHHHH-GGG--PPP-EEEEEEE-SS--SS----B-BTTTBTT-SB-HHHHHHHHTSB-TT--TT---TTTTTT--TTSS----EETTPEEEETTEEEEGGG--TT-EEE-TTS-EEEEEEEEEEEEEEEEEEEETT---EEE-TT-EEEEE----TT--S--TTSS-HHHHHHHHHHSPPEEEEGGG-TTSEEEEPPPPP---SS-HHHHHHHHHHHHHEEE-TT--EEEEE-TTTHHHHHHHHGGGEEEEEE-SS-EEEEE-PPSSTTTTHHHHHHHHT-SHHHH----HHHHT--HHHHHHHHHHHHHHHEEEEGGGTEEEEEES-HHHHHHHHHHHHHHHS---EEEE-SPSEEEEETTEEEEEPPPEEEEE-SS-SS-EEETTEEEEEEEEEEEEEEEEEEEEEETTT-EEEETTEEEE-----HHHHHHHHHHH--TTPEEEETT-TTTHHHHHHHHTT-EEEE--S-HHHHHHHHHHHHHHHHHHHHHHHHHHHHS-------SS----------